Protein AF-0000000078754114 (afdb_homodimer)

Solvent-accessible surface area (backbone atoms only — not comparable to full-atom values): 20547 Å² total; per-residue (Å²): 93,68,72,45,69,38,69,72,26,31,50,57,41,27,46,47,32,50,51,19,23,60,80,49,49,37,71,57,35,38,52,46,39,25,38,49,24,30,37,49,39,42,61,62,33,34,70,48,62,62,38,82,44,76,39,45,20,72,75,34,73,34,83,33,35,38,75,60,52,58,44,34,39,32,26,36,51,71,39,6,57,52,38,45,60,20,37,38,66,73,39,70,81,45,44,70,24,44,35,27,63,44,68,36,88,84,80,65,41,77,42,71,85,36,81,49,66,66,90,40,61,57,17,38,34,38,35,28,37,46,68,31,33,66,22,60,68,58,42,56,50,50,59,58,53,54,74,50,49,40,67,40,50,36,37,40,22,46,40,28,14,57,63,6,52,52,46,32,40,70,77,36,45,84,39,40,39,38,24,47,30,73,46,75,31,63,49,97,85,53,46,44,33,44,45,46,62,57,62,40,35,45,47,68,67,100,96,68,73,44,68,38,68,72,27,32,49,56,41,27,48,49,32,51,51,19,24,59,80,50,49,37,71,57,35,37,51,45,40,25,40,48,25,31,37,49,39,43,62,62,34,33,72,48,63,64,39,82,46,76,40,46,21,72,74,35,74,34,83,35,35,38,73,62,51,58,45,34,39,31,26,37,50,70,37,6,57,51,37,45,58,20,36,38,64,71,39,68,83,45,46,70,25,45,34,27,64,43,70,35,88,84,79,63,42,80,42,71,82,36,80,50,66,65,91,39,62,57,16,36,34,39,34,28,36,44,69,29,32,68,22,59,67,59,44,56,50,51,60,58,54,54,74,48,49,41,68,40,50,37,38,40,23,46,38,28,13,56,62,7,52,52,46,32,41,70,76,37,46,83,40,41,38,37,26,46,29,73,45,74,31,65,48,98,84,54,46,43,34,44,46,45,61,58,61,39,34,45,47,67,66,99

InterPro domains:
  IPR000836 Phosphoribosyltransferase domain [PF14681] (7-205)
  IPR000836 Phosphoribosyltransferase domain [cd06223] (59-182)
  IPR005765 Uracil phosphoribosyl transferase [TIGR01091] (6-205)
  IPR029057 Phosphoribosyltransferase-like [G3DSA:3.40.50.2020] (4-206)
  IPR029057 Phosphoribosyltransferase-like [SSF53271] (7-205)
  IPR050054 Uracil phosphoribosyltransferase/Adenine phosphoribosyltransferase [PTHR32315] (8-186)

Nearest PDB structures (foldseek):
  2e55-assembly1_D  TM=9.395E-01  e=7.534E-26  Aquifex aeolicus
  1v9s-assembly1_C  TM=9.370E-01  e=2.670E-25  Thermus thermophilus HB8
  2ehj-assembly1_A  TM=9.376E-01  e=3.157E-24  Escherichia coli
  3g6w-assembly1_B  TM=9.253E-01  e=3.267E-22  Saccharolobus solfataricus
  1jls-assembly1_D  TM=9.137E-01  e=1.013E-20  Toxoplasma gondii

Secondary structure (DSSP, 8-state):
-PPEE-TT-HHHHHHHHHHH-TTS-HHHHHHHHHHHHHHHHHHHGGG--EEEEEEE-SSSEEEEEEESS-EEEEEEETGGGGGHHHHHHH-TT-EE-EEEEEE-TTT--EEEEEEE----TT-EEEEE-SEESSSHHHHHHHHHHHTT--SEEEEEEEEE-HHHHHHHHHH-TTSEEEEEEE-SEE-TTS-EES--S-HHHHHHT-/-PPEE-TT-HHHHHHHHHHH-TTS-HHHHHHHHHHHHHHHHHHHGGG--EEEEEEE-SSSEEEEEEESS-EEEEEEETGGGGGHHHHHHH-TT-EE-EEEEEE-TTT--EEEEEEE----TT-EEEEE-SEESSSHHHHHHHHHHHTT--SEEEEEEEEE-HHHHHHHHHH-TTSEEEEEEE-SEE-TTS-EES--S-HHHHHHT-

Organism: Turneriella parva (strain ATCC BAA-1111 / DSM 21527 / NCTC 11395 / H) (NCBI:txid869212)

Sequence (412 aa):
MKTIDYTKHALLQTKITLLRDKKTPYTLFARTMNEISTIMCALISAELAVQKTTVLTPLMKAAGTKLKRPIVLVPILRAGLGLLEGFRQLIPEASVGHVGVERDHVSLRPRFYYYKTPALKDAEVWVLDPMLATGGSLDFTLGKLKEHKPAMIRAISVLAAPEGLRHVEKAHSDVQIYAAAIDNKLNNKGYILPGLGDAGDRYFNSMKTIDYTKHALLQTKITLLRDKKTPYTLFARTMNEISTIMCALISAELAVQKTTVLTPLMKAAGTKLKRPIVLVPILRAGLGLLEGFRQLIPEASVGHVGVERDHVSLRPRFYYYKTPALKDAEVWVLDPMLATGGSLDFTLGKLKEHKPAMIRAISVLAAPEGLRHVEKAHSDVQIYAAAIDNKLNNKGYILPGLGDAGDRYFNS

Structure (mmCIF, N/CA/C/O backbone):
data_AF-0000000078754114-model_v1
#
loop_
_entity.id
_entity.type
_entity.pdbx_description
1 polymer 'Uracil phosphoribosyltransferase'
#
loop_
_atom_site.group_PDB
_atom_site.id
_atom_site.type_symbol
_atom_site.label_atom_id
_atom_site.label_alt_id
_atom_site.label_comp_id
_atom_site.label_asym_id
_atom_site.label_entity_id
_atom_site.label_seq_id
_atom_site.pdbx_PDB_ins_code
_atom_site.Cartn_x
_atom_site.Cartn_y
_atom_site.Cartn_z
_atom_site.occupancy
_atom_site.B_iso_or_equiv
_atom_site.auth_seq_id
_atom_site.auth_comp_id
_atom_site.auth_asym_id
_atom_site.auth_atom_id
_at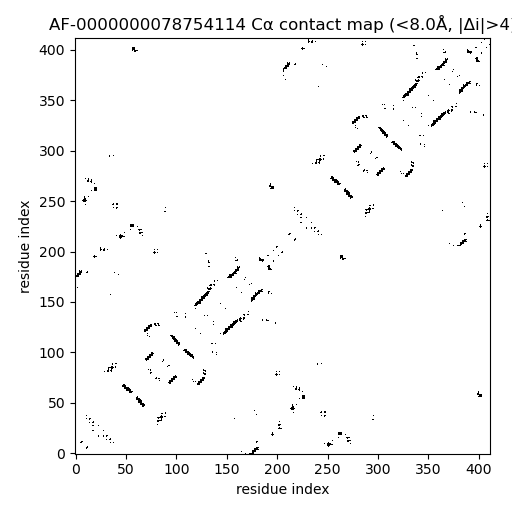om_site.pdbx_PDB_model_num
ATOM 1 N N . MET A 1 1 ? 7.898 -23.312 7.84 1 58.12 1 MET A N 1
ATOM 2 C CA . MET A 1 1 ? 7.707 -22.109 7.035 1 58.12 1 MET A CA 1
ATOM 3 C C . MET A 1 1 ? 6.242 -21.688 7.035 1 58.12 1 MET A C 1
ATOM 5 O O . MET A 1 1 ? 5.348 -22.5 6.824 1 58.12 1 MET A O 1
ATOM 9 N N . LYS A 1 2 ? 5.902 -20.547 7.703 1 81.06 2 LYS A N 1
ATOM 10 C CA . LYS A 1 2 ? 4.535 -20.156 8.047 1 81.06 2 LYS A CA 1
ATOM 11 C C . LYS A 1 2 ? 3.951 -19.203 7.004 1 81.06 2 LYS A C 1
ATOM 13 O O . LYS A 1 2 ? 4.645 -18.312 6.52 1 81.06 2 LYS A O 1
ATOM 18 N N . THR A 1 3 ? 2.9 -19.688 6.387 1 93.5 3 THR A N 1
ATOM 19 C CA . THR A 1 3 ? 2.092 -18.859 5.5 1 93.5 3 THR A CA 1
ATOM 20 C C . THR A 1 3 ? 1.553 -17.641 6.246 1 93.5 3 THR A C 1
ATOM 22 O O . THR A 1 3 ? 1.064 -17.75 7.371 1 93.5 3 THR A O 1
ATOM 25 N N . ILE A 1 4 ? 1.852 -16.469 5.672 1 96.69 4 ILE A N 1
ATOM 26 C CA . ILE A 1 4 ? 1.219 -15.25 6.148 1 96.69 4 ILE A CA 1
ATOM 27 C C . ILE A 1 4 ? 0.035 -14.898 5.254 1 96.69 4 ILE A C 1
ATOM 29 O O . ILE A 1 4 ? 0.176 -14.82 4.031 1 96.69 4 ILE A O 1
ATOM 33 N N . ASP A 1 5 ? -1.081 -14.75 5.891 1 95.75 5 ASP A N 1
ATOM 34 C CA . ASP A 1 5 ? -2.221 -14.367 5.059 1 95.75 5 ASP A CA 1
ATOM 35 C C . ASP A 1 5 ? -2.814 -13.039 5.52 1 95.75 5 ASP A C 1
ATOM 37 O O . ASP A 1 5 ? -2.6 -12.617 6.656 1 95.75 5 ASP A O 1
ATOM 41 N N . TYR A 1 6 ? -3.527 -12.461 4.582 1 98.25 6 TYR A N 1
ATOM 42 C CA . TYR A 1 6 ? -4.098 -11.141 4.824 1 98.25 6 TYR A CA 1
ATOM 43 C C . TYR A 1 6 ? -5.621 -11.18 4.734 1 98.25 6 TYR A C 1
ATOM 45 O O . TYR A 1 6 ? -6.242 -10.242 4.219 1 98.25 6 TYR A O 1
ATOM 53 N N . THR A 1 7 ? -6.176 -12.289 5.27 1 97.75 7 THR A N 1
ATOM 54 C CA . THR A 1 7 ? -7.613 -12.523 5.176 1 97.75 7 THR A CA 1
ATOM 55 C C . THR A 1 7 ? -8.383 -11.531 6.043 1 97.75 7 THR A C 1
ATOM 57 O O . THR A 1 7 ? -9.586 -11.352 5.875 1 97.75 7 THR A O 1
ATOM 60 N N . LYS A 1 8 ? -7.668 -10.844 6.895 1 97.81 8 LYS A N 1
ATOM 61 C CA . LYS A 1 8 ? -8.344 -9.93 7.812 1 97.81 8 LYS A CA 1
ATOM 62 C C . LYS A 1 8 ? -8.219 -8.484 7.344 1 97.81 8 LYS A C 1
ATOM 64 O O . LYS A 1 8 ? -8.789 -7.578 7.953 1 97.81 8 LYS A O 1
ATOM 69 N N . HIS A 1 9 ? -7.492 -8.227 6.34 1 98.75 9 HIS A N 1
ATOM 70 C CA . HIS A 1 9 ? -7.305 -6.871 5.82 1 98.75 9 HIS A CA 1
ATOM 71 C C . HIS A 1 9 ? -8.555 -6.391 5.082 1 98.75 9 HIS A C 1
ATOM 73 O O . HIS A 1 9 ? -8.852 -6.871 3.988 1 98.75 9 HIS A O 1
ATOM 79 N N . ALA A 1 10 ? -9.188 -5.387 5.555 1 98.75 10 ALA A N 1
ATOM 80 C CA . ALA A 1 10 ? -10.531 -5.004 5.129 1 98.75 10 ALA A CA 1
ATOM 81 C C . ALA A 1 10 ? -10.547 -4.602 3.658 1 98.75 10 ALA A C 1
ATOM 83 O O . ALA A 1 10 ? -11.305 -5.168 2.861 1 98.75 10 ALA A O 1
ATOM 84 N N . LEU A 1 11 ? -9.734 -3.67 3.273 1 98.88 11 LEU A N 1
ATOM 85 C CA . LEU A 1 11 ? -9.758 -3.18 1.899 1 98.88 11 LEU A CA 1
ATOM 86 C C . LEU A 1 11 ? -9.344 -4.277 0.926 1 98.88 11 LEU A C 1
ATOM 88 O O . LEU A 1 11 ? -9.938 -4.418 -0.146 1 98.88 11 LEU A O 1
ATOM 92 N N . LEU A 1 12 ? -8.336 -5.031 1.324 1 98.81 12 LEU A N 1
ATOM 93 C CA . LEU A 1 12 ? -7.875 -6.141 0.494 1 98.81 12 LEU A CA 1
ATOM 94 C C . LEU A 1 12 ? -9.016 -7.117 0.214 1 98.81 12 LEU A C 1
ATOM 96 O O . LEU A 1 12 ? -9.219 -7.527 -0.931 1 98.81 12 LEU A O 1
ATOM 100 N N . GLN A 1 13 ? -9.781 -7.426 1.221 1 98.81 13 GLN A N 1
ATOM 101 C CA . GLN A 1 13 ? -10.867 -8.391 1.064 1 98.81 13 GLN A CA 1
ATOM 102 C C . GLN A 1 13 ? -12.008 -7.801 0.234 1 98.81 13 GLN A C 1
ATOM 104 O O . GLN A 1 13 ? -12.664 -8.523 -0.522 1 98.81 13 GLN A O 1
ATOM 109 N N . THR A 1 14 ? -12.242 -6.531 0.411 1 98.81 14 THR A N 1
ATOM 110 C CA . THR A 1 14 ? -13.25 -5.871 -0.414 1 98.81 14 THR A CA 1
ATOM 111 C C . THR A 1 14 ? -12.867 -5.93 -1.889 1 98.81 14 THR A C 1
ATOM 113 O O . THR A 1 14 ? -13.719 -6.156 -2.75 1 98.81 14 THR A O 1
ATOM 116 N N . LYS A 1 15 ? -11.625 -5.766 -2.174 1 98.88 15 LYS A N 1
ATOM 117 C CA . LYS A 1 15 ? -11.148 -5.805 -3.553 1 98.88 15 LYS A CA 1
ATOM 118 C C . LYS A 1 15 ? -11.172 -7.23 -4.102 1 98.88 15 LYS A C 1
ATOM 120 O O . LYS A 1 15 ? -11.484 -7.445 -5.273 1 98.88 15 LYS A O 1
ATOM 125 N N . ILE A 1 16 ? -10.859 -8.203 -3.275 1 98.81 16 ILE A N 1
ATOM 126 C CA . ILE A 1 16 ? -10.938 -9.602 -3.682 1 98.81 16 ILE A CA 1
ATOM 127 C C . ILE A 1 16 ? -12.383 -9.961 -4.031 1 98.81 16 ILE A C 1
ATOM 129 O O . ILE A 1 16 ? -12.633 -10.711 -4.977 1 98.81 16 ILE A O 1
ATOM 133 N N . THR A 1 17 ? -13.344 -9.406 -3.281 1 98.81 17 THR A N 1
ATOM 134 C CA . THR A 1 17 ? -14.758 -9.609 -3.58 1 98.81 17 THR A CA 1
ATOM 135 C C . THR A 1 17 ? -15.078 -9.172 -5.008 1 98.81 17 THR A C 1
ATOM 137 O O . THR A 1 17 ? -15.781 -9.883 -5.734 1 98.81 17 THR A O 1
ATOM 140 N N . LEU A 1 18 ? -14.539 -8.047 -5.387 1 98.62 18 LEU A N 1
ATOM 141 C CA . LEU A 1 18 ? -14.742 -7.543 -6.738 1 98.62 18 LEU A CA 1
ATOM 142 C C . LEU A 1 18 ? -14.148 -8.492 -7.773 1 98.62 18 LEU A C 1
ATOM 144 O O . LEU A 1 18 ? -14.758 -8.734 -8.82 1 98.62 18 LEU A O 1
ATOM 148 N N . LEU A 1 19 ? -13.008 -9.086 -7.508 1 98.69 19 LEU A N 1
ATOM 149 C CA . LEU A 1 19 ? -12.359 -10.016 -8.422 1 98.69 19 LEU A CA 1
ATOM 150 C C . LEU A 1 19 ? -13.164 -11.305 -8.547 1 98.69 19 LEU A C 1
ATOM 152 O O . LEU A 1 19 ? -13.18 -11.93 -9.609 1 98.69 19 LEU A O 1
ATOM 156 N N . ARG A 1 20 ? -13.789 -11.664 -7.457 1 98.75 20 ARG A N 1
ATOM 157 C CA . ARG A 1 20 ? -14.547 -12.906 -7.43 1 98.75 20 ARG A CA 1
ATOM 158 C C . ARG A 1 20 ? -15.805 -12.805 -8.281 1 98.75 20 ARG A C 1
ATOM 160 O O . ARG A 1 20 ? -16.266 -13.797 -8.844 1 98.75 20 ARG A O 1
ATOM 167 N N . ASP A 1 21 ? -16.406 -11.617 -8.422 1 98.81 21 ASP A N 1
ATOM 168 C CA . ASP A 1 21 ? -17.656 -11.406 -9.148 1 98.81 21 ASP A CA 1
ATOM 169 C C . ASP A 1 21 ? -17.469 -11.648 -10.648 1 98.81 21 ASP A C 1
ATOM 171 O O . ASP A 1 21 ? -16.719 -10.93 -11.305 1 98.81 21 ASP A O 1
ATOM 175 N N . LYS A 1 22 ? -18.156 -12.641 -11.172 1 98.19 22 LYS A N 1
ATOM 176 C CA . LYS A 1 22 ? -18.016 -13 -12.578 1 98.19 22 LYS A CA 1
ATOM 177 C C . LYS A 1 22 ? -18.438 -11.859 -13.484 1 98.19 22 LYS A C 1
ATOM 179 O O . LYS A 1 22 ? -18.078 -11.828 -14.664 1 98.19 22 LYS A O 1
ATOM 184 N N . LYS A 1 23 ? -19.156 -10.867 -12.945 1 98.06 23 LYS A N 1
ATOM 185 C CA . LYS A 1 23 ? -19.672 -9.766 -13.75 1 98.06 23 LYS A CA 1
ATOM 186 C C . LYS A 1 23 ? -18.672 -8.617 -13.828 1 98.06 23 LYS A C 1
ATOM 188 O O . LYS A 1 23 ? -18.875 -7.668 -14.586 1 98.06 23 LYS A O 1
ATOM 193 N N . THR A 1 24 ? -17.578 -8.68 -13.031 1 98.19 24 THR A N 1
ATOM 194 C CA . THR A 1 24 ? -16.594 -7.617 -13.078 1 98.19 24 THR A CA 1
ATOM 195 C C . THR A 1 24 ? -15.938 -7.543 -14.461 1 98.19 24 THR A C 1
ATOM 197 O O . THR A 1 24 ? -15.344 -8.516 -14.922 1 98.19 24 THR A O 1
ATOM 200 N N . PRO A 1 25 ? -16.109 -6.398 -15.148 1 97.81 25 PRO A N 1
ATOM 201 C CA . PRO A 1 25 ? -15.469 -6.266 -16.453 1 97.81 25 PRO A CA 1
ATOM 202 C C . PRO A 1 25 ? -13.945 -6.387 -16.375 1 97.81 25 PRO A C 1
ATOM 204 O O . PRO A 1 25 ? -13.352 -6.066 -15.344 1 97.81 25 PRO A O 1
ATOM 207 N N . TYR A 1 26 ? -13.352 -6.836 -17.516 1 96.38 26 TYR A N 1
ATOM 208 C CA . TYR A 1 26 ? -11.93 -7.156 -17.5 1 96.38 26 TYR A CA 1
ATOM 209 C C . TYR A 1 26 ? -11.094 -5.93 -17.156 1 96.38 26 TYR A C 1
ATOM 211 O O . TYR A 1 26 ? -10.047 -6.047 -16.5 1 96.38 26 TYR A O 1
ATOM 219 N N . THR A 1 27 ? -11.547 -4.684 -17.562 1 97.62 27 THR A N 1
ATOM 220 C CA . THR A 1 27 ? -10.805 -3.467 -17.266 1 97.62 27 THR A CA 1
ATOM 221 C C . THR A 1 27 ? -10.781 -3.209 -15.758 1 97.62 27 THR A C 1
ATOM 223 O O . THR A 1 27 ? -9.734 -2.855 -15.195 1 97.62 27 THR A O 1
ATOM 226 N N . LEU A 1 28 ? -11.914 -3.434 -15.133 1 98 28 LEU A N 1
ATOM 227 C CA . LEU A 1 28 ? -11.992 -3.27 -13.688 1 98 28 LEU A CA 1
ATOM 228 C C . LEU A 1 28 ? -11.242 -4.387 -12.969 1 98 28 LEU A C 1
ATOM 230 O O . LEU A 1 28 ? -10.617 -4.152 -11.93 1 98 28 LEU A O 1
ATOM 234 N N . PHE A 1 29 ? -11.32 -5.613 -13.547 1 98.62 29 PHE A N 1
ATOM 235 C CA . PHE A 1 29 ? -10.57 -6.73 -12.984 1 98.62 29 PHE A CA 1
ATOM 236 C C . PHE A 1 29 ? -9.078 -6.422 -12.961 1 98.62 29 PHE A C 1
ATOM 238 O O . PHE A 1 29 ? -8.438 -6.555 -11.914 1 98.62 29 PHE A O 1
ATOM 245 N N . ALA A 1 30 ? -8.555 -5.895 -14.031 1 98.31 30 ALA A N 1
ATOM 246 C CA . ALA A 1 30 ? -7.129 -5.594 -14.164 1 98.31 30 ALA A CA 1
ATOM 247 C C . ALA A 1 30 ? -6.707 -4.488 -13.203 1 98.31 30 ALA A C 1
ATOM 249 O O . ALA A 1 30 ? -5.68 -4.602 -12.531 1 98.31 30 ALA A O 1
ATOM 250 N N . ARG A 1 31 ? -7.5 -3.496 -13.125 1 98.19 31 ARG A N 1
ATOM 251 C CA . ARG A 1 31 ? -7.207 -2.393 -12.211 1 98.19 31 ARG A CA 1
ATOM 252 C C . ARG A 1 31 ? -7.215 -2.863 -10.766 1 98.19 31 ARG A C 1
ATOM 254 O O . 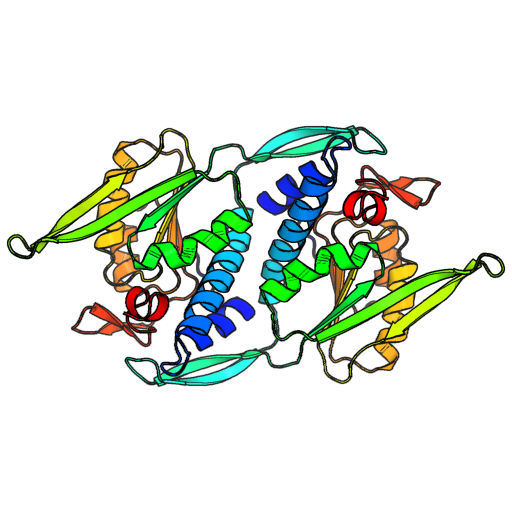ARG A 1 31 ? -6.32 -2.52 -9.992 1 98.19 31 ARG A O 1
ATOM 261 N N . THR A 1 32 ? -8.227 -3.615 -10.438 1 98.62 32 THR A N 1
ATOM 262 C CA . THR A 1 32 ? -8.375 -4.109 -9.078 1 98.62 32 THR A CA 1
ATOM 263 C C . THR A 1 32 ? -7.223 -5.047 -8.711 1 98.62 32 THR A C 1
ATOM 265 O O . THR A 1 32 ? -6.719 -5.016 -7.59 1 98.62 32 THR A O 1
ATOM 268 N N . MET A 1 33 ? -6.773 -5.855 -9.656 1 98.62 33 MET A N 1
ATOM 269 C CA . MET A 1 33 ? -5.621 -6.723 -9.438 1 98.62 33 MET A CA 1
ATOM 270 C C . MET A 1 33 ? -4.375 -5.902 -9.117 1 98.62 33 MET A C 1
ATOM 272 O O . MET A 1 33 ? -3.615 -6.25 -8.211 1 98.62 33 MET A O 1
ATOM 276 N N . ASN A 1 34 ? -4.223 -4.832 -9.797 1 98.31 34 ASN A N 1
ATOM 277 C CA . ASN A 1 34 ? -3.098 -3.939 -9.539 1 98.31 34 ASN A CA 1
ATOM 278 C C . ASN A 1 34 ? -3.186 -3.318 -8.148 1 98.31 34 ASN A C 1
ATOM 280 O O . ASN A 1 34 ? -2.174 -3.195 -7.457 1 98.31 34 ASN A O 1
ATOM 284 N N . GLU A 1 35 ? -4.375 -2.922 -7.766 1 98.81 35 GLU A N 1
ATOM 285 C CA . GLU A 1 35 ? -4.578 -2.373 -6.426 1 98.81 35 GLU A CA 1
ATOM 286 C C . GLU A 1 35 ? -4.238 -3.402 -5.352 1 98.81 35 GLU A C 1
ATOM 288 O O . GLU A 1 35 ? -3.576 -3.08 -4.363 1 98.81 35 GLU A O 1
ATOM 293 N N . ILE A 1 36 ? -4.664 -4.621 -5.582 1 98.88 36 ILE A N 1
ATOM 294 C CA . ILE A 1 36 ? -4.375 -5.715 -4.656 1 98.88 36 ILE A CA 1
ATOM 295 C C . ILE A 1 36 ? -2.869 -5.938 -4.574 1 98.88 36 ILE A C 1
ATOM 297 O O . ILE A 1 36 ? -2.312 -6.07 -3.482 1 98.88 36 ILE A O 1
ATOM 301 N N . SER A 1 37 ? -2.262 -5.953 -5.73 1 98.81 37 SER A N 1
ATOM 302 C CA . SER A 1 37 ? -0.814 -6.121 -5.801 1 98.81 37 SER A CA 1
ATOM 303 C C . SER A 1 37 ? -0.094 -5.027 -5.02 1 98.81 37 SER A C 1
ATOM 305 O O . SER A 1 37 ? 0.866 -5.301 -4.297 1 98.81 37 SER A O 1
ATOM 307 N N . THR A 1 38 ? -0.572 -3.818 -5.113 1 98.88 38 THR A N 1
ATOM 308 C CA . THR A 1 38 ? 0.021 -2.676 -4.426 1 98.88 38 THR A CA 1
ATOM 309 C C . THR A 1 38 ? -0.147 -2.811 -2.914 1 98.88 38 THR A C 1
ATOM 311 O O . THR A 1 38 ? 0.799 -2.582 -2.156 1 98.88 38 THR A O 1
ATOM 314 N N . ILE A 1 39 ? -1.31 -3.186 -2.471 1 98.94 39 ILE A N 1
ATOM 315 C CA . ILE A 1 39 ? -1.566 -3.385 -1.049 1 98.94 39 ILE A CA 1
ATOM 316 C C . ILE A 1 39 ? -0.652 -4.484 -0.509 1 98.94 39 ILE A C 1
ATOM 318 O O . ILE A 1 39 ? -0.019 -4.312 0.536 1 98.94 39 ILE A O 1
ATOM 322 N N . MET A 1 40 ? -0.526 -5.562 -1.244 1 98.88 40 MET A N 1
ATOM 323 C CA . MET A 1 40 ? 0.313 -6.672 -0.794 1 98.88 40 MET A CA 1
ATOM 324 C C . MET A 1 40 ? 1.775 -6.25 -0.712 1 98.88 40 MET A C 1
ATOM 326 O O . MET A 1 40 ? 2.479 -6.609 0.234 1 98.88 40 MET A O 1
ATOM 330 N N . CYS A 1 41 ? 2.203 -5.488 -1.706 1 98.88 41 CYS A N 1
ATOM 331 C CA . CYS A 1 41 ? 3.576 -5 -1.672 1 98.88 41 CYS A CA 1
ATOM 332 C C . CYS A 1 41 ? 3.83 -4.176 -0.417 1 98.88 41 CYS A C 1
ATOM 334 O O . CYS A 1 41 ? 4.844 -4.359 0.258 1 98.88 41 CYS A O 1
ATOM 336 N N . ALA A 1 42 ? 2.91 -3.285 -0.117 1 98.94 42 ALA A N 1
ATOM 337 C CA . ALA A 1 42 ? 3.035 -2.43 1.061 1 98.94 42 ALA A CA 1
ATOM 338 C C . ALA A 1 42 ? 3.111 -3.262 2.338 1 98.94 42 ALA A C 1
ATOM 340 O O . ALA A 1 42 ? 3.904 -2.963 3.234 1 98.94 42 ALA A O 1
ATOM 341 N N . LEU A 1 43 ? 2.328 -4.297 2.42 1 98.81 43 LEU A N 1
ATOM 342 C CA . LEU A 1 43 ? 2.277 -5.137 3.611 1 98.81 43 LEU A CA 1
ATOM 343 C C . LEU A 1 43 ? 3.543 -5.977 3.738 1 98.81 43 LEU A C 1
ATOM 345 O O . LEU A 1 43 ? 4.152 -6.035 4.812 1 98.81 43 LEU A O 1
ATOM 349 N N . ILE A 1 44 ? 3.99 -6.52 2.709 1 98.56 44 ILE A N 1
ATOM 350 C CA . ILE A 1 44 ? 5.105 -7.461 2.711 1 98.56 44 ILE A CA 1
ATOM 351 C C . ILE A 1 44 ? 6.418 -6.703 2.908 1 98.56 44 ILE A C 1
ATOM 353 O O . ILE A 1 44 ? 7.336 -7.203 3.561 1 98.56 44 ILE A O 1
ATOM 357 N N . SER A 1 45 ? 6.492 -5.484 2.469 1 98.56 45 SER A N 1
ATOM 358 C CA . SER A 1 45 ? 7.73 -4.715 2.477 1 98.56 45 SER A CA 1
ATOM 359 C C . SER A 1 45 ? 8.039 -4.176 3.869 1 98.56 45 SER A C 1
ATOM 361 O O . SER A 1 45 ? 9.086 -3.568 4.09 1 98.56 45 SER A O 1
ATOM 363 N N . ALA A 1 46 ? 7.168 -4.406 4.859 1 98.19 46 ALA A N 1
ATOM 364 C CA . ALA A 1 46 ? 7.383 -3.969 6.238 1 98.19 46 ALA A CA 1
ATOM 365 C C . ALA A 1 46 ? 8.602 -4.656 6.848 1 98.19 46 ALA A C 1
ATOM 367 O O . ALA A 1 46 ? 9.234 -4.117 7.762 1 98.19 46 ALA A O 1
ATOM 368 N N . GLU A 1 47 ? 8.984 -5.809 6.258 1 96.25 47 GLU A N 1
ATOM 369 C CA . GLU A 1 47 ? 10 -6.609 6.934 1 96.25 47 GLU A CA 1
ATOM 370 C C . GLU A 1 47 ? 11.258 -6.754 6.078 1 96.25 47 GLU A C 1
ATOM 372 O O . GLU A 1 47 ? 12.062 -7.664 6.293 1 96.25 47 GLU A O 1
ATOM 377 N N . LEU A 1 48 ? 11.398 -5.922 5.164 1 97.88 48 LEU A N 1
ATOM 378 C CA . LEU A 1 48 ? 12.586 -5.965 4.32 1 97.88 48 LEU A CA 1
ATOM 379 C C . LEU A 1 48 ? 13.844 -5.66 5.137 1 97.88 48 LEU A C 1
ATOM 381 O O . LEU A 1 48 ? 13.797 -4.863 6.078 1 97.88 48 LEU A O 1
ATOM 385 N N . ALA A 1 49 ? 14.875 -6.32 4.77 1 97.31 49 ALA A N 1
ATOM 386 C CA . ALA A 1 49 ? 16.156 -6.008 5.391 1 97.31 49 ALA A CA 1
ATOM 387 C C . ALA A 1 49 ? 16.656 -4.633 4.957 1 97.31 49 ALA A C 1
ATOM 389 O O . ALA A 1 49 ? 16.609 -4.289 3.773 1 97.31 49 ALA A O 1
ATOM 390 N N . VAL A 1 50 ? 17.125 -3.867 5.945 1 98.12 50 VAL A N 1
ATOM 391 C CA . VAL A 1 50 ? 17.609 -2.527 5.645 1 98.12 50 VAL A CA 1
ATOM 392 C C . VAL A 1 50 ? 19 -2.342 6.254 1 98.12 50 VAL A C 1
ATOM 394 O O . VAL A 1 50 ? 19.422 -3.125 7.109 1 98.12 50 VAL A O 1
ATOM 397 N N . GLN A 1 51 ? 19.75 -1.442 5.727 1 98.44 51 GLN A N 1
ATOM 398 C CA . GLN A 1 51 ? 21.016 -0.99 6.301 1 98.44 51 GLN A CA 1
ATOM 399 C C . GLN A 1 51 ? 20.953 0.497 6.641 1 98.44 51 GLN A C 1
ATOM 401 O O . GLN A 1 51 ? 20.25 1.267 5.98 1 98.44 51 GLN A O 1
ATOM 406 N N . LYS A 1 52 ? 21.719 0.9 7.68 1 98.25 52 LYS A N 1
ATOM 407 C CA . LYS A 1 52 ? 21.719 2.279 8.156 1 98.25 52 LYS A CA 1
ATOM 408 C C . LYS A 1 52 ? 22.469 3.193 7.191 1 98.25 52 LYS A C 1
ATOM 410 O O . LYS A 1 52 ? 23.422 2.758 6.527 1 98.25 52 LYS A O 1
ATOM 415 N N . THR A 1 53 ? 21.984 4.375 7.066 1 98.38 53 THR A N 1
ATOM 416 C CA . THR A 1 53 ? 22.656 5.434 6.328 1 98.38 53 THR A CA 1
ATOM 417 C C . THR A 1 53 ? 22.453 6.785 7.004 1 98.38 53 THR A C 1
ATOM 419 O O . THR A 1 53 ? 21.844 6.863 8.07 1 98.38 53 THR A O 1
ATOM 422 N N . THR A 1 54 ? 23.109 7.797 6.543 1 98.5 54 THR A N 1
ATOM 423 C CA . THR A 1 54 ? 22.984 9.156 7.055 1 98.5 54 THR A CA 1
ATOM 424 C C . THR A 1 54 ? 22.703 10.141 5.914 1 98.5 54 THR A C 1
ATOM 426 O O . THR A 1 54 ? 23.312 10.031 4.844 1 98.5 54 THR A O 1
ATOM 429 N N . VAL A 1 55 ? 21.781 11.062 6.188 1 98.62 55 VAL A N 1
ATOM 430 C CA . VAL A 1 55 ? 21.5 12.086 5.18 1 98.62 55 VAL A CA 1
ATOM 431 C C . VAL A 1 55 ? 21.484 13.461 5.832 1 98.62 55 VAL A C 1
ATOM 433 O O . VAL A 1 55 ? 21.453 13.578 7.059 1 98.62 55 VAL A O 1
ATOM 436 N N . LEU A 1 56 ? 21.594 14.461 4.977 1 98.75 56 LEU A N 1
ATOM 437 C CA . LEU A 1 56 ? 21.391 15.844 5.41 1 98.75 56 LEU A CA 1
ATOM 438 C C . LEU A 1 56 ? 20.016 16.344 5 1 98.75 56 LEU A C 1
ATOM 440 O O . LEU A 1 56 ? 19.703 16.406 3.809 1 98.75 56 LEU A O 1
ATOM 444 N N . THR A 1 57 ? 19.234 16.609 6.059 1 98.75 57 THR A N 1
ATOM 445 C CA . THR A 1 57 ? 17.969 17.281 5.758 1 98.75 57 THR A CA 1
ATOM 446 C C . THR A 1 57 ? 18.188 18.766 5.516 1 98.75 57 THR A C 1
ATOM 448 O O . THR A 1 57 ? 19.297 19.281 5.691 1 98.75 57 THR A O 1
ATOM 451 N N . PRO A 1 58 ? 17.172 19.484 5.082 1 98 58 PRO A N 1
ATOM 452 C CA . PRO A 1 58 ? 17.312 20.938 4.996 1 98 58 PRO A CA 1
ATOM 453 C C . PRO A 1 58 ? 17.625 21.578 6.344 1 98 58 PRO A C 1
ATOM 455 O O . PRO A 1 58 ? 18 22.75 6.398 1 98 58 PRO A O 1
AT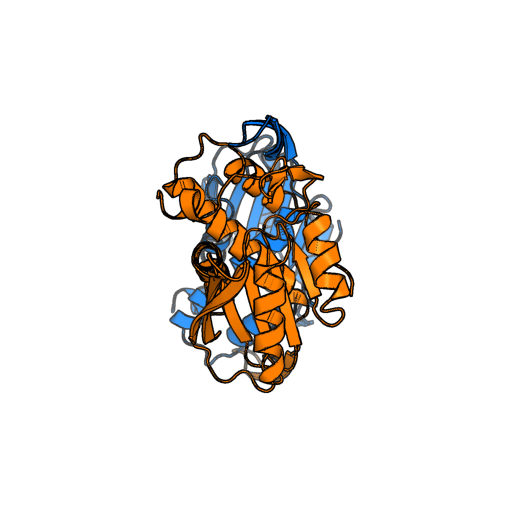OM 458 N N . LEU A 1 59 ? 17.562 20.812 7.457 1 98.19 59 LEU A N 1
ATOM 459 C CA . LEU A 1 59 ? 17.641 21.391 8.789 1 98.19 59 LEU A CA 1
ATOM 460 C C . LEU A 1 59 ? 18.859 20.859 9.547 1 98.19 59 LEU A C 1
ATOM 462 O O . LEU A 1 59 ? 19.469 21.594 10.336 1 98.19 59 LEU A O 1
ATOM 466 N N . MET A 1 60 ? 19.219 19.547 9.359 1 98.5 60 MET A N 1
ATOM 467 C CA . MET A 1 60 ? 20.312 18.938 10.102 1 98.5 60 MET A CA 1
ATOM 468 C C . MET A 1 60 ? 20.625 17.547 9.57 1 98.5 60 MET A C 1
ATOM 470 O O . MET A 1 60 ? 19.906 17.031 8.695 1 98.5 60 MET A O 1
ATOM 474 N N . LYS A 1 61 ? 21.672 16.984 10.164 1 98.56 61 LYS A N 1
ATOM 475 C CA . LYS A 1 61 ? 21.984 15.586 9.867 1 98.56 61 LYS A CA 1
ATOM 476 C C . LYS A 1 61 ? 20.953 14.656 10.492 1 98.56 61 LYS A C 1
ATOM 478 O O . LYS A 1 61 ? 20.5 14.875 11.617 1 98.56 61 LYS A O 1
ATOM 483 N N . ALA A 1 62 ? 20.656 13.617 9.719 1 98.5 62 ALA A N 1
ATOM 484 C CA . ALA A 1 62 ? 19.656 12.664 10.203 1 98.5 62 ALA A CA 1
ATOM 485 C C . ALA A 1 62 ? 20.047 11.234 9.859 1 98.5 62 ALA A C 1
ATOM 487 O O . ALA A 1 62 ? 20.578 10.977 8.773 1 98.5 62 ALA A O 1
ATOM 488 N N . ALA A 1 63 ? 19.719 10.336 10.781 1 98.25 63 ALA A N 1
ATOM 489 C CA . ALA A 1 63 ? 19.828 8.914 10.484 1 98.25 63 ALA A CA 1
ATOM 490 C C . ALA A 1 63 ? 18.734 8.461 9.531 1 98.25 63 ALA A C 1
ATOM 492 O O . ALA A 1 63 ? 17.641 9.031 9.523 1 98.25 63 ALA A O 1
ATOM 493 N N . GLY A 1 64 ? 19.031 7.438 8.625 1 98.12 64 GLY A N 1
ATOM 494 C CA . GLY A 1 64 ? 18.078 6.84 7.703 1 98.12 64 GLY A CA 1
ATOM 495 C C . GLY A 1 64 ? 18.391 5.395 7.371 1 98.12 64 GLY A C 1
ATOM 496 O O . GLY A 1 64 ? 19.219 4.766 8.039 1 98.12 64 GLY A O 1
ATOM 497 N N . THR A 1 65 ? 17.594 4.906 6.48 1 98.62 65 THR A N 1
ATOM 498 C CA . THR A 1 65 ? 17.797 3.527 6.055 1 98.62 65 THR A CA 1
ATOM 499 C C . THR A 1 65 ? 17.719 3.41 4.535 1 98.62 65 THR A C 1
ATOM 501 O O . THR A 1 65 ? 17.172 4.293 3.869 1 98.62 65 THR A O 1
ATOM 504 N N . LYS A 1 66 ? 18.328 2.406 3.996 1 98.06 66 LYS A N 1
ATOM 505 C CA . LYS A 1 66 ? 18.203 1.961 2.613 1 98.06 66 LYS A CA 1
ATOM 506 C C . LYS A 1 66 ? 18.062 0.443 2.535 1 98.06 66 LYS A C 1
ATOM 508 O O . LYS A 1 66 ? 18.406 -0.265 3.484 1 98.06 66 LYS A O 1
ATOM 513 N N . LEU A 1 67 ? 17.547 -0.056 1.474 1 97.75 67 LEU A N 1
ATOM 514 C CA . LEU A 1 67 ? 17.391 -1.498 1.316 1 97.75 67 LEU A CA 1
ATOM 515 C C . LEU A 1 67 ? 18.75 -2.189 1.31 1 97.75 67 LEU A C 1
ATOM 517 O O . LEU A 1 67 ? 19.703 -1.696 0.698 1 97.75 67 LEU A O 1
ATOM 521 N N . LYS A 1 68 ? 18.781 -3.311 1.993 1 97.81 68 LYS A N 1
ATOM 522 C CA . LYS A 1 68 ? 20.031 -4.039 2.156 1 97.81 68 LYS A CA 1
ATOM 523 C C . LYS A 1 68 ? 20.344 -4.879 0.919 1 97.81 68 LYS A C 1
ATOM 525 O O . LYS A 1 68 ? 21.516 -5.086 0.581 1 97.81 68 LYS A O 1
ATOM 530 N N . ARG A 1 69 ? 19.328 -5.406 0.239 1 97.19 69 ARG A N 1
ATOM 531 C CA . ARG A 1 69 ? 19.484 -6.324 -0.887 1 97.19 69 ARG A CA 1
ATOM 532 C C . ARG A 1 69 ? 18.656 -5.855 -2.086 1 97.19 69 ARG A C 1
ATOM 534 O O . ARG A 1 69 ? 17.578 -5.285 -1.925 1 97.19 69 ARG A O 1
ATOM 541 N N . PRO A 1 70 ? 19.188 -6.137 -3.246 1 97.62 70 PRO A N 1
ATOM 542 C CA . PRO A 1 70 ? 18.328 -5.891 -4.402 1 97.62 70 PRO A CA 1
ATOM 543 C C . PRO A 1 70 ? 17.094 -6.809 -4.426 1 97.62 70 PRO A C 1
ATOM 545 O O . PRO A 1 70 ? 17.188 -7.965 -4.008 1 97.62 70 PRO A O 1
ATOM 548 N N . ILE A 1 71 ? 16.031 -6.27 -4.902 1 98.56 71 ILE A N 1
ATOM 549 C CA . ILE A 1 71 ? 14.789 -7.031 -5.023 1 98.56 71 ILE A CA 1
ATOM 550 C C . ILE A 1 71 ? 14.57 -7.434 -6.48 1 98.56 71 ILE A C 1
ATOM 552 O O . ILE A 1 71 ? 14.727 -6.613 -7.387 1 98.56 71 ILE A O 1
ATOM 556 N N . VAL A 1 72 ? 14.266 -8.695 -6.707 1 98.88 72 VAL A N 1
ATOM 557 C CA . VAL A 1 72 ? 13.906 -9.203 -8.031 1 98.88 72 VAL A CA 1
ATOM 558 C C . VAL A 1 72 ? 12.477 -9.742 -8.008 1 98.88 72 VAL A C 1
ATOM 560 O O . VAL A 1 72 ? 12.148 -10.602 -7.188 1 98.88 72 VAL A O 1
ATOM 563 N N . LEU A 1 73 ? 11.641 -9.18 -8.859 1 98.94 73 LEU A N 1
ATOM 564 C CA . LEU A 1 73 ? 10.281 -9.672 -9.047 1 98.94 73 LEU A CA 1
ATOM 565 C C . LEU A 1 73 ? 10.211 -10.695 -10.172 1 98.94 73 LEU A C 1
ATOM 567 O O . LEU A 1 73 ? 10.758 -10.469 -11.258 1 98.94 73 LEU A O 1
ATOM 571 N N . VAL A 1 74 ? 9.555 -11.836 -9.891 1 98.88 74 VAL A N 1
ATOM 572 C CA . VAL A 1 74 ? 9.492 -12.906 -10.875 1 98.88 74 VAL A CA 1
ATOM 573 C C . VAL A 1 74 ? 8.039 -13.359 -11.055 1 98.88 74 VAL A C 1
ATOM 575 O O . VAL A 1 74 ? 7.59 -14.297 -10.406 1 98.88 74 VAL A O 1
ATOM 578 N N . PRO A 1 75 ? 7.359 -12.734 -11.984 1 98.88 75 PRO A N 1
ATOM 579 C CA . PRO A 1 75 ? 6.02 -13.219 -12.312 1 98.88 75 PRO A CA 1
ATOM 580 C C . PRO A 1 75 ? 6.039 -14.555 -13.047 1 98.88 75 PRO A C 1
ATOM 582 O O . PRO A 1 75 ? 6.883 -14.773 -13.922 1 98.88 75 PRO A O 1
ATOM 585 N N . ILE A 1 76 ? 5.184 -15.406 -12.602 1 98.38 76 ILE A N 1
ATOM 586 C CA . ILE A 1 76 ? 4.918 -16.594 -13.391 1 98.38 76 ILE A CA 1
ATOM 587 C C . ILE A 1 76 ? 3.898 -16.281 -14.484 1 98.38 76 ILE A C 1
ATOM 589 O O . ILE A 1 76 ? 2.768 -15.891 -14.188 1 98.38 76 ILE A O 1
ATOM 593 N N . LEU A 1 77 ? 4.277 -16.484 -15.695 1 97.12 77 LEU A N 1
ATOM 594 C CA . LEU A 1 77 ? 3.453 -16.141 -16.844 1 97.12 77 LEU A CA 1
ATOM 595 C C . LEU A 1 77 ? 2.266 -17.078 -16.969 1 97.12 77 LEU A C 1
ATOM 597 O O . LEU A 1 77 ? 2.395 -18.281 -16.734 1 97.12 77 LEU A O 1
ATOM 601 N N . ARG A 1 78 ? 1.052 -16.547 -17.438 1 96.06 78 ARG A N 1
ATOM 602 C CA . ARG A 1 78 ? 0.792 -15.164 -17.828 1 96.06 78 ARG A CA 1
ATOM 603 C C . ARG A 1 78 ? 0.207 -14.359 -16.688 1 96.06 78 ARG A C 1
ATOM 605 O O . ARG A 1 78 ? 0.483 -13.164 -16.547 1 96.06 78 ARG A O 1
ATOM 612 N N . ALA A 1 79 ? -0.459 -15.039 -15.758 1 96.25 79 ALA A N 1
ATOM 613 C CA . ALA A 1 79 ? -1.29 -14.367 -14.758 1 96.25 79 ALA A CA 1
ATOM 614 C C . ALA A 1 79 ? -0.435 -13.555 -13.789 1 96.25 79 ALA A C 1
ATOM 616 O O . ALA A 1 79 ? -0.878 -12.531 -13.273 1 96.25 79 ALA A O 1
ATOM 617 N N . GLY A 1 80 ? 0.819 -13.945 -13.625 1 98.38 80 GLY A N 1
ATOM 618 C CA . GLY A 1 80 ? 1.703 -13.258 -12.695 1 98.38 80 GLY A CA 1
ATOM 619 C C . GLY A 1 80 ? 1.977 -11.82 -13.094 1 98.38 80 GLY A C 1
ATOM 620 O O . GLY A 1 80 ? 2.34 -11 -12.25 1 98.38 80 GLY A O 1
ATOM 621 N N . LEU A 1 81 ? 1.821 -11.484 -14.375 1 98.19 81 LEU A N 1
ATOM 622 C CA . LEU A 1 81 ? 2.033 -10.133 -14.883 1 98.19 81 LEU A CA 1
ATOM 623 C C . LEU A 1 81 ? 1.026 -9.164 -14.273 1 98.19 81 LEU A C 1
ATOM 625 O O . LEU A 1 81 ? 1.307 -7.969 -14.148 1 98.19 81 LEU A O 1
ATOM 629 N N . GLY A 1 82 ? -0.079 -9.68 -13.891 1 97.75 82 GLY A N 1
ATOM 630 C CA . GLY A 1 82 ? -1.11 -8.852 -13.289 1 97.75 82 GLY A CA 1
ATOM 631 C C . GLY A 1 82 ? -0.717 -8.297 -11.938 1 97.75 82 GLY A C 1
ATOM 632 O O . GLY A 1 82 ? -1.339 -7.352 -11.438 1 97.75 82 GLY A O 1
ATOM 633 N N . LEU A 1 83 ? 0.299 -8.859 -11.352 1 98.69 83 LEU A N 1
ATOM 634 C CA . LEU A 1 83 ? 0.746 -8.43 -10.031 1 98.69 83 LEU A CA 1
ATOM 635 C C . LEU A 1 83 ? 1.965 -7.52 -10.141 1 98.69 83 LEU A C 1
ATOM 637 O O . LEU A 1 83 ? 2.352 -6.867 -9.164 1 98.69 83 LEU A O 1
ATOM 641 N N . LEU A 1 84 ? 2.52 -7.434 -11.273 1 98.69 84 LEU A N 1
ATOM 642 C CA . LEU A 1 84 ? 3.852 -6.859 -11.438 1 98.69 84 LEU A CA 1
ATOM 643 C C . LEU A 1 84 ? 3.826 -5.352 -11.195 1 98.69 84 LEU A C 1
ATOM 645 O O . LEU A 1 84 ? 4.648 -4.824 -10.445 1 98.69 84 LEU A O 1
ATOM 649 N N . GLU A 1 85 ? 2.865 -4.699 -11.711 1 97.75 85 GLU A N 1
ATOM 650 C CA . GLU A 1 85 ? 2.861 -3.238 -11.703 1 97.75 85 GLU A CA 1
ATOM 651 C C . GLU A 1 85 ? 2.703 -2.695 -10.289 1 97.75 85 GLU A C 1
ATOM 653 O O . GLU A 1 85 ? 3.354 -1.717 -9.914 1 97.75 85 GLU A O 1
ATOM 658 N N . GLY A 1 86 ? 1.865 -3.268 -9.484 1 98.19 86 GLY A N 1
ATOM 659 C CA . GLY A 1 86 ? 1.688 -2.822 -8.109 1 98.19 86 GLY A CA 1
ATOM 660 C C . GLY A 1 86 ? 2.963 -2.893 -7.289 1 98.19 86 GLY A C 1
ATOM 661 O O . GLY A 1 86 ? 3.248 -1.992 -6.5 1 98.19 86 GLY A O 1
ATOM 662 N N . PHE A 1 87 ? 3.74 -3.898 -7.535 1 98.69 87 PHE A N 1
ATOM 663 C CA . PHE A 1 87 ? 5.012 -4.051 -6.836 1 98.69 87 PHE A CA 1
ATOM 664 C C . PHE A 1 87 ? 6.031 -3.039 -7.34 1 98.69 87 PHE A C 1
ATOM 666 O O . PHE A 1 87 ? 6.723 -2.402 -6.543 1 98.69 87 PHE A O 1
ATOM 673 N N . ARG A 1 88 ? 6.07 -2.812 -8.609 1 98.12 88 ARG A N 1
ATOM 674 C CA . ARG A 1 88 ? 7.035 -1.891 -9.203 1 98.12 88 ARG A CA 1
ATOM 675 C C . ARG A 1 88 ? 6.719 -0.448 -8.82 1 98.12 88 ARG A C 1
ATOM 677 O O . ARG A 1 88 ? 7.617 0.395 -8.758 1 98.12 88 ARG A O 1
ATOM 684 N N . GLN A 1 89 ? 5.5 -0.237 -8.586 1 97.75 89 GLN A N 1
ATOM 685 C CA . GLN A 1 89 ? 5.098 1.104 -8.18 1 97.75 89 GLN A CA 1
ATOM 686 C C . GLN A 1 89 ? 5.738 1.491 -6.852 1 97.75 89 GLN A C 1
ATOM 688 O O . GLN A 1 89 ? 6.129 2.645 -6.656 1 97.75 89 GLN A O 1
ATOM 693 N N . LEU A 1 90 ? 5.848 0.544 -5.953 1 98.69 90 LEU A N 1
ATOM 694 C CA . LEU A 1 90 ? 6.352 0.856 -4.621 1 98.69 90 LEU A CA 1
ATOM 695 C C . LEU A 1 90 ? 7.844 0.571 -4.523 1 98.69 90 LEU A C 1
ATOM 697 O O . LEU A 1 90 ? 8.523 1.096 -3.639 1 98.69 90 LEU A O 1
ATOM 701 N N . ILE A 1 91 ? 8.328 -0.288 -5.449 1 98.44 91 ILE A N 1
ATOM 702 C CA . ILE A 1 91 ? 9.758 -0.578 -5.508 1 98.44 91 ILE A CA 1
ATOM 703 C C . ILE A 1 91 ? 10.25 -0.422 -6.945 1 98.44 91 ILE A C 1
ATOM 705 O O . ILE A 1 91 ? 10.602 -1.408 -7.598 1 98.44 91 ILE A O 1
ATOM 709 N N . PRO A 1 92 ? 10.352 0.808 -7.355 1 97.38 92 PRO A N 1
ATOM 710 C CA . PRO A 1 92 ? 10.664 1.053 -8.766 1 97.38 92 PRO A CA 1
ATOM 711 C C . PRO A 1 92 ? 12.055 0.563 -9.164 1 97.38 92 PRO A C 1
ATOM 713 O O . PRO A 1 92 ? 12.328 0.359 -10.344 1 97.38 92 PRO A O 1
ATOM 716 N N . GLU A 1 93 ? 12.891 0.299 -8.25 1 96.31 93 GLU A N 1
ATOM 717 C CA . GLU A 1 93 ? 14.258 -0.126 -8.547 1 96.31 93 GLU A CA 1
ATOM 718 C C . GLU A 1 93 ? 14.336 -1.643 -8.703 1 96.31 93 GLU A C 1
ATOM 720 O O . GLU A 1 93 ? 15.391 -2.178 -9.062 1 96.31 93 GLU A O 1
ATOM 725 N N . ALA A 1 94 ? 13.258 -2.346 -8.453 1 98.25 94 ALA A N 1
ATOM 726 C CA . ALA A 1 94 ? 13.273 -3.803 -8.539 1 98.25 94 ALA A CA 1
ATOM 727 C C . ALA A 1 94 ? 13.508 -4.262 -9.977 1 98.25 94 ALA A C 1
ATOM 729 O O . ALA A 1 94 ? 12.938 -3.699 -10.914 1 98.25 94 ALA A O 1
ATOM 730 N N . SER A 1 95 ? 14.406 -5.242 -10.133 1 98.5 95 SER A N 1
ATOM 731 C CA . SER A 1 95 ? 14.555 -5.902 -11.43 1 98.5 95 SER A CA 1
ATOM 732 C C . SER A 1 95 ? 13.492 -6.98 -11.617 1 98.5 95 SER A C 1
ATOM 734 O O . SER A 1 95 ? 12.844 -7.398 -10.656 1 98.5 95 SER A O 1
ATOM 736 N N . VAL A 1 96 ? 13.297 -7.34 -12.891 1 98.75 96 VAL A N 1
ATOM 737 C CA . VAL A 1 96 ? 12.203 -8.266 -13.172 1 98.75 96 VAL A CA 1
ATOM 738 C C . VAL A 1 96 ? 12.734 -9.453 -13.969 1 98.75 96 VAL A C 1
ATOM 740 O O . VAL A 1 96 ? 13.469 -9.289 -14.938 1 98.75 96 VAL A O 1
ATOM 743 N N . GLY A 1 97 ? 12.516 -10.641 -13.469 1 98.62 97 GLY A N 1
ATOM 744 C CA . GLY A 1 97 ? 12.617 -11.867 -14.242 1 98.62 97 GLY A CA 1
ATOM 745 C C . GLY A 1 97 ? 11.266 -12.422 -14.664 1 98.62 97 GLY A C 1
ATOM 746 O O . GLY A 1 97 ? 10.234 -12.031 -14.117 1 98.62 97 GLY A O 1
ATOM 747 N N . HIS A 1 98 ? 11.297 -13.297 -15.672 1 98.62 98 HIS A N 1
ATOM 748 C CA . HIS A 1 98 ? 10.062 -13.891 -16.156 1 98.62 98 HIS A CA 1
ATOM 749 C C . HIS A 1 98 ? 10.188 -15.406 -16.281 1 98.62 98 HIS A C 1
ATOM 751 O O . HIS A 1 98 ? 11.211 -15.906 -16.766 1 98.62 98 HIS A O 1
ATOM 757 N N . VAL A 1 99 ? 9.125 -16.031 -15.828 1 98.31 99 VAL A N 1
ATOM 758 C CA . VAL A 1 99 ? 9.109 -17.484 -15.898 1 98.31 99 VAL A CA 1
ATOM 759 C C . VAL A 1 99 ? 7.789 -17.953 -16.5 1 98.31 99 VAL A C 1
ATOM 761 O O . VAL A 1 99 ? 6.715 -17.594 -16.016 1 98.31 99 VAL A O 1
ATOM 764 N N . GLY A 1 100 ? 7.902 -18.734 -17.578 1 97.88 100 GLY A N 1
ATOM 765 C CA . GLY A 1 100 ? 6.766 -19.422 -18.156 1 97.88 100 GLY A CA 1
ATOM 766 C C . GLY A 1 100 ? 6.793 -20.922 -17.891 1 97.88 100 GLY A C 1
ATOM 767 O O . GLY A 1 100 ? 7.762 -21.609 -18.234 1 97.88 100 GLY A O 1
ATOM 768 N N . VAL A 1 101 ? 5.734 -21.406 -17.25 1 95.69 101 VAL A N 1
ATOM 769 C CA . VAL A 1 101 ? 5.664 -22.828 -16.875 1 95.69 101 VAL A CA 1
ATOM 770 C C . VAL A 1 101 ? 4.453 -23.469 -17.531 1 95.69 101 VAL A C 1
ATOM 772 O O . VAL A 1 101 ? 3.379 -22.875 -17.609 1 95.69 101 VAL A O 1
ATOM 775 N N . GLU A 1 102 ? 4.609 -24.609 -18.094 1 91.25 102 GLU A N 1
ATOM 776 C CA . GLU A 1 102 ? 3.508 -25.391 -18.656 1 91.25 102 GLU A CA 1
ATOM 777 C C . GLU A 1 102 ? 3.693 -26.875 -18.359 1 91.25 102 GLU A C 1
ATOM 779 O O . GLU A 1 102 ? 4.766 -27.297 -17.938 1 91.25 102 GLU A O 1
ATOM 784 N N . ARG A 1 103 ? 2.555 -27.516 -18.375 1 85.69 103 ARG A N 1
ATOM 785 C CA . ARG A 1 103 ? 2.629 -28.969 -18.266 1 85.69 103 ARG A CA 1
ATOM 786 C C . ARG A 1 103 ? 2.857 -29.609 -19.625 1 85.69 103 ARG A C 1
ATOM 788 O O . ARG A 1 103 ? 2.195 -29.266 -20.594 1 85.69 103 ARG A O 1
ATOM 795 N N . ASP A 1 104 ? 3.887 -30.453 -19.562 1 82.69 104 ASP A N 1
ATOM 796 C CA . ASP A 1 104 ? 4.113 -31.203 -20.797 1 82.69 104 ASP A CA 1
ATOM 797 C C . ASP A 1 104 ? 2.949 -32.156 -21.094 1 82.69 104 ASP A C 1
ATOM 799 O O . ASP A 1 104 ? 2.521 -32.906 -20.219 1 82.69 104 ASP A O 1
ATOM 803 N N . HIS A 1 105 ? 2.395 -32.062 -22.312 1 80.31 105 HIS A N 1
ATOM 804 C CA . HIS A 1 105 ? 1.198 -32.844 -22.656 1 80.31 105 HIS A CA 1
ATOM 805 C C . HIS A 1 105 ? 1.491 -34.344 -22.703 1 80.31 105 HIS A C 1
ATOM 807 O O . HIS A 1 105 ? 0.586 -35.156 -22.531 1 80.31 105 HIS A O 1
ATOM 813 N N . VAL A 1 106 ? 2.758 -34.812 -22.891 1 81.12 106 VAL A N 1
ATOM 814 C CA . VAL A 1 106 ? 3.139 -36.219 -23.047 1 81.12 106 VAL A CA 1
ATOM 815 C C . VAL A 1 106 ? 3.6 -36.781 -21.703 1 81.12 106 VAL A C 1
ATOM 817 O O . VAL A 1 106 ? 3.008 -37.719 -21.172 1 81.12 106 VAL A O 1
ATOM 820 N N . SER A 1 107 ? 4.523 -36.156 -21.047 1 77.94 107 SER A N 1
ATOM 821 C CA . SER A 1 107 ? 5.141 -36.656 -19.812 1 77.94 107 SER A CA 1
ATOM 822 C C . SER A 1 107 ? 4.383 -36.188 -18.578 1 77.94 107 SER A C 1
ATOM 824 O O . SER A 1 107 ? 4.582 -36.719 -17.484 1 77.94 107 SER A O 1
ATOM 826 N N . LEU A 1 108 ? 3.555 -35.25 -18.781 1 80.12 108 LEU A N 1
ATOM 827 C CA . LEU A 1 108 ? 2.752 -34.625 -17.719 1 80.12 108 LEU A CA 1
ATOM 828 C C . LEU A 1 108 ? 3.643 -33.969 -16.688 1 80.12 108 LEU A C 1
ATOM 830 O O . LEU A 1 108 ? 3.189 -33.656 -15.578 1 80.12 108 LEU A O 1
ATOM 834 N N . ARG A 1 109 ? 4.926 -33.781 -17.062 1 83 109 ARG A N 1
ATOM 835 C CA . ARG A 1 109 ? 5.863 -33.094 -16.188 1 83 109 ARG A CA 1
ATOM 836 C C . ARG A 1 109 ? 5.887 -31.594 -16.469 1 83 109 ARG A C 1
ATOM 838 O O . ARG A 1 109 ? 5.73 -31.188 -17.625 1 83 109 ARG A O 1
ATOM 845 N N . PRO A 1 110 ? 6.109 -30.875 -15.398 1 89.06 110 PRO A N 1
ATOM 846 C CA . PRO A 1 110 ? 6.227 -29.438 -15.641 1 89.06 110 PRO A CA 1
ATOM 847 C C . PRO A 1 110 ? 7.496 -29.062 -16.406 1 89.06 110 PRO A C 1
ATOM 849 O O . PRO A 1 110 ? 8.523 -29.719 -16.25 1 89.06 110 PRO A O 1
ATOM 852 N N . ARG A 1 111 ? 7.371 -28.094 -17.359 1 92.38 111 ARG A N 1
ATOM 853 C CA . ARG A 1 111 ? 8.523 -27.547 -18.078 1 92.38 111 ARG A CA 1
ATOM 854 C C . ARG A 1 111 ? 8.438 -26.031 -18.203 1 92.38 111 ARG A C 1
ATOM 856 O O . ARG A 1 111 ? 7.344 -25.469 -18.188 1 92.38 111 ARG A O 1
ATOM 863 N N . PHE A 1 112 ? 9.633 -25.453 -18.328 1 94.81 112 PHE A N 1
ATOM 864 C CA . PHE A 1 112 ? 9.703 -24.031 -18.609 1 94.81 112 PHE A CA 1
ATOM 865 C C . PHE A 1 112 ? 9.625 -23.766 -20.109 1 94.81 112 PHE A C 1
ATOM 867 O O . PHE A 1 112 ? 10.477 -24.219 -20.875 1 94.81 112 PHE A O 1
ATOM 874 N N . TYR A 1 113 ? 8.625 -23.078 -20.547 1 96.06 113 TYR A N 1
ATOM 875 C CA . TYR A 1 113 ? 8.633 -22.641 -21.938 1 96.06 113 TYR A CA 1
ATOM 876 C C . TYR A 1 113 ? 9.328 -21.297 -22.078 1 96.06 113 TYR A C 1
ATOM 878 O O . TYR A 1 113 ? 9.664 -20.875 -23.188 1 96.06 113 TYR A O 1
ATOM 886 N N . TYR A 1 114 ? 9.586 -20.609 -20.922 1 97.5 114 TYR A N 1
ATOM 887 C CA . TYR A 1 114 ? 10.328 -19.359 -20.859 1 97.5 114 TYR A CA 1
ATOM 888 C C . TYR A 1 114 ? 11 -19.188 -19.5 1 97.5 114 TYR A C 1
ATOM 890 O O . TYR A 1 114 ? 10.398 -19.453 -18.469 1 97.5 114 TYR A O 1
ATOM 898 N N . TYR A 1 115 ? 12.289 -18.828 -19.516 1 98.06 115 TYR A N 1
ATOM 899 C CA . TYR A 1 115 ? 13.039 -18.594 -18.281 1 98.06 115 TYR A CA 1
ATOM 900 C C . TYR A 1 115 ? 14.125 -17.547 -18.516 1 98.06 115 TYR A C 1
ATOM 902 O O . TYR A 1 115 ? 15.133 -17.812 -19.172 1 98.06 115 TYR A O 1
ATOM 910 N N . LYS A 1 116 ? 13.906 -16.359 -18.047 1 98.31 116 LYS A N 1
ATOM 911 C CA . LYS A 1 116 ? 14.875 -15.273 -18.125 1 98.31 116 LYS A CA 1
ATOM 912 C C . LYS A 1 116 ? 14.883 -14.453 -16.844 1 98.31 116 LYS A C 1
ATOM 914 O O . LYS A 1 116 ? 13.867 -13.859 -16.469 1 98.31 116 LYS A O 1
ATOM 919 N N . THR A 1 117 ? 15.969 -14.5 -16.156 1 98.12 117 THR A N 1
ATOM 920 C CA . THR A 1 117 ? 16.094 -13.727 -14.914 1 98.12 117 THR A CA 1
ATOM 921 C C . THR A 1 117 ? 17.391 -12.922 -14.906 1 98.12 117 THR A C 1
ATOM 923 O O . THR A 1 117 ? 18.359 -13.297 -15.57 1 98.12 117 THR A O 1
ATOM 926 N N . PRO A 1 118 ? 17.344 -11.805 -14.203 1 98.12 118 PRO A N 1
ATOM 927 C CA . PRO A 1 118 ? 18.641 -11.195 -13.875 1 98.12 118 PRO A CA 1
ATOM 928 C C . PRO A 1 118 ? 19.438 -12.031 -12.875 1 98.12 118 PRO A C 1
ATOM 930 O O . PRO A 1 118 ? 19.078 -13.164 -12.578 1 98.12 118 PRO A O 1
ATOM 933 N N . ALA A 1 119 ? 20.562 -11.461 -12.516 1 97.5 119 ALA A N 1
ATOM 934 C CA . ALA A 1 119 ? 21.344 -12.141 -11.477 1 97.5 119 ALA A CA 1
ATOM 935 C C . ALA A 1 119 ? 20.531 -12.25 -10.18 1 97.5 119 ALA A C 1
ATOM 937 O O . ALA A 1 119 ? 19.922 -11.273 -9.742 1 97.5 119 ALA A O 1
ATOM 938 N N . LEU A 1 120 ? 20.562 -13.406 -9.562 1 98.31 120 LEU A N 1
ATOM 939 C CA . LEU A 1 120 ? 19.703 -13.648 -8.414 1 98.31 120 LEU A CA 1
ATOM 940 C C . LEU A 1 120 ? 20.531 -13.875 -7.156 1 98.31 120 LEU A C 1
ATOM 942 O O . LEU A 1 120 ? 20 -13.891 -6.043 1 98.31 120 LEU A O 1
ATOM 946 N N . LYS A 1 121 ? 21.812 -14.047 -7.363 1 97.81 121 LYS A N 1
ATOM 947 C CA . LYS A 1 121 ? 22.672 -14.336 -6.215 1 97.81 121 LYS A CA 1
ATOM 948 C C . LYS A 1 121 ? 22.578 -13.219 -5.172 1 97.81 121 LYS A C 1
ATOM 950 O O . LYS A 1 121 ? 22.703 -12.039 -5.504 1 97.81 121 LYS A O 1
ATOM 955 N N . ASP A 1 122 ? 22.219 -13.539 -3.953 1 96.56 122 ASP A N 1
ATOM 956 C CA . ASP A 1 122 ? 22.188 -12.672 -2.781 1 96.56 122 ASP A CA 1
ATOM 957 C C . ASP A 1 122 ? 21.031 -11.68 -2.859 1 96.56 122 ASP A C 1
ATOM 959 O O . ASP A 1 122 ? 20.938 -10.773 -2.031 1 96.56 122 ASP A O 1
ATOM 963 N N . ALA A 1 123 ? 20.156 -11.844 -3.834 1 98.12 123 ALA A N 1
ATOM 964 C CA . ALA A 1 123 ? 18.984 -10.984 -3.975 1 98.12 123 ALA A CA 1
ATOM 965 C C . ALA A 1 123 ? 17.812 -11.523 -3.156 1 98.12 123 ALA A C 1
ATOM 967 O O . ALA A 1 123 ? 17.812 -12.68 -2.734 1 98.12 123 ALA A O 1
ATOM 968 N N . GLU A 1 124 ? 16.969 -10.664 -2.867 1 98.06 124 GLU A N 1
ATOM 969 C CA . GLU A 1 124 ? 15.641 -11.062 -2.41 1 98.06 124 GLU A CA 1
ATOM 970 C C . GLU A 1 124 ? 14.68 -11.242 -3.584 1 98.06 124 GLU A C 1
ATOM 972 O O . GLU A 1 124 ? 14.438 -10.297 -4.34 1 98.06 124 GLU A O 1
ATOM 977 N N . VAL A 1 125 ? 14.141 -12.43 -3.729 1 98.75 125 VAL A N 1
ATOM 978 C CA . VAL A 1 125 ? 13.336 -12.766 -4.902 1 98.75 125 VAL A CA 1
ATOM 979 C C . VAL A 1 125 ? 11.875 -12.93 -4.496 1 98.75 125 VAL A C 1
ATOM 981 O O . VAL A 1 125 ? 11.555 -13.68 -3.574 1 98.75 125 VAL A O 1
ATOM 984 N N . TRP A 1 126 ? 11 -12.203 -5.176 1 98.88 126 TRP A N 1
ATOM 985 C CA . TRP A 1 126 ? 9.562 -12.297 -4.977 1 98.88 126 TRP A CA 1
ATOM 986 C C . TRP A 1 126 ? 8.891 -12.945 -6.184 1 98.88 126 TRP A C 1
ATOM 988 O O . TRP A 1 126 ? 8.867 -12.367 -7.273 1 98.88 126 TRP A O 1
ATOM 998 N N . VAL A 1 127 ? 8.359 -14.125 -5.957 1 98.94 127 VAL A N 1
ATOM 999 C CA . VAL A 1 127 ? 7.645 -14.828 -7.016 1 98.94 127 VAL A CA 1
ATOM 1000 C C . VAL A 1 127 ? 6.168 -14.445 -6.992 1 98.94 127 VAL A C 1
ATOM 1002 O O . VAL A 1 127 ? 5.512 -14.547 -5.953 1 98.94 127 VAL A O 1
ATOM 1005 N N . LEU A 1 128 ? 5.703 -13.984 -8.148 1 98.94 128 LEU A N 1
ATOM 1006 C CA . LEU A 1 128 ? 4.34 -13.477 -8.258 1 98.94 128 LEU A CA 1
ATOM 1007 C C . LEU A 1 128 ? 3.451 -14.453 -9.023 1 98.94 128 LEU A C 1
ATOM 1009 O O . LEU A 1 128 ? 3.613 -14.633 -10.227 1 98.94 128 LEU A O 1
ATOM 1013 N N . ASP A 1 129 ? 2.541 -15.109 -8.305 1 98.25 129 ASP A N 1
ATOM 1014 C CA . ASP A 1 129 ? 1.576 -16.062 -8.844 1 98.25 129 ASP A CA 1
ATOM 1015 C C . ASP A 1 129 ? 0.195 -15.852 -8.227 1 98.25 129 ASP A C 1
ATOM 1017 O O . ASP A 1 129 ? -0.091 -16.359 -7.141 1 98.25 129 ASP A O 1
ATOM 1021 N N . PRO A 1 130 ? -0.696 -15.219 -8.961 1 98.56 130 PRO A N 1
ATOM 1022 C CA . PRO A 1 130 ? -1.968 -14.82 -8.352 1 98.56 130 PRO A CA 1
ATOM 1023 C C . PRO A 1 130 ? -2.738 -16 -7.762 1 98.56 130 PRO A C 1
ATOM 1025 O O . PRO A 1 130 ? -3.434 -15.844 -6.754 1 98.56 130 PRO A O 1
ATOM 1028 N N . MET A 1 131 ? -2.605 -17.125 -8.398 1 98.5 131 MET A N 1
ATOM 1029 C CA . MET A 1 131 ? -3.426 -18.266 -8.008 1 98.5 131 MET A CA 1
ATOM 1030 C C . MET A 1 131 ? -2.551 -19.453 -7.578 1 98.5 131 MET A C 1
ATOM 1032 O O . MET A 1 131 ? -1.954 -20.125 -8.422 1 98.5 131 MET A O 1
ATOM 1036 N N . LEU A 1 132 ? -2.51 -19.719 -6.254 1 98.38 132 LEU A N 1
ATOM 1037 C CA . LEU A 1 132 ? -1.836 -20.906 -5.746 1 98.38 132 LEU A CA 1
ATOM 1038 C C . LEU A 1 132 ? -2.818 -22.062 -5.582 1 98.38 132 LEU A C 1
ATOM 1040 O O . LEU A 1 132 ? -3.312 -22.312 -4.48 1 98.38 132 LEU A O 1
ATOM 1044 N N . ALA A 1 133 ? -2.992 -22.719 -6.668 1 97.81 133 ALA A N 1
ATOM 1045 C CA . ALA A 1 133 ? -3.973 -23.797 -6.695 1 97.81 133 ALA A CA 1
ATOM 1046 C C . ALA A 1 133 ? -3.348 -25.125 -6.242 1 97.81 133 ALA A C 1
ATOM 1048 O O . ALA A 1 133 ? -3.373 -25.453 -5.051 1 97.81 133 ALA A O 1
ATOM 1049 N N . THR A 1 134 ? -2.766 -25.859 -7.141 1 96.31 134 THR A N 1
ATOM 1050 C CA . THR A 1 134 ? -2.182 -27.156 -6.789 1 96.31 134 THR A CA 1
ATOM 1051 C C . THR A 1 134 ? -0.782 -26.969 -6.207 1 96.31 134 THR A C 1
ATOM 1053 O O . THR A 1 134 ? -0.275 -27.844 -5.508 1 96.31 134 THR A O 1
ATOM 1056 N N . GLY A 1 135 ? -0.172 -25.938 -6.566 1 96.62 135 GLY A N 1
ATOM 1057 C CA . GLY A 1 135 ? 1.179 -25.641 -6.117 1 96.62 135 GLY A CA 1
ATOM 1058 C C . GLY A 1 135 ? 2.248 -26.125 -7.082 1 96.62 135 GLY A C 1
ATOM 1059 O O . GLY A 1 135 ? 3.434 -25.859 -6.887 1 96.62 135 GLY A O 1
ATOM 1060 N N . GLY A 1 136 ? 1.829 -26.75 -8.133 1 95.12 136 GLY A N 1
ATOM 1061 C CA . GLY A 1 136 ? 2.773 -27.344 -9.07 1 95.12 136 GLY A CA 1
ATOM 1062 C C . GLY A 1 136 ? 3.668 -26.328 -9.742 1 95.12 136 GLY A C 1
ATOM 1063 O O . GLY A 1 136 ? 4.891 -26.469 -9.75 1 95.12 136 GLY A O 1
ATOM 1064 N N . SER A 1 137 ? 3.078 -25.266 -10.352 1 95.69 137 SER A N 1
ATOM 1065 C CA . SER A 1 137 ? 3.84 -24.234 -11.055 1 95.69 137 SER A CA 1
ATOM 1066 C C . SER A 1 137 ? 4.812 -23.531 -10.117 1 95.69 137 SER A C 1
ATOM 1068 O O . SER A 1 137 ? 5.977 -23.312 -10.469 1 95.69 137 SER A O 1
ATOM 1070 N N . LEU A 1 138 ? 4.328 -23.219 -8.93 1 97.69 138 LEU A N 1
ATOM 1071 C CA . LEU A 1 138 ? 5.164 -22.531 -7.953 1 97.69 138 LEU A CA 1
ATOM 1072 C C . LEU A 1 138 ? 6.297 -23.438 -7.473 1 97.69 138 LEU A C 1
ATOM 1074 O O . LEU A 1 138 ? 7.441 -23 -7.363 1 97.69 138 LEU A O 1
ATOM 1078 N N . ASP A 1 139 ? 5.973 -24.672 -7.184 1 97.88 139 ASP A N 1
ATOM 1079 C CA . ASP A 1 139 ? 6.969 -25.656 -6.766 1 97.88 139 ASP A CA 1
ATOM 1080 C C . ASP A 1 139 ? 8.102 -25.75 -7.781 1 97.88 139 ASP A C 1
ATOM 1082 O O . ASP A 1 139 ? 9.281 -25.625 -7.422 1 97.88 139 ASP A O 1
ATOM 1086 N N . PHE A 1 140 ? 7.711 -25.906 -9 1 97.69 140 PHE A N 1
ATOM 1087 C CA . PHE A 1 140 ? 8.672 -26.047 -10.086 1 97.69 140 PHE A CA 1
ATOM 1088 C C . PHE A 1 140 ? 9.531 -24.797 -10.211 1 97.69 140 PHE A C 1
ATOM 1090 O O . PHE A 1 140 ? 10.75 -24.875 -10.344 1 97.69 140 PHE A O 1
ATOM 1097 N N . THR A 1 141 ? 8.961 -23.625 -10.125 1 98.44 141 THR A N 1
ATOM 1098 C CA . THR A 1 141 ? 9.641 -22.344 -10.234 1 98.44 141 THR A CA 1
ATOM 1099 C C . THR A 1 141 ? 10.617 -22.156 -9.078 1 98.44 141 THR A C 1
ATOM 1101 O O . THR A 1 141 ? 11.773 -21.781 -9.297 1 98.44 141 THR A O 1
ATOM 1104 N N . LEU A 1 142 ? 10.188 -22.422 -7.898 1 98.56 142 LEU A N 1
ATOM 1105 C CA . LEU A 1 142 ? 11.023 -22.25 -6.707 1 98.56 142 LEU A CA 1
ATOM 1106 C C . LEU A 1 142 ? 12.258 -23.141 -6.777 1 98.56 142 LEU A C 1
ATOM 1108 O O . LEU A 1 142 ? 13.352 -22.719 -6.406 1 98.56 142 LEU A O 1
ATOM 1112 N N . GLY A 1 143 ? 12.039 -24.391 -7.227 1 98.12 143 GLY A N 1
ATOM 1113 C CA . GLY A 1 143 ? 13.18 -25.281 -7.395 1 98.12 143 GLY A CA 1
ATOM 1114 C C . GLY A 1 143 ? 14.266 -24.703 -8.281 1 98.12 143 GLY A C 1
ATOM 1115 O O . GLY A 1 143 ? 15.445 -24.75 -7.93 1 98.12 143 GLY A O 1
ATOM 1116 N N . LYS A 1 144 ? 13.875 -24.141 -9.391 1 98.25 144 LYS A N 1
ATOM 1117 C CA . LYS A 1 144 ? 14.82 -23.547 -10.336 1 98.25 144 LYS A CA 1
ATOM 1118 C C . LYS A 1 144 ? 15.492 -22.312 -9.758 1 98.25 144 LYS A C 1
ATOM 1120 O O . LYS A 1 144 ? 16.703 -22.141 -9.875 1 98.25 144 LYS A O 1
ATOM 1125 N N . LEU A 1 145 ? 14.719 -21.453 -9.102 1 98.56 145 LEU A N 1
ATOM 1126 C CA . LEU A 1 145 ? 15.242 -20.188 -8.57 1 98.56 145 LEU A CA 1
ATOM 1127 C C . LEU A 1 145 ? 16.281 -20.453 -7.488 1 98.56 145 LEU A C 1
ATOM 1129 O O . LEU A 1 145 ? 17.266 -19.719 -7.379 1 98.56 145 LEU A O 1
ATOM 1133 N N . LYS A 1 146 ? 16.141 -21.5 -6.734 1 98.06 146 LYS A N 1
ATOM 1134 C CA . LYS A 1 146 ? 17.047 -21.812 -5.629 1 98.06 146 LYS A CA 1
ATOM 1135 C C . LYS A 1 146 ? 18.422 -22.188 -6.141 1 98.06 146 LYS A C 1
ATOM 1137 O O . LYS A 1 146 ? 19.422 -22.031 -5.426 1 98.06 146 LYS A O 1
ATOM 1142 N N . GLU A 1 147 ? 18.469 -22.656 -7.395 1 98 147 GLU A N 1
ATOM 1143 C CA . GLU A 1 147 ? 19.75 -23 -7.988 1 98 147 GLU A CA 1
ATOM 1144 C C . GLU A 1 147 ? 20.656 -21.781 -8.102 1 98 147 GLU A C 1
ATOM 1146 O O . GLU A 1 147 ? 21.875 -21.906 -8.156 1 98 147 GLU A O 1
ATOM 1151 N N . HIS A 1 148 ? 20.109 -20.578 -8.086 1 98.19 148 HIS A N 1
ATOM 1152 C CA . HIS A 1 148 ? 20.875 -19.344 -8.273 1 98.19 148 HIS A CA 1
ATOM 1153 C C . HIS A 1 148 ? 21.328 -18.766 -6.934 1 98.19 148 HIS A C 1
ATOM 1155 O O . HIS A 1 148 ? 21.938 -17.703 -6.883 1 98.19 148 HIS A O 1
ATOM 1161 N N . LYS A 1 149 ? 20.922 -19.391 -5.855 1 97.81 149 LYS A N 1
ATOM 1162 C CA . LYS A 1 149 ? 21.359 -19.078 -4.496 1 97.81 149 LYS A CA 1
ATOM 1163 C C . LYS A 1 149 ? 20.938 -17.656 -4.102 1 97.81 149 LYS A C 1
ATOM 1165 O O . LYS A 1 149 ? 21.75 -16.875 -3.627 1 97.81 149 LYS A O 1
ATOM 1170 N N . PRO A 1 150 ? 19.672 -17.312 -4.273 1 98.38 150 PRO A N 1
ATOM 1171 C CA . PRO A 1 150 ? 19.172 -16.047 -3.719 1 98.38 150 PRO A CA 1
ATOM 1172 C C . PRO A 1 150 ? 19.266 -15.992 -2.195 1 98.38 150 PRO A C 1
ATOM 1174 O O . PRO A 1 150 ? 19.359 -17.031 -1.545 1 98.38 150 PRO A O 1
ATOM 1177 N N . ALA A 1 151 ? 19.359 -14.727 -1.656 1 97.62 151 ALA A N 1
ATOM 1178 C CA . ALA A 1 151 ? 19.406 -14.578 -0.205 1 97.62 151 ALA A CA 1
ATOM 1179 C C . ALA A 1 151 ? 18.109 -15.062 0.437 1 97.62 151 ALA A C 1
ATOM 1181 O O . ALA A 1 151 ? 18.125 -15.648 1.521 1 97.62 151 ALA A O 1
ATOM 1182 N N . MET A 1 152 ? 17 -14.82 -0.284 1 96.94 152 MET A N 1
ATOM 1183 C CA . MET A 1 152 ? 15.688 -15.227 0.195 1 96.94 152 MET A CA 1
ATOM 1184 C C . MET A 1 152 ? 14.672 -15.242 -0.945 1 96.94 152 MET A C 1
ATOM 1186 O O . MET A 1 152 ? 14.828 -14.516 -1.931 1 96.94 152 MET A O 1
ATOM 1190 N N . ILE A 1 153 ? 13.656 -16.094 -0.744 1 98.19 153 ILE A N 1
ATOM 1191 C CA . ILE A 1 153 ? 12.555 -16.156 -1.697 1 98.19 153 ILE A CA 1
ATOM 1192 C C . ILE A 1 153 ? 11.219 -16.016 -0.959 1 98.19 153 ILE A C 1
ATOM 1194 O O . ILE A 1 153 ? 11.016 -16.625 0.089 1 98.19 153 ILE A O 1
ATOM 1198 N N . ARG A 1 154 ? 10.398 -15.148 -1.484 1 98.38 154 ARG A N 1
ATOM 1199 C CA . ARG A 1 154 ? 9.008 -15.023 -1.064 1 98.38 154 ARG A CA 1
ATOM 1200 C C . ARG A 1 154 ? 8.055 -15.359 -2.211 1 98.38 154 ARG A C 1
ATOM 1202 O O . ARG A 1 154 ? 8.312 -15 -3.361 1 98.38 154 ARG A O 1
ATOM 1209 N N . ALA A 1 155 ? 7.023 -16.062 -1.872 1 98.75 155 ALA A N 1
ATOM 1210 C CA . ALA A 1 155 ? 5.973 -16.359 -2.842 1 98.75 155 ALA A CA 1
ATOM 1211 C C . ALA A 1 155 ? 4.695 -15.594 -2.518 1 98.75 155 ALA A C 1
ATOM 1213 O O . ALA A 1 155 ? 4.207 -15.641 -1.386 1 98.75 155 ALA A O 1
ATOM 1214 N N . ILE A 1 156 ? 4.164 -14.891 -3.539 1 98.81 156 ILE A N 1
ATOM 1215 C CA . ILE A 1 156 ? 3.02 -14.016 -3.332 1 98.81 156 ILE A CA 1
ATOM 1216 C C . ILE A 1 156 ? 1.853 -14.469 -4.207 1 98.81 156 ILE A C 1
ATOM 1218 O O . ILE A 1 156 ? 1.998 -14.609 -5.422 1 98.81 156 ILE A O 1
ATOM 1222 N N . SER A 1 157 ? 0.744 -14.703 -3.559 1 98.81 157 SER A N 1
ATOM 1223 C CA . SER A 1 157 ? -0.473 -15.094 -4.266 1 98.81 157 SER A CA 1
ATOM 1224 C C . SER A 1 157 ? -1.674 -14.289 -3.783 1 98.81 157 SER A C 1
ATOM 1226 O O . SER A 1 157 ? -1.702 -13.828 -2.639 1 98.81 157 SER A O 1
ATOM 1228 N N . VAL A 1 158 ? -2.582 -14.102 -4.68 1 98.81 158 VAL A N 1
ATOM 1229 C CA . VAL A 1 158 ? -3.838 -13.461 -4.305 1 98.81 158 VAL A CA 1
ATOM 1230 C C . VAL A 1 158 ? -4.75 -14.477 -3.621 1 98.81 158 VAL A C 1
ATOM 1232 O O . VAL A 1 158 ? -5.156 -14.281 -2.473 1 98.81 158 VAL A O 1
ATOM 1235 N N . LEU A 1 159 ? -4.992 -15.578 -4.297 1 98.81 159 LEU A N 1
ATOM 1236 C CA . LEU A 1 159 ? -5.766 -16.672 -3.723 1 98.81 159 LEU A CA 1
ATOM 1237 C C . LEU A 1 159 ? -4.918 -17.938 -3.6 1 98.81 159 LEU A C 1
ATOM 1239 O O . LEU A 1 159 ? -4.18 -18.281 -4.523 1 98.81 159 LEU A O 1
ATOM 1243 N N . ALA A 1 160 ? -5.035 -18.578 -2.475 1 98.69 160 ALA A N 1
ATOM 1244 C CA . ALA A 1 160 ? -4.375 -19.875 -2.27 1 98.69 160 ALA A CA 1
ATOM 1245 C C . ALA A 1 160 ? -5.367 -20.938 -1.808 1 98.69 160 ALA A C 1
ATOM 1247 O O . ALA A 1 160 ? -6.32 -20.625 -1.084 1 98.69 160 ALA A O 1
ATOM 1248 N N . ALA A 1 161 ? -5.164 -22.109 -2.275 1 98.62 161 ALA A N 1
ATOM 1249 C CA . ALA A 1 161 ? -5.891 -23.266 -1.753 1 98.62 161 ALA A CA 1
ATOM 1250 C C . ALA A 1 161 ? -5.043 -24.031 -0.743 1 98.62 161 ALA A C 1
ATOM 1252 O O . ALA A 1 161 ? -3.822 -24.125 -0.89 1 98.62 161 ALA A O 1
ATOM 1253 N N . PRO A 1 162 ? -5.68 -24.625 0.281 1 98.31 162 PRO A N 1
ATOM 1254 C CA . PRO A 1 162 ? -4.926 -25.406 1.274 1 98.31 162 PRO A CA 1
ATOM 1255 C C . PRO A 1 162 ? -4.047 -26.484 0.643 1 98.31 162 PRO A C 1
ATOM 1257 O O . PRO A 1 162 ? -2.936 -26.734 1.114 1 98.31 162 PRO A O 1
ATOM 1260 N N . GLU A 1 163 ? -4.5 -27.125 -0.39 1 97.94 163 GLU A N 1
ATOM 1261 C CA . GLU A 1 163 ? -3.738 -28.156 -1.076 1 97.94 163 GLU A CA 1
ATOM 1262 C C . GLU A 1 163 ? -2.426 -27.609 -1.627 1 97.94 163 GLU A C 1
ATOM 1264 O O . GLU A 1 163 ? -1.37 -28.219 -1.465 1 97.94 163 GLU A O 1
ATOM 1269 N N . GLY A 1 164 ? -2.539 -26.453 -2.248 1 97.94 164 GLY A N 1
ATOM 1270 C CA . GLY A 1 164 ? -1.349 -25.812 -2.789 1 97.94 164 GLY A CA 1
ATOM 1271 C C . GLY A 1 164 ? -0.374 -25.375 -1.717 1 97.94 164 GLY A C 1
ATOM 1272 O O . GLY A 1 164 ? 0.839 -25.531 -1.868 1 97.94 164 GLY A O 1
ATOM 1273 N N . LEU A 1 165 ? -0.903 -24.766 -0.676 1 98.31 165 LEU A N 1
ATOM 1274 C CA . LEU A 1 165 ? -0.074 -24.328 0.44 1 98.31 165 LEU A CA 1
ATOM 1275 C C . LEU A 1 165 ? 0.695 -25.5 1.04 1 98.31 165 LEU A C 1
ATOM 1277 O O . LEU A 1 165 ? 1.908 -25.406 1.246 1 98.31 165 LEU A O 1
ATOM 1281 N N . ARG A 1 166 ? 0.02 -26.578 1.262 1 97.75 166 ARG A N 1
ATOM 1282 C CA . ARG A 1 166 ? 0.659 -27.766 1.833 1 97.75 166 ARG A CA 1
ATOM 1283 C C . ARG A 1 166 ? 1.758 -28.297 0.916 1 97.75 166 ARG A C 1
ATOM 1285 O O . ARG A 1 166 ? 2.844 -28.641 1.38 1 97.75 166 ARG A O 1
ATOM 1292 N N . HIS A 1 167 ? 1.413 -28.344 -0.322 1 97.44 167 HIS A N 1
ATOM 1293 C CA . HIS A 1 167 ? 2.361 -28.844 -1.315 1 97.44 167 HIS A CA 1
ATOM 1294 C C . HIS A 1 167 ? 3.65 -28.031 -1.297 1 97.44 167 HIS A C 1
ATOM 1296 O O . HIS A 1 167 ? 4.742 -28.578 -1.173 1 97.44 167 HIS A O 1
ATOM 1302 N N . VAL A 1 168 ? 3.559 -26.734 -1.37 1 98 168 VAL A N 1
ATOM 1303 C CA . VAL A 1 168 ? 4.723 -25.859 -1.489 1 98 168 VAL A CA 1
ATOM 1304 C C . VAL A 1 168 ? 5.469 -25.812 -0.158 1 98 168 VAL A C 1
ATOM 1306 O O . VAL A 1 168 ? 6.699 -25.812 -0.13 1 98 168 VAL A O 1
ATOM 1309 N N . GLU A 1 169 ? 4.738 -25.766 0.934 1 97.38 169 GLU A N 1
ATOM 1310 C CA . GLU A 1 169 ? 5.379 -25.75 2.246 1 97.38 169 GLU A CA 1
ATOM 1311 C C . GLU A 1 169 ? 6.207 -27 2.475 1 97.38 169 GLU A C 1
ATOM 1313 O O . GLU A 1 169 ? 7.285 -26.953 3.074 1 97.38 169 GLU A O 1
ATOM 1318 N N . LYS A 1 170 ? 5.723 -28.125 2.039 1 97.19 170 LYS A N 1
ATOM 1319 C CA . LYS A 1 170 ? 6.438 -29.391 2.188 1 97.19 170 LYS A CA 1
ATOM 1320 C C . LYS A 1 170 ? 7.691 -29.422 1.318 1 97.19 170 LYS A C 1
ATOM 1322 O O . LYS A 1 170 ? 8.758 -29.844 1.771 1 97.19 170 LYS A O 1
ATOM 1327 N N . ALA A 1 171 ? 7.535 -28.969 0.14 1 97.25 171 ALA A N 1
ATOM 1328 C CA . ALA A 1 171 ? 8.633 -29.031 -0.825 1 97.25 171 ALA A CA 1
ATOM 1329 C C . ALA A 1 171 ? 9.664 -27.953 -0.563 1 97.25 171 ALA A C 1
ATOM 1331 O O . ALA A 1 171 ? 10.852 -28.125 -0.861 1 97.25 171 ALA A O 1
ATOM 1332 N N . HIS A 1 172 ? 9.234 -26.797 -0.071 1 97.75 172 HIS A N 1
ATOM 1333 C CA . HIS A 1 172 ? 10.07 -25.625 0.121 1 97.75 172 HIS A CA 1
ATOM 1334 C C . HIS A 1 172 ? 9.812 -24.984 1.479 1 97.75 172 HIS A C 1
ATOM 1336 O O . HIS A 1 172 ? 9.312 -23.859 1.554 1 97.75 172 HIS A O 1
ATOM 1342 N N . SER A 1 173 ? 10.328 -25.578 2.469 1 96 173 SER A N 1
ATOM 1343 C CA . SER A 1 173 ? 10.07 -25.125 3.834 1 96 173 SER A CA 1
ATOM 1344 C C . SER A 1 173 ? 10.805 -23.828 4.133 1 96 173 SER A C 1
ATOM 1346 O O . SER A 1 173 ? 10.5 -23.156 5.121 1 96 173 SER A O 1
ATOM 1348 N N . ASP A 1 174 ? 11.688 -23.453 3.297 1 96.38 174 ASP A N 1
ATOM 1349 C CA . ASP A 1 174 ? 12.516 -22.266 3.498 1 96.38 174 ASP A CA 1
ATOM 1350 C C . ASP A 1 174 ? 11.914 -21.047 2.795 1 96.38 174 ASP A C 1
ATOM 1352 O O . ASP A 1 174 ? 12.469 -19.953 2.865 1 96.38 174 ASP A O 1
ATOM 1356 N N . VAL A 1 175 ? 10.781 -21.203 2.158 1 97.44 175 VAL A N 1
ATOM 1357 C CA . VAL A 1 175 ? 10.156 -20.125 1.409 1 97.44 175 VAL A CA 1
ATOM 1358 C C . VAL A 1 175 ? 8.953 -19.594 2.184 1 97.44 175 VAL A C 1
ATOM 1360 O O . VAL A 1 175 ? 8.133 -20.359 2.68 1 97.44 175 VAL A O 1
ATOM 1363 N N . GLN A 1 176 ? 8.906 -18.297 2.311 1 97 176 GLN A N 1
ATOM 1364 C CA . GLN A 1 176 ? 7.742 -17.656 2.922 1 97 176 GLN A CA 1
ATOM 1365 C C . GLN A 1 176 ? 6.645 -17.422 1.891 1 97 176 GLN A C 1
ATOM 1367 O O . GLN A 1 176 ? 6.902 -16.859 0.823 1 97 176 GLN A O 1
ATOM 1372 N N . ILE A 1 177 ? 5.441 -17.844 2.24 1 98.56 177 ILE A N 1
ATOM 1373 C CA . ILE A 1 177 ? 4.305 -17.672 1.343 1 98.56 177 ILE A CA 1
ATOM 1374 C C . ILE A 1 177 ? 3.379 -16.578 1.892 1 98.56 177 ILE A C 1
ATOM 1376 O O . ILE A 1 177 ? 3.08 -16.562 3.088 1 98.56 177 ILE A O 1
ATOM 1380 N N . TYR A 1 178 ? 3.008 -15.641 1.011 1 98.75 178 TYR A N 1
ATOM 1381 C CA . TYR A 1 178 ? 2.027 -14.609 1.321 1 98.75 178 TYR A CA 1
ATOM 1382 C C . TYR A 1 178 ? 0.776 -14.766 0.468 1 98.75 178 TYR A C 1
ATOM 1384 O O . TYR A 1 178 ? 0.864 -14.898 -0.755 1 98.75 178 TYR A O 1
ATOM 1392 N N . ALA A 1 179 ? -0.361 -14.789 1.118 1 98.81 179 ALA A N 1
ATOM 1393 C CA . ALA A 1 179 ? -1.633 -14.906 0.409 1 98.81 179 ALA A CA 1
ATOM 1394 C C . ALA A 1 179 ? -2.609 -13.82 0.854 1 98.81 179 ALA A C 1
ATOM 1396 O O . ALA A 1 179 ? -2.764 -13.57 2.051 1 98.81 179 ALA A O 1
ATOM 1397 N N . ALA A 1 180 ? -3.225 -13.172 -0.149 1 98.69 180 ALA A N 1
ATOM 1398 C CA . ALA A 1 180 ? -4.242 -12.188 0.21 1 98.69 180 ALA A CA 1
ATOM 1399 C C . ALA A 1 180 ? -5.465 -12.859 0.822 1 98.69 180 ALA A C 1
ATOM 1401 O O . ALA A 1 180 ? -6.113 -12.297 1.707 1 98.69 180 ALA A O 1
ATOM 1402 N N . ALA A 1 181 ? -5.762 -14.055 0.313 1 98.69 181 ALA A N 1
ATOM 1403 C CA . ALA A 1 181 ? -6.852 -14.867 0.851 1 98.69 181 ALA A CA 1
ATOM 1404 C C . ALA A 1 181 ? -6.559 -16.359 0.694 1 98.69 181 ALA A C 1
ATOM 1406 O O . ALA A 1 181 ? -5.805 -16.75 -0.194 1 98.69 181 ALA A O 1
ATOM 1407 N N . ILE A 1 182 ? -7.145 -17.156 1.562 1 98.5 182 ILE A N 1
ATOM 1408 C CA . ILE A 1 182 ? -7.082 -18.609 1.489 1 98.5 182 ILE A CA 1
ATOM 1409 C C . ILE A 1 182 ? -8.492 -19.188 1.312 1 98.5 182 ILE A C 1
ATOM 1411 O O . ILE A 1 182 ? -9.359 -18.984 2.166 1 98.5 182 ILE A O 1
ATOM 1415 N N . ASP A 1 183 ? -8.656 -19.828 0.229 1 98.56 183 ASP A N 1
ATOM 1416 C CA . ASP A 1 183 ? -9.969 -20.375 -0.092 1 98.56 183 ASP A CA 1
ATOM 1417 C C . ASP A 1 183 ? -10.133 -21.781 0.454 1 98.56 183 ASP A C 1
ATOM 1419 O O . ASP A 1 183 ? -9.289 -22.266 1.222 1 98.56 183 ASP A O 1
ATOM 1423 N N . ASN A 1 184 ? -11.188 -22.453 0.088 1 98.31 184 ASN A N 1
ATOM 1424 C CA . ASN A 1 184 ? -11.641 -23.656 0.781 1 98.31 184 ASN A CA 1
ATOM 1425 C C . ASN A 1 184 ? -10.883 -24.891 0.302 1 98.31 184 ASN A C 1
ATOM 1427 O O . ASN A 1 184 ? -10.453 -25.719 1.112 1 98.31 184 ASN A O 1
ATOM 1431 N N . LYS A 1 185 ? -10.867 -25.016 -1.01 1 98.38 185 LYS A N 1
ATOM 1432 C CA . LYS A 1 185 ? -10.328 -26.25 -1.582 1 98.38 185 LYS A CA 1
ATOM 1433 C C . LYS A 1 185 ? -10.203 -26.141 -3.1 1 98.38 185 LYS A C 1
ATOM 1435 O O . LYS A 1 185 ? -10.594 -25.141 -3.689 1 98.38 185 LYS A O 1
ATOM 1440 N N . LEU A 1 186 ? -9.695 -27.219 -3.678 1 98.38 186 LEU A N 1
ATOM 1441 C CA . LEU A 1 186 ? -9.695 -27.391 -5.125 1 98.38 186 LEU A CA 1
ATOM 1442 C C . LEU A 1 186 ? -10.859 -28.281 -5.57 1 98.38 186 LEU A C 1
ATOM 1444 O O . LEU A 1 186 ? -11.219 -29.234 -4.879 1 98.38 186 LEU A O 1
ATOM 1448 N N . ASN A 1 187 ? -11.414 -27.953 -6.711 1 97.56 187 ASN A N 1
ATOM 1449 C CA . ASN A 1 187 ? -12.344 -28.906 -7.309 1 97.56 187 ASN A CA 1
ATOM 1450 C C . ASN A 1 187 ? -11.602 -29.953 -8.133 1 97.56 187 ASN A C 1
ATOM 1452 O O . ASN A 1 187 ? -10.367 -29.984 -8.141 1 97.56 187 ASN A O 1
ATOM 1456 N N . ASN A 1 188 ? -12.336 -30.812 -8.773 1 96.06 188 ASN A N 1
ATOM 1457 C CA . ASN A 1 188 ? -11.758 -31.938 -9.484 1 96.06 188 ASN A CA 1
ATOM 1458 C C . ASN A 1 188 ? -10.961 -31.484 -10.703 1 96.06 188 ASN A C 1
ATOM 1460 O O . ASN A 1 188 ? -10.164 -32.25 -11.25 1 96.06 188 ASN A O 1
ATOM 1464 N N . LYS A 1 189 ? -11.195 -30.297 -11.086 1 94.88 189 LYS A N 1
ATOM 1465 C CA . LYS A 1 189 ? -10.492 -29.766 -12.242 1 94.88 189 LYS A CA 1
ATOM 1466 C C . LYS A 1 189 ? -9.281 -28.922 -11.82 1 94.88 189 LYS A C 1
ATOM 1468 O O . LYS A 1 189 ? -8.617 -28.328 -12.656 1 94.88 189 LYS A O 1
ATOM 1473 N N . GLY A 1 190 ? -9.031 -28.75 -10.5 1 95.31 190 GLY A N 1
ATOM 1474 C CA . GLY A 1 190 ? -7.863 -28.031 -10 1 95.31 190 GLY A CA 1
ATOM 1475 C C . GLY A 1 190 ? -8.117 -26.547 -9.789 1 95.31 190 GLY A C 1
ATOM 1476 O O . GLY A 1 190 ? -7.184 -25.781 -9.57 1 95.31 190 GLY A O 1
ATOM 1477 N N . TYR A 1 191 ? -9.422 -26.125 -9.938 1 97.19 191 TYR A N 1
ATOM 1478 C CA . TYR A 1 191 ? -9.773 -24.734 -9.664 1 97.19 191 TYR A CA 1
ATOM 1479 C C . TYR A 1 191 ? -9.961 -24.5 -8.172 1 97.19 191 TYR A C 1
ATOM 1481 O O . TYR A 1 191 ? -10.461 -25.375 -7.457 1 97.19 191 TYR A O 1
ATOM 1489 N N . ILE A 1 192 ? -9.57 -23.328 -7.773 1 98.56 192 ILE A N 1
ATOM 1490 C CA . ILE A 1 192 ? -9.766 -22.922 -6.387 1 98.56 192 ILE A CA 1
ATOM 1491 C C . ILE A 1 192 ? -11.234 -22.578 -6.148 1 98.56 192 ILE A C 1
ATOM 1493 O O . ILE A 1 192 ? -11.852 -21.891 -6.961 1 98.56 192 ILE A O 1
ATOM 1497 N N . LEU A 1 193 ? -11.82 -23.078 -5.074 1 98.75 193 LEU A N 1
ATOM 1498 C CA . LEU A 1 193 ? -13.195 -22.781 -4.703 1 98.75 193 LEU A CA 1
ATOM 1499 C C . LEU A 1 193 ? -13.258 -21.953 -3.424 1 98.75 193 LEU A C 1
ATOM 1501 O O . LEU A 1 193 ? -12.664 -22.328 -2.408 1 98.75 193 LEU A O 1
ATOM 1505 N N . PRO A 1 194 ? -14.086 -20.844 -3.367 1 98.5 194 PRO A N 1
ATOM 1506 C CA . PRO A 1 194 ? -14.953 -20.344 -4.445 1 98.5 194 PRO A CA 1
ATOM 1507 C C . PRO A 1 194 ? -14.164 -19.719 -5.59 1 98.5 194 PRO A C 1
ATOM 1509 O O . PRO A 1 194 ? -14.656 -19.656 -6.723 1 98.5 194 PRO A O 1
ATOM 1512 N N . GLY A 1 195 ? -12.984 -19.25 -5.262 1 98.31 195 GLY A N 1
ATOM 1513 C CA . GLY A 1 195 ? -12.055 -18.781 -6.277 1 98.31 195 GLY A CA 1
ATOM 1514 C C . GLY A 1 195 ? -12.586 -17.594 -7.059 1 98.31 195 GLY A C 1
ATOM 1515 O O . GLY A 1 195 ? -13.43 -16.844 -6.566 1 98.31 195 GLY A O 1
ATOM 1516 N N . LEU A 1 196 ? -11.922 -17.344 -8.18 1 98.25 196 LEU A N 1
ATOM 1517 C CA . LEU A 1 196 ? -12.312 -16.25 -9.055 1 98.25 196 LEU A CA 1
ATOM 1518 C C . LEU A 1 196 ? -12.203 -16.656 -10.523 1 98.25 196 LEU A C 1
ATOM 1520 O O . LEU A 1 196 ? -12.18 -15.789 -11.406 1 98.25 196 LEU A O 1
ATOM 1524 N N . GLY A 1 197 ? -12.07 -17.953 -10.75 1 96.62 197 GLY A N 1
ATOM 1525 C CA . GLY A 1 197 ? -11.844 -18.438 -12.109 1 96.62 197 GLY A CA 1
ATOM 1526 C C . GLY A 1 197 ? -10.391 -18.391 -12.523 1 96.62 197 GLY A C 1
ATOM 1527 O O . GLY A 1 197 ? -9.5 -18.594 -11.688 1 96.62 197 GLY A O 1
ATOM 1528 N N . ASP A 1 198 ? -10.141 -18.281 -13.812 1 96.12 198 ASP A N 1
ATOM 1529 C CA . ASP A 1 198 ? -8.781 -18.172 -14.336 1 96.12 198 ASP A CA 1
ATOM 1530 C C . ASP A 1 198 ? -8.305 -16.719 -14.32 1 96.12 198 ASP A C 1
ATOM 1532 O O . ASP A 1 198 ? -8.781 -15.898 -15.109 1 96.12 198 ASP A O 1
ATOM 1536 N N . ALA A 1 199 ? -7.383 -16.438 -13.508 1 96.88 199 ALA A N 1
ATOM 1537 C CA . ALA A 1 199 ? -6.926 -15.07 -13.297 1 96.88 199 ALA A CA 1
ATOM 1538 C C . ALA A 1 199 ? -6.34 -14.484 -14.578 1 96.88 199 ALA A C 1
ATOM 1540 O O . ALA A 1 199 ? -6.531 -13.305 -14.875 1 96.88 199 ALA A O 1
ATOM 1541 N N . GLY A 1 200 ? -5.59 -15.289 -15.297 1 96.62 200 GLY A N 1
ATOM 1542 C CA . GLY A 1 200 ? -5.027 -14.812 -16.547 1 96.62 200 GLY A CA 1
ATOM 1543 C C . GLY A 1 200 ? -6.078 -14.43 -17.562 1 96.62 200 GLY A C 1
ATOM 1544 O O . GLY A 1 200 ? -6 -13.359 -18.172 1 96.62 200 GLY A O 1
ATOM 1545 N N . ASP A 1 201 ? -7.086 -15.273 -17.75 1 96.5 201 ASP A N 1
ATOM 1546 C CA . ASP A 1 201 ? -8.156 -15.016 -18.719 1 96.5 201 ASP A CA 1
ATOM 1547 C C . ASP A 1 201 ? -8.938 -13.758 -18.328 1 96.5 201 ASP A C 1
ATOM 1549 O O . ASP A 1 201 ? -9.258 -12.938 -19.203 1 96.5 201 ASP A O 1
ATOM 1553 N N . ARG A 1 202 ? -9.188 -13.625 -17.094 1 97.19 202 ARG A N 1
ATOM 1554 C CA . ARG A 1 202 ? -9.977 -12.492 -16.609 1 97.19 202 ARG A CA 1
ATOM 1555 C C . ARG A 1 202 ? -9.18 -11.195 -16.703 1 97.19 202 ARG A C 1
ATOM 1557 O O . ARG A 1 202 ? -9.75 -10.141 -17 1 97.19 202 ARG A O 1
ATOM 1564 N N . TYR A 1 203 ? -7.867 -11.289 -16.5 1 97.5 203 TYR A N 1
ATOM 1565 C CA . TYR A 1 203 ? -7.004 -10.117 -16.547 1 97.5 203 TYR A CA 1
ATOM 1566 C C . TYR A 1 203 ? -6.785 -9.648 -17.969 1 97.5 203 TYR A C 1
ATOM 1568 O O . TYR A 1 203 ? -6.848 -8.453 -18.266 1 97.5 203 TYR A O 1
ATOM 1576 N N . PHE A 1 204 ? -6.617 -10.57 -18.875 1 96.69 204 PHE A N 1
ATOM 1577 C CA . PHE A 1 204 ? -6.199 -10.219 -20.234 1 96.69 204 PHE A CA 1
ATOM 1578 C C . PHE A 1 204 ? -7.379 -10.281 -21.203 1 96.69 204 PHE A C 1
ATOM 1580 O O . PHE A 1 204 ? -7.219 -10.047 -22.391 1 96.69 204 PHE A O 1
ATOM 1587 N N . ASN A 1 205 ? -8.531 -10.586 -20.703 1 95.5 205 ASN A N 1
ATOM 1588 C CA . ASN A 1 205 ? -9.719 -10.719 -21.531 1 95.5 205 ASN A CA 1
ATOM 1589 C C . ASN A 1 205 ? -9.492 -11.703 -22.688 1 95.5 205 ASN A C 1
ATOM 1591 O O . ASN A 1 205 ? -9.695 -11.359 -23.844 1 95.5 205 ASN A O 1
ATOM 1595 N N . SER A 1 206 ? -9.133 -12.891 -22.297 1 90.62 206 SER A N 1
ATOM 1596 C CA . SER A 1 206 ? -8.805 -13.93 -23.281 1 90.62 206 SER A CA 1
ATOM 1597 C C . SER A 1 206 ? -9.539 -15.227 -22.969 1 90.62 206 SER A C 1
ATOM 1599 O O . SER A 1 206 ? -10 -15.43 -21.844 1 90.62 206 SER A O 1
ATOM 1601 N N . MET B 1 1 ? -6.766 8.227 23.031 1 58.19 1 MET B N 1
ATOM 1602 C CA . MET B 1 1 ? -6.645 8.109 21.578 1 58.19 1 MET B CA 1
ATOM 1603 C C . MET B 1 1 ? -5.191 7.883 21.188 1 58.19 1 MET B C 1
ATOM 1605 O O . MET B 1 1 ? -4.297 8.609 21.625 1 58.19 1 MET B O 1
ATOM 1609 N N . LYS B 1 2 ? -4.801 6.645 20.734 1 80.75 2 LYS B N 1
ATOM 1610 C CA . LYS B 1 2 ? -3.416 6.207 20.594 1 80.75 2 LYS B CA 1
ATOM 1611 C C . LYS B 1 2 ? -2.928 6.398 19.156 1 80.75 2 LYS B C 1
ATOM 1613 O O . LYS B 1 2 ? -3.666 6.133 18.203 1 80.75 2 LYS B O 1
ATOM 1618 N N . THR B 1 3 ? -1.915 7.223 19.062 1 93.31 3 THR B N 1
ATOM 1619 C CA . THR B 1 3 ? -1.188 7.383 17.797 1 93.31 3 THR B CA 1
ATOM 1620 C C . THR B 1 3 ? -0.642 6.043 17.312 1 93.31 3 THR B C 1
ATOM 1622 O O . THR B 1 3 ? -0.084 5.273 18.109 1 93.31 3 THR B O 1
ATOM 1625 N N . ILE B 1 4 ? -1.006 5.723 16.078 1 96.69 4 ILE B N 1
ATOM 1626 C CA . ILE B 1 4 ? -0.384 4.578 15.422 1 96.69 4 ILE B CA 1
ATOM 1627 C C . ILE B 1 4 ? 0.755 5.059 14.523 1 96.69 4 ILE B C 1
ATOM 1629 O O . ILE B 1 4 ? 0.561 5.938 13.68 1 96.69 4 ILE B O 1
ATOM 1633 N N . ASP B 1 5 ? 1.883 4.52 14.766 1 96.25 5 ASP B N 1
ATOM 1634 C CA . ASP B 1 5 ? 2.98 4.934 13.898 1 96.25 5 ASP B CA 1
ATOM 1635 C C . ASP B 1 5 ? 3.564 3.738 13.148 1 96.25 5 ASP B C 1
ATOM 1637 O O . ASP B 1 5 ? 3.377 2.59 13.555 1 96.25 5 ASP B O 1
ATOM 1641 N N . TYR B 1 6 ? 4.238 4.078 12.078 1 98.31 6 TYR B N 1
ATOM 1642 C CA . TYR B 1 6 ? 4.793 3.055 11.195 1 98.31 6 TYR B CA 1
ATOM 1643 C C . TYR B 1 6 ? 6.309 3.174 11.102 1 98.31 6 TYR B C 1
ATOM 1645 O O . TYR B 1 6 ? 6.887 2.971 10.031 1 98.31 6 TYR B O 1
ATOM 1653 N N . THR B 1 7 ? 6.902 3.494 12.273 1 97.75 7 THR B N 1
ATOM 1654 C CA . THR B 1 7 ? 8.336 3.742 12.328 1 97.75 7 THR B CA 1
ATOM 1655 C C . THR B 1 7 ? 9.117 2.451 12.094 1 97.75 7 THR B C 1
ATOM 1657 O O . THR B 1 7 ? 10.312 2.486 11.797 1 97.75 7 THR B O 1
ATOM 1660 N N . LYS B 1 8 ? 8.43 1.341 12.156 1 97.81 8 LYS B N 1
ATOM 1661 C CA . LYS B 1 8 ? 9.125 0.061 12.023 1 97.81 8 LYS B CA 1
ATOM 1662 C C . LYS B 1 8 ? 8.953 -0.512 10.617 1 97.81 8 LYS B C 1
ATOM 1664 O O . LYS B 1 8 ? 9.531 -1.553 10.289 1 97.81 8 LYS B O 1
ATOM 1669 N N . HIS B 1 9 ? 8.18 0.072 9.797 1 98.75 9 HIS B N 1
ATOM 1670 C CA . HIS B 1 9 ? 7.949 -0.405 8.438 1 98.75 9 HIS B CA 1
ATOM 1671 C C . HIS B 1 9 ? 9.156 -0.126 7.547 1 98.75 9 HIS B C 1
ATOM 1673 O O . HIS B 1 9 ? 9.414 1.026 7.195 1 98.75 9 HIS B O 1
ATOM 1679 N N . ALA B 1 10 ? 9.789 -1.12 7.055 1 98.75 10 ALA B N 1
ATOM 1680 C CA . ALA B 1 10 ? 11.109 -1.018 6.434 1 98.75 10 ALA B CA 1
ATOM 1681 C C . ALA B 1 10 ? 11.055 -0.152 5.176 1 98.75 10 ALA B C 1
ATOM 1683 O O . ALA B 1 10 ? 11.789 0.834 5.066 1 98.75 10 ALA B O 1
ATOM 1684 N N . LEU B 1 11 ? 10.203 -0.471 4.258 1 98.88 11 LEU B N 1
ATOM 1685 C CA . LEU B 1 11 ? 10.164 0.265 3 1 98.88 11 LEU B CA 1
ATOM 1686 C C . LEU B 1 11 ? 9.734 1.71 3.23 1 98.88 11 LEU B C 1
ATOM 1688 O O . LEU B 1 11 ? 10.281 2.631 2.621 1 98.88 11 LEU B O 1
ATOM 1692 N N . LEU B 1 12 ? 8.766 1.87 4.105 1 98.75 12 LEU B N 1
ATOM 1693 C CA . LEU B 1 12 ? 8.297 3.211 4.441 1 98.75 12 LEU B CA 1
ATOM 1694 C C . LEU B 1 12 ? 9.438 4.074 4.957 1 98.75 12 LEU B C 1
ATOM 1696 O O . LEU B 1 12 ? 9.602 5.219 4.527 1 98.75 12 LEU B O 1
ATOM 1700 N N . GLN B 1 13 ? 10.258 3.518 5.801 1 98.81 13 GLN B N 1
ATOM 1701 C CA . GLN B 1 13 ? 11.352 4.273 6.391 1 98.81 13 GLN B CA 1
ATOM 1702 C C . GLN B 1 13 ? 12.445 4.559 5.359 1 98.81 13 GLN B C 1
ATOM 1704 O O . GLN B 1 13 ? 13.078 5.613 5.395 1 98.81 13 GLN B O 1
ATOM 1709 N N . THR B 1 14 ? 12.664 3.607 4.492 1 98.81 14 THR B N 1
ATOM 1710 C CA . THR B 1 14 ? 13.617 3.834 3.414 1 98.81 14 THR B CA 1
ATOM 1711 C C . THR B 1 14 ? 13.172 4.992 2.529 1 98.81 14 THR B C 1
ATOM 1713 O O . THR B 1 14 ? 13.992 5.816 2.111 1 98.81 14 THR B O 1
ATOM 1716 N N . LYS B 1 15 ? 11.914 5.078 2.281 1 98.88 15 LYS B N 1
ATOM 1717 C CA . LYS B 1 15 ? 11.375 6.148 1.445 1 98.88 15 LYS B CA 1
ATOM 1718 C C . LYS B 1 15 ? 11.406 7.488 2.18 1 98.88 15 LYS B C 1
ATOM 1720 O O . LYS B 1 15 ? 11.68 8.523 1.575 1 98.88 15 LYS B O 1
ATOM 1725 N N . ILE B 1 16 ? 11.156 7.477 3.463 1 98.81 16 ILE B N 1
ATOM 1726 C CA . ILE B 1 16 ? 11.242 8.695 4.27 1 98.81 16 ILE B CA 1
ATOM 1727 C C . ILE B 1 16 ? 12.672 9.219 4.254 1 98.81 16 ILE B C 1
ATOM 1729 O O . ILE B 1 16 ? 12.898 10.43 4.207 1 98.81 16 ILE B O 1
ATOM 1733 N N . THR B 1 17 ? 13.656 8.312 4.273 1 98.81 17 THR B N 1
ATOM 1734 C CA . THR B 1 17 ? 15.062 8.695 4.176 1 98.81 17 THR B CA 1
ATOM 1735 C C . THR B 1 17 ? 15.312 9.508 2.912 1 98.81 17 THR B C 1
ATOM 1737 O O . THR B 1 17 ? 16 10.531 2.953 1 98.81 17 THR B O 1
ATOM 1740 N N . LEU B 1 18 ? 14.734 9.062 1.833 1 98.62 18 LEU B N 1
ATOM 1741 C CA . LEU B 1 18 ? 14.867 9.773 0.566 1 98.62 18 LEU B CA 1
ATOM 1742 C C . LEU B 1 18 ? 14.258 11.172 0.656 1 98.62 18 LEU B C 1
ATOM 1744 O O . LEU B 1 18 ? 14.82 12.133 0.139 1 98.62 18 LEU B O 1
ATOM 1748 N N . LEU B 1 19 ? 13.141 11.32 1.328 1 98.69 19 LEU B N 1
ATOM 1749 C CA . LEU B 1 19 ? 12.469 12.609 1.477 1 98.69 19 LEU B CA 1
ATOM 1750 C C . LEU B 1 19 ? 13.297 13.547 2.348 1 98.69 19 LEU B C 1
ATOM 1752 O O . LEU B 1 19 ? 13.273 14.766 2.146 1 98.69 19 LEU B O 1
ATOM 1756 N N . ARG B 1 20 ? 13.969 12.961 3.295 1 98.81 20 ARG B N 1
ATOM 1757 C CA . ARG B 1 20 ? 14.75 13.758 4.234 1 98.81 20 ARG B CA 1
ATOM 1758 C C . ARG B 1 20 ? 15.969 14.367 3.555 1 98.81 20 ARG B C 1
ATOM 1760 O O . ARG B 1 20 ? 16.422 15.453 3.932 1 98.81 20 ARG B O 1
ATOM 1767 N N . ASP B 1 21 ? 16.547 13.719 2.541 1 98.81 21 ASP B N 1
ATOM 1768 C CA . ASP B 1 21 ? 17.75 14.164 1.862 1 98.81 21 ASP B CA 1
ATOM 1769 C C . ASP B 1 21 ? 17.5 15.461 1.095 1 98.81 21 ASP B C 1
ATOM 1771 O O . ASP B 1 21 ? 16.719 15.484 0.149 1 98.81 21 ASP B O 1
ATOM 1775 N N . LYS B 1 22 ? 18.188 16.516 1.487 1 98.25 22 LYS B N 1
ATOM 1776 C CA . LYS B 1 22 ? 17.984 17.812 0.868 1 98.25 22 LYS B CA 1
ATOM 1777 C C . LYS B 1 22 ? 18.359 17.781 -0.613 1 98.25 22 LYS B C 1
ATOM 1779 O O . LYS B 1 22 ? 17.953 18.656 -1.38 1 98.25 22 LYS B O 1
ATOM 1784 N N . LYS B 1 23 ? 19.078 16.75 -1.063 1 98.12 23 LYS B N 1
ATOM 1785 C CA . LYS B 1 23 ? 19.547 16.656 -2.443 1 98.12 23 LYS B CA 1
ATOM 1786 C C . LYS B 1 23 ? 18.531 15.953 -3.33 1 98.12 23 LYS B C 1
ATOM 1788 O O . LYS B 1 23 ? 18.672 15.93 -4.555 1 98.12 23 LYS B O 1
ATOM 1793 N N . THR B 1 24 ? 17.469 15.367 -2.73 1 98.19 24 THR B N 1
ATOM 1794 C CA . THR B 1 24 ? 16.453 14.695 -3.533 1 98.19 24 THR B CA 1
ATOM 1795 C C . THR B 1 24 ? 15.75 15.688 -4.457 1 98.19 24 THR B C 1
ATOM 1797 O O . THR B 1 24 ? 15.156 16.656 -3.99 1 98.19 24 THR B O 1
ATOM 1800 N N . PRO B 1 25 ? 15.867 15.477 -5.781 1 97.81 25 PRO B N 1
ATOM 1801 C CA . PRO B 1 25 ?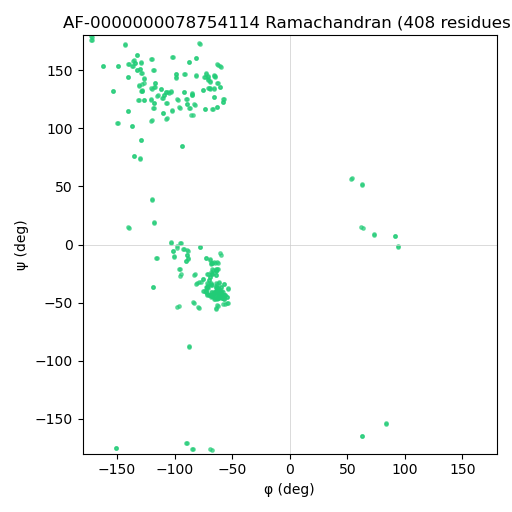 15.164 16.375 -6.699 1 97.81 25 PRO B CA 1
ATOM 1802 C C . PRO B 1 25 ? 13.656 16.375 -6.488 1 97.81 25 PRO B C 1
ATOM 1804 O O . PRO B 1 25 ? 13.094 15.359 -6.047 1 97.81 25 PRO B O 1
ATOM 1807 N N . TYR B 1 26 ? 13.023 17.5 -6.84 1 96.44 26 TYR B N 1
ATOM 1808 C CA . TYR B 1 26 ? 11.609 17.672 -6.527 1 96.44 26 TYR B CA 1
ATOM 1809 C C . TYR B 1 26 ? 10.766 16.609 -7.207 1 96.44 26 TYR B C 1
ATOM 1811 O O . TYR B 1 26 ? 9.75 16.172 -6.66 1 96.44 26 TYR B O 1
ATOM 1819 N N . THR B 1 27 ? 11.172 16.125 -8.445 1 97.62 27 THR B N 1
ATOM 1820 C CA . THR B 1 27 ? 10.414 15.094 -9.156 1 97.62 27 THR B CA 1
ATOM 1821 C C . THR B 1 27 ? 10.445 13.781 -8.383 1 97.62 27 THR B C 1
ATOM 1823 O O . THR B 1 27 ? 9.422 13.109 -8.25 1 97.62 27 THR B O 1
ATOM 1826 N N . LEU B 1 28 ? 11.617 13.477 -7.859 1 98.06 28 LEU B N 1
ATOM 1827 C CA . LEU B 1 28 ? 11.758 12.266 -7.055 1 98.06 28 LEU B CA 1
ATOM 1828 C C . LEU B 1 28 ? 11.055 12.422 -5.711 1 98.06 28 LEU B C 1
ATOM 1830 O O . LEU B 1 28 ? 10.469 11.469 -5.195 1 98.06 28 LEU B O 1
ATOM 1834 N N . PHE B 1 29 ? 11.141 13.656 -5.145 1 98.62 29 PHE B N 1
ATOM 1835 C CA . PHE B 1 29 ? 10.438 13.938 -3.9 1 98.62 29 PHE B CA 1
ATOM 1836 C C . PHE B 1 29 ? 8.938 13.68 -4.055 1 98.62 29 PHE B C 1
ATOM 1838 O O . PHE B 1 29 ? 8.344 12.953 -3.262 1 98.62 29 PHE B O 1
ATOM 1845 N N . ALA B 1 30 ? 8.359 14.156 -5.129 1 98.31 30 ALA B N 1
ATOM 1846 C CA . ALA B 1 30 ? 6.922 14.039 -5.383 1 98.31 30 ALA B CA 1
ATOM 1847 C C . ALA B 1 30 ? 6.52 12.586 -5.594 1 98.31 30 ALA B C 1
ATOM 1849 O O . ALA B 1 30 ? 5.523 12.117 -5.031 1 98.31 30 ALA B O 1
ATOM 1850 N N . ARG B 1 31 ? 7.285 11.898 -6.332 1 98.25 31 ARG B N 1
ATOM 1851 C CA . ARG B 1 31 ? 7.012 10.484 -6.578 1 98.25 31 ARG B CA 1
ATOM 1852 C C . ARG B 1 31 ? 7.086 9.68 -5.285 1 98.25 31 ARG B C 1
ATOM 1854 O O . ARG B 1 31 ? 6.219 8.852 -5.012 1 98.25 31 ARG B O 1
ATOM 1861 N N . THR B 1 32 ? 8.133 9.93 -4.547 1 98.62 32 THR B N 1
ATOM 1862 C CA . THR B 1 32 ? 8.344 9.211 -3.299 1 98.62 32 THR B CA 1
ATOM 1863 C C . THR B 1 32 ? 7.227 9.516 -2.303 1 98.62 32 THR B C 1
ATOM 1865 O O . THR B 1 32 ? 6.77 8.625 -1.583 1 98.62 32 THR B O 1
ATOM 1868 N N . MET B 1 33 ? 6.758 10.75 -2.27 1 98.62 33 MET B N 1
ATOM 1869 C CA . MET B 1 33 ? 5.633 11.125 -1.416 1 98.62 33 MET B CA 1
ATOM 1870 C C . MET B 1 33 ? 4.383 10.328 -1.787 1 98.62 33 MET B C 1
ATOM 1872 O O . MET B 1 33 ? 3.668 9.844 -0.909 1 98.62 33 MET B O 1
ATOM 1876 N N . ASN B 1 34 ? 4.18 10.156 -3.041 1 98.31 34 ASN B N 1
ATOM 1877 C CA . ASN B 1 34 ? 3.049 9.367 -3.508 1 98.31 34 ASN B CA 1
ATOM 1878 C C . ASN B 1 34 ? 3.178 7.902 -3.092 1 98.31 34 ASN B C 1
ATOM 1880 O O . ASN B 1 34 ? 2.193 7.273 -2.701 1 98.31 34 ASN B O 1
ATOM 1884 N N . GLU B 1 35 ? 4.375 7.371 -3.191 1 98.81 35 GLU B N 1
ATOM 1885 C CA . GLU B 1 35 ? 4.621 6 -2.76 1 98.81 35 GLU B CA 1
ATOM 1886 C C . GLU B 1 35 ? 4.348 5.832 -1.267 1 98.81 35 GLU B C 1
ATOM 1888 O O . GLU B 1 35 ? 3.717 4.859 -0.85 1 98.81 35 GLU B O 1
ATOM 1893 N N . ILE B 1 36 ? 4.793 6.805 -0.497 1 98.88 36 ILE B N 1
ATOM 1894 C CA . ILE B 1 36 ? 4.566 6.793 0.945 1 98.88 36 ILE B CA 1
ATOM 1895 C C . ILE B 1 36 ? 3.068 6.848 1.233 1 98.88 36 ILE B C 1
ATOM 1897 O O . ILE B 1 36 ? 2.561 6.086 2.061 1 98.88 36 ILE B O 1
ATOM 1901 N N . SER B 1 37 ? 2.412 7.738 0.522 1 98.75 37 SER B N 1
ATOM 1902 C CA . SER B 1 37 ? 0.966 7.871 0.673 1 98.75 37 SER B CA 1
ATOM 1903 C C . SER B 1 37 ? 0.257 6.555 0.363 1 98.75 37 SER B C 1
ATOM 1905 O O . SER B 1 37 ? -0.667 6.16 1.077 1 98.75 37 SER B O 1
ATOM 1907 N N . THR B 1 38 ? 0.708 5.859 -0.642 1 98.88 38 THR B N 1
ATOM 1908 C CA . THR B 1 38 ? 0.121 4.586 -1.045 1 98.88 38 THR B CA 1
ATOM 1909 C C . THR B 1 38 ? 0.353 3.52 0.023 1 98.88 38 THR B C 1
ATOM 1911 O O . THR B 1 38 ? -0.564 2.775 0.375 1 98.88 38 THR B O 1
ATOM 1914 N N . ILE B 1 39 ? 1.546 3.445 0.542 1 98.94 39 ILE B N 1
ATOM 1915 C CA . ILE B 1 39 ? 1.865 2.492 1.6 1 98.94 39 ILE B CA 1
ATOM 1916 C C . ILE B 1 39 ? 0.996 2.77 2.824 1 98.94 39 ILE B C 1
ATOM 1918 O O . ILE B 1 39 ? 0.405 1.85 3.395 1 98.94 39 ILE B O 1
ATOM 1922 N N . MET B 1 40 ? 0.862 4.027 3.188 1 98.88 40 MET B N 1
ATOM 1923 C CA . MET B 1 40 ? 0.063 4.383 4.359 1 98.88 40 MET B CA 1
ATOM 1924 C C . MET B 1 40 ? -1.402 4.016 4.148 1 98.88 40 MET B C 1
ATOM 1926 O O . MET B 1 40 ? -2.057 3.508 5.059 1 98.88 40 MET B O 1
ATOM 1930 N N . CYS B 1 41 ? -1.885 4.277 2.941 1 98.88 41 CYS B N 1
ATOM 1931 C CA . CYS B 1 41 ? -3.266 3.908 2.646 1 98.88 4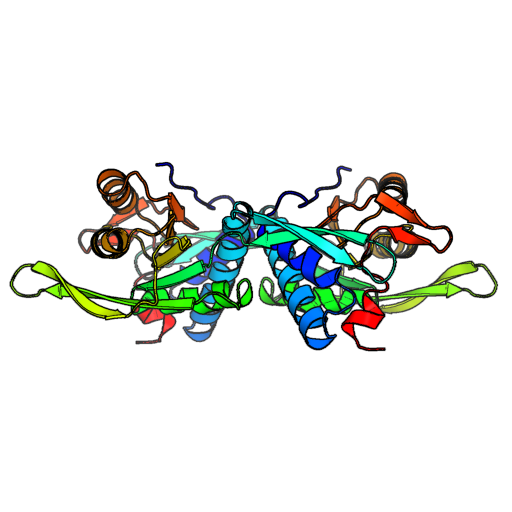1 CYS B CA 1
ATOM 1932 C C . CYS B 1 41 ? -3.48 2.41 2.832 1 98.88 41 CYS B C 1
ATOM 1934 O O . CYS B 1 41 ? -4.461 1.992 3.445 1 98.88 41 CYS B O 1
ATOM 1936 N N . ALA B 1 42 ? -2.566 1.632 2.311 1 98.94 42 ALA B N 1
ATOM 1937 C CA . ALA B 1 42 ? -2.66 0.178 2.418 1 98.94 42 ALA B CA 1
ATOM 1938 C C . ALA B 1 42 ? -2.67 -0.265 3.879 1 98.94 42 ALA B C 1
ATOM 1940 O O . ALA B 1 42 ? -3.436 -1.154 4.258 1 98.94 42 ALA B O 1
ATOM 1941 N N . LEU B 1 43 ? -1.86 0.35 4.695 1 98.81 43 LEU B N 1
ATOM 1942 C CA . LEU B 1 43 ? -1.746 -0.022 6.102 1 98.81 43 LEU B CA 1
ATOM 1943 C C . LEU B 1 43 ? -2.988 0.397 6.879 1 98.81 43 LEU B C 1
ATOM 1945 O O . LEU B 1 43 ? -3.553 -0.398 7.633 1 98.81 43 LEU B O 1
ATOM 1949 N N . ILE B 1 44 ? -3.469 1.523 6.648 1 98.56 44 ILE B N 1
ATOM 1950 C CA . ILE B 1 44 ? -4.566 2.107 7.414 1 98.56 44 ILE B CA 1
ATOM 1951 C C . ILE B 1 44 ? -5.883 1.442 7.016 1 98.56 44 ILE B C 1
ATOM 1953 O O . ILE B 1 44 ? -6.766 1.25 7.855 1 98.56 44 ILE B O 1
ATOM 1957 N N . SER B 1 45 ? -5.996 0.99 5.805 1 98.56 45 SER B N 1
ATOM 1958 C CA . SER B 1 45 ? -7.25 0.463 5.27 1 98.56 45 SER B CA 1
ATOM 1959 C C . SER B 1 45 ? -7.508 -0.955 5.77 1 98.56 45 SER B C 1
ATOM 1961 O O . SER B 1 45 ? -8.562 -1.533 5.492 1 98.56 45 SER B O 1
ATOM 1963 N N . ALA B 1 46 ? -6.602 -1.543 6.555 1 98.19 46 ALA B N 1
ATOM 1964 C CA . ALA B 1 46 ? -6.766 -2.883 7.113 1 98.19 46 ALA B CA 1
ATOM 1965 C C . ALA B 1 46 ? -7.945 -2.934 8.078 1 98.19 46 ALA B C 1
ATOM 1967 O O . ALA B 1 46 ? -8.555 -3.99 8.273 1 98.19 46 ALA B O 1
ATOM 1968 N N . GLU B 1 47 ? -8.328 -1.752 8.602 1 96.25 47 GLU B N 1
ATOM 1969 C CA . GLU B 1 47 ? -9.297 -1.776 9.695 1 96.25 47 GLU B CA 1
ATOM 1970 C C . GLU B 1 47 ? -10.586 -1.054 9.305 1 96.25 47 GLU B C 1
ATOM 1972 O O . GLU B 1 47 ? -11.359 -0.648 10.172 1 96.25 47 GLU B O 1
ATOM 1977 N N . LEU B 1 48 ? -10.781 -0.893 8.094 1 97.88 48 LEU B N 1
ATOM 1978 C CA . LEU B 1 48 ? -12 -0.241 7.637 1 97.88 48 LEU B CA 1
ATOM 1979 C C . LEU B 1 48 ? -13.227 -1.083 7.977 1 97.88 48 LEU B C 1
ATOM 1981 O O . LEU B 1 48 ? -13.156 -2.314 7.973 1 97.88 48 LEU B O 1
ATOM 1985 N N . ALA B 1 49 ? -14.266 -0.391 8.289 1 97.31 49 ALA B N 1
ATOM 1986 C CA . ALA B 1 49 ? -15.531 -1.09 8.5 1 97.31 49 ALA B CA 1
ATOM 1987 C C . ALA B 1 49 ? -16.078 -1.65 7.188 1 97.31 49 ALA B C 1
ATOM 1989 O O . ALA B 1 49 ? -16.062 -0.967 6.164 1 97.31 49 ALA B O 1
ATOM 1990 N N . VAL B 1 50 ? -16.516 -2.912 7.254 1 98.12 50 VAL B N 1
ATOM 1991 C CA . VAL B 1 50 ? -17.047 -3.555 6.055 1 98.12 50 VAL B CA 1
ATOM 1992 C C . VAL B 1 50 ? -18.406 -4.168 6.363 1 98.12 50 VAL B C 1
ATOM 1994 O O . VAL B 1 50 ? -18.781 -4.324 7.527 1 98.12 50 VAL B O 1
ATOM 1997 N N . GLN B 1 51 ? -19.188 -4.348 5.371 1 98.44 51 GLN B N 1
ATOM 1998 C CA . GLN B 1 51 ? -20.438 -5.105 5.445 1 98.44 51 GLN B CA 1
ATOM 1999 C C . GLN B 1 51 ? -20.391 -6.32 4.527 1 98.44 51 GLN B C 1
ATOM 2001 O O . GLN B 1 51 ? -19.734 -6.297 3.484 1 98.44 51 GLN B O 1
ATOM 2006 N N . LYS B 1 52 ? -21.125 -7.395 4.918 1 98.25 52 LYS B N 1
ATOM 2007 C CA . LYS B 1 52 ? -21.125 -8.648 4.172 1 98.25 52 LYS B CA 1
ATOM 2008 C C . LYS B 1 52 ? -21.938 -8.516 2.885 1 98.25 52 LYS B C 1
ATOM 2010 O O . LYS B 1 52 ? -22.906 -7.746 2.83 1 98.25 52 LYS B O 1
ATOM 2015 N N . THR B 1 53 ? -21.469 -9.164 1.876 1 98.38 53 THR B N 1
ATOM 2016 C CA . THR B 1 53 ? -22.203 -9.297 0.619 1 98.38 53 THR B CA 1
ATOM 2017 C C . THR B 1 53 ? -21.984 -10.68 0.01 1 98.38 53 THR B C 1
ATOM 2019 O O . THR B 1 53 ? -21.328 -11.531 0.607 1 98.38 53 THR B O 1
ATOM 2022 N N . THR B 1 54 ? -22.703 -11 -1.028 1 98.5 54 THR B N 1
ATOM 2023 C CA . THR B 1 54 ? -22.562 -12.258 -1.748 1 98.5 54 THR B CA 1
ATOM 2024 C C . THR B 1 54 ? -22.359 -12.008 -3.24 1 98.5 54 THR B C 1
ATOM 2026 O O . THR B 1 54 ? -23 -11.133 -3.822 1 98.5 54 THR B O 1
ATOM 2029 N N . VAL B 1 55 ? -21.438 -12.797 -3.818 1 98.62 55 VAL B N 1
ATOM 2030 C CA . VAL B 1 55 ? -21.219 -12.68 -5.258 1 98.62 55 VAL B CA 1
ATOM 2031 C C . VAL B 1 55 ? -21.203 -14.062 -5.895 1 98.62 55 VAL B C 1
ATOM 2033 O O . VAL B 1 55 ? -21.109 -15.078 -5.195 1 98.62 55 VAL B O 1
ATOM 2036 N N . LEU B 1 56 ? -21.359 -14.055 -7.203 1 98.75 56 LEU B N 1
ATOM 2037 C CA . LEU B 1 56 ? -21.172 -15.266 -7.992 1 98.75 56 LEU B CA 1
ATOM 2038 C C . LEU B 1 56 ? -19.828 -15.25 -8.703 1 98.75 56 LEU B C 1
ATOM 2040 O O . LEU B 1 56 ? -19.547 -14.359 -9.516 1 98.75 56 LEU B O 1
ATOM 2044 N N . THR B 1 57 ? -19 -16.234 -8.266 1 98.69 57 THR B N 1
ATOM 2045 C CA . THR B 1 57 ? -17.766 -16.406 -9.023 1 98.69 57 THR B CA 1
ATOM 2046 C C . THR B 1 57 ? -18.016 -17.172 -10.305 1 98.69 57 THR B C 1
ATOM 2048 O O . THR B 1 57 ? -19.125 -17.656 -10.539 1 98.69 57 THR B O 1
ATOM 2051 N N . PRO B 1 58 ? -17.031 -17.297 -11.164 1 97.94 58 PRO B N 1
ATOM 2052 C CA . PRO B 1 58 ? -17.203 -18.172 -12.328 1 97.94 58 PRO B CA 1
ATOM 2053 C C . PRO B 1 58 ? -17.469 -19.625 -11.945 1 97.94 58 PRO B C 1
ATOM 2055 O O . PRO B 1 58 ? -17.875 -20.422 -12.789 1 97.94 58 PRO B O 1
ATOM 2058 N N . LEU B 1 59 ? -17.359 -19.969 -10.641 1 98.19 59 LEU B N 1
ATOM 2059 C CA . LEU B 1 59 ? -17.406 -21.375 -10.219 1 98.19 59 LEU B CA 1
ATOM 2060 C C . LEU B 1 59 ? -18.578 -21.625 -9.289 1 98.19 59 LEU B C 1
ATOM 2062 O O . LEU B 1 59 ? -19.172 -22.703 -9.312 1 98.19 59 LEU B O 1
ATOM 2066 N N . MET B 1 60 ? -18.922 -20.641 -8.383 1 98.44 60 MET B N 1
ATOM 2067 C CA . MET B 1 60 ? -19.969 -20.828 -7.391 1 98.44 60 MET B CA 1
ATOM 2068 C C . MET B 1 60 ? -20.266 -19.531 -6.652 1 98.44 60 MET B C 1
ATOM 2070 O O . MET B 1 60 ? -19.594 -18.531 -6.859 1 98.44 60 MET B O 1
ATOM 2074 N N . LYS B 1 61 ? -21.281 -19.641 -5.801 1 98.56 61 LYS B N 1
ATOM 2075 C CA . LYS B 1 61 ? -21.578 -18.516 -4.906 1 98.56 61 LYS B CA 1
ATOM 2076 C C . LYS B 1 61 ? -20.5 -18.375 -3.838 1 98.56 61 LYS B C 1
ATOM 2078 O O . LYS B 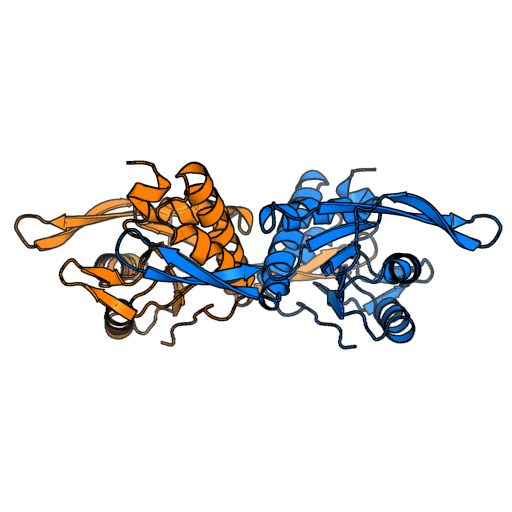1 61 ? -20.016 -19.375 -3.305 1 98.56 61 LYS B O 1
ATOM 2083 N N . ALA B 1 62 ? -20.203 -17.125 -3.553 1 98.5 62 ALA B N 1
ATOM 2084 C CA . ALA B 1 62 ? -19.172 -16.875 -2.559 1 98.5 62 ALA B CA 1
ATOM 2085 C C . ALA B 1 62 ? -19.547 -15.688 -1.667 1 98.5 62 ALA B C 1
ATOM 2087 O O . ALA B 1 62 ? -20.109 -14.703 -2.139 1 98.5 62 ALA B O 1
ATOM 2088 N N . ALA B 1 63 ? -19.172 -15.805 -0.403 1 98.25 63 ALA B N 1
ATOM 2089 C CA . ALA B 1 63 ? -19.266 -14.672 0.507 1 98.25 63 ALA B CA 1
ATOM 2090 C C . ALA B 1 63 ? -18.203 -13.625 0.197 1 98.25 63 ALA B C 1
ATOM 2092 O O . ALA B 1 63 ? -17.109 -13.961 -0.279 1 98.25 63 ALA B O 1
ATOM 2093 N N . GLY B 1 64 ? -18.516 -12.289 0.405 1 98.12 64 GLY B N 1
ATOM 2094 C CA . GLY B 1 64 ? -17.578 -11.18 0.226 1 98.12 64 GLY B CA 1
ATOM 2095 C C . GLY B 1 64 ? -17.891 -10 1.135 1 98.12 64 GLY B C 1
ATOM 2096 O O . GLY B 1 64 ? -18.656 -10.125 2.082 1 98.12 64 GLY B O 1
ATOM 2097 N N . THR B 1 65 ? -17.125 -8.984 0.906 1 98.62 65 THR B N 1
ATOM 2098 C CA . THR B 1 65 ? -17.328 -7.773 1.695 1 98.62 65 THR B CA 1
ATOM 2099 C C . THR B 1 65 ? -17.312 -6.535 0.803 1 98.62 65 THR B C 1
ATOM 2101 O O . THR B 1 65 ? -16.797 -6.582 -0.321 1 98.62 65 THR B O 1
ATOM 2104 N N . LYS B 1 66 ? -17.922 -5.492 1.25 1 98.06 66 LYS B N 1
ATOM 2105 C CA . LYS B 1 66 ? -17.844 -4.145 0.695 1 98.06 66 LYS B CA 1
ATOM 2106 C C . LYS B 1 66 ? -17.688 -3.104 1.8 1 98.06 66 LYS B C 1
ATOM 2108 O O . LYS B 1 66 ? -17.969 -3.381 2.965 1 98.06 66 LYS B O 1
ATOM 2113 N N . LEU B 1 67 ? -17.188 -1.962 1.485 1 97.81 67 LEU B N 1
ATOM 2114 C CA . LEU B 1 67 ? -17.016 -0.91 2.48 1 97.81 67 LEU B CA 1
ATOM 2115 C C . LEU B 1 67 ? -18.359 -0.482 3.061 1 97.81 67 LEU B C 1
ATOM 2117 O O . LEU B 1 67 ? -19.344 -0.351 2.326 1 97.81 67 LEU B O 1
ATOM 2121 N N . LYS B 1 68 ? -18.344 -0.27 4.355 1 97.81 68 LYS B N 1
ATOM 2122 C CA . LYS B 1 68 ? -19.578 0.054 5.07 1 97.81 68 LYS B CA 1
ATOM 2123 C C . LYS B 1 68 ? -19.922 1.533 4.922 1 97.81 68 LYS B C 1
ATOM 2125 O O . LYS B 1 68 ? -21.109 1.902 4.91 1 97.81 68 LYS B O 1
ATOM 2130 N N . ARG B 1 69 ? -18.922 2.408 4.848 1 97.19 69 ARG B N 1
ATOM 2131 C CA . ARG B 1 69 ? -19.094 3.855 4.828 1 97.19 69 ARG B CA 1
ATOM 2132 C C . ARG B 1 69 ? -18.344 4.484 3.666 1 97.19 69 ARG B C 1
ATOM 2134 O O . ARG B 1 69 ? -17.266 4.016 3.295 1 97.19 69 ARG B O 1
ATOM 2141 N N . PRO B 1 70 ? -18.891 5.543 3.15 1 97.62 70 PRO B N 1
ATOM 2142 C CA . PRO B 1 70 ? -18.078 6.285 2.186 1 97.62 70 PRO B CA 1
ATOM 2143 C C . PRO B 1 70 ? -16.844 6.918 2.818 1 97.62 70 PRO B C 1
ATOM 2145 O O . PRO B 1 70 ? -16.891 7.348 3.973 1 97.62 70 PRO B O 1
ATOM 2148 N N . ILE B 1 71 ? -15.797 6.945 2.059 1 98.56 71 ILE B N 1
ATOM 2149 C CA . ILE B 1 71 ? -14.555 7.551 2.514 1 98.56 71 ILE B CA 1
ATOM 2150 C C . ILE B 1 71 ? -14.391 8.93 1.874 1 98.56 71 ILE B C 1
ATOM 2152 O O . ILE B 1 71 ? -14.602 9.086 0.671 1 98.56 71 ILE B O 1
ATOM 2156 N N . VAL B 1 72 ? -14.07 9.922 2.68 1 98.88 72 VAL B N 1
ATOM 2157 C CA . VAL B 1 72 ? -13.766 11.266 2.201 1 98.88 72 VAL B CA 1
ATOM 2158 C C . VAL B 1 72 ? -12.328 11.625 2.568 1 98.88 72 VAL B C 1
ATOM 2160 O O . VAL B 1 72 ? -11.945 11.555 3.738 1 98.88 72 VAL B O 1
ATOM 2163 N N . LEU B 1 73 ? -11.531 11.938 1.559 1 98.94 73 LEU B N 1
ATOM 2164 C CA . LEU B 1 73 ? -10.172 12.422 1.758 1 98.94 73 LEU B CA 1
ATOM 2165 C C . LEU B 1 73 ? -10.133 13.945 1.812 1 98.94 73 LEU B C 1
ATOM 2167 O O . LEU B 1 73 ? -10.719 14.609 0.962 1 98.94 73 LEU B O 1
ATOM 2171 N N . VAL B 1 74 ? -9.445 14.477 2.842 1 98.88 74 VAL B N 1
ATOM 2172 C CA . VAL B 1 74 ? -9.398 15.922 3.025 1 98.88 74 VAL B CA 1
ATOM 2173 C C . VAL B 1 74 ? -7.949 16.375 3.191 1 98.88 74 VAL B C 1
ATOM 2175 O O . VAL B 1 74 ? -7.453 16.5 4.312 1 98.88 74 VAL B O 1
ATOM 2178 N N . PRO B 1 75 ? -7.32 16.688 2.084 1 98.88 75 PRO B N 1
ATOM 2179 C CA . PRO B 1 75 ? -5.98 17.281 2.188 1 98.88 75 PRO B CA 1
ATOM 2180 C C . PRO B 1 75 ? -6.004 18.703 2.738 1 98.88 75 PRO B C 1
ATOM 2182 O O . PRO B 1 75 ? -6.875 19.5 2.373 1 98.88 75 PRO B O 1
ATOM 2185 N N . ILE B 1 76 ? -5.117 18.922 3.639 1 98.44 76 ILE B N 1
ATOM 2186 C CA . ILE B 1 76 ? -4.859 20.297 4.035 1 98.44 76 ILE B CA 1
ATOM 2187 C C . ILE B 1 76 ? -3.893 20.953 3.051 1 98.44 76 ILE B C 1
ATOM 2189 O O . ILE B 1 76 ? -2.76 20.5 2.891 1 98.44 76 ILE B O 1
ATOM 2193 N N . LEU B 1 77 ? -4.32 22 2.432 1 97.19 77 LEU B N 1
ATOM 2194 C CA . LEU B 1 77 ? -3.555 22.672 1.389 1 97.19 77 LEU B CA 1
ATOM 2195 C C . LEU B 1 77 ? -2.354 23.406 1.981 1 97.19 77 LEU B C 1
ATOM 2197 O O . LEU B 1 77 ? -2.449 23.984 3.064 1 97.19 77 LEU B O 1
ATOM 2201 N N . ARG B 1 78 ? -1.188 23.422 1.223 1 96.19 78 ARG B N 1
ATOM 2202 C CA . ARG B 1 78 ? -0.97 22.859 -0.102 1 96.19 78 ARG B CA 1
ATOM 2203 C C . ARG B 1 78 ? -0.357 21.453 -0.004 1 96.19 78 ARG B C 1
ATOM 2205 O O . ARG B 1 78 ? -0.653 20.594 -0.823 1 96.19 78 ARG B O 1
ATOM 2212 N N . ALA B 1 79 ? 0.369 21.203 1.092 1 96.38 79 ALA B N 1
ATOM 2213 C CA . ALA B 1 79 ? 1.225 20.031 1.186 1 96.38 79 ALA B CA 1
ATOM 2214 C C . ALA B 1 79 ? 0.393 18.75 1.227 1 96.38 79 ALA B C 1
ATOM 2216 O O . ALA B 1 79 ? 0.835 17.703 0.758 1 96.38 79 ALA B O 1
ATOM 2217 N N . GLY B 1 80 ? -0.842 18.859 1.688 1 98.44 80 GLY B N 1
ATOM 2218 C CA . GLY B 1 80 ? -1.702 17.688 1.791 1 98.44 80 GLY B CA 1
ATOM 2219 C C . GLY B 1 80 ? -2.018 17.062 0.447 1 98.44 80 GLY B C 1
ATOM 2220 O O . GLY B 1 80 ? -2.361 15.875 0.374 1 98.44 80 GLY B O 1
ATOM 2221 N N . LEU B 1 81 ? -1.92 17.828 -0.641 1 98.25 81 LEU B N 1
ATOM 2222 C CA . LEU B 1 81 ? -2.178 17.344 -1.99 1 98.25 81 LEU B CA 1
ATOM 2223 C C . LEU B 1 81 ? -1.167 16.266 -2.381 1 98.25 81 LEU B C 1
ATOM 2225 O O . LEU B 1 81 ? -1.466 15.398 -3.199 1 98.25 81 LEU B O 1
ATOM 2229 N N . GLY B 1 82 ? -0.04 16.328 -1.787 1 97.75 82 GLY B N 1
ATOM 2230 C CA . GLY B 1 82 ? 1 15.359 -2.08 1 97.75 82 GLY B CA 1
ATOM 2231 C C . GLY B 1 82 ? 0.655 13.961 -1.616 1 97.75 82 GLY B C 1
ATOM 2232 O O . GLY B 1 82 ? 1.283 12.984 -2.041 1 97.75 82 GLY B O 1
ATOM 2233 N N . LEU B 1 83 ? -0.324 13.852 -0.763 1 98.69 83 LEU B N 1
ATOM 2234 C CA . LEU B 1 83 ? -0.723 12.555 -0.227 1 98.69 83 LEU B CA 1
ATOM 2235 C C . LEU B 1 83 ? -1.962 12.023 -0.943 1 98.69 83 LEU B C 1
ATOM 2237 O O . LEU B 1 83 ? -2.32 10.852 -0.793 1 98.69 83 LEU B O 1
ATOM 2241 N N . LEU B 1 84 ? -2.562 12.828 -1.716 1 98.69 84 LEU B N 1
ATOM 2242 C CA . LEU B 1 84 ? -3.91 12.555 -2.201 1 98.69 84 LEU B CA 1
ATOM 2243 C C . LEU B 1 84 ? -3.904 11.398 -3.203 1 98.69 84 LEU B C 1
ATOM 2245 O O . LEU B 1 84 ? -4.703 10.469 -3.086 1 98.69 84 LEU B O 1
ATOM 2249 N N . GLU B 1 85 ? -2.977 11.391 -4.078 1 97.75 85 GLU B N 1
ATOM 2250 C CA . GLU B 1 85 ? -3.006 10.445 -5.188 1 97.75 85 GLU B CA 1
ATOM 2251 C C . GLU B 1 85 ? -2.797 9.016 -4.699 1 97.75 85 GLU B C 1
ATOM 2253 O O . GLU B 1 85 ? -3.453 8.086 -5.18 1 97.75 85 GLU B O 1
ATOM 2258 N N . GLY B 1 86 ? -1.911 8.781 -3.781 1 98.19 86 GLY B N 1
ATOM 2259 C CA . GLY B 1 86 ? -1.688 7.449 -3.246 1 98.19 86 GLY B CA 1
ATOM 2260 C C . GLY B 1 86 ? -2.926 6.848 -2.609 1 98.19 86 GLY B C 1
ATOM 2261 O O . GLY B 1 86 ? -3.197 5.656 -2.775 1 98.19 86 GLY B O 1
ATOM 2262 N N . PHE B 1 87 ? -3.691 7.672 -1.961 1 98.69 87 PHE B N 1
ATOM 2263 C CA . PHE B 1 87 ? -4.926 7.211 -1.339 1 98.69 87 PHE B CA 1
ATOM 2264 C C . PHE B 1 87 ? -5.988 6.926 -2.395 1 98.69 87 PHE B C 1
ATOM 2266 O O . PHE B 1 87 ? -6.66 5.895 -2.34 1 98.69 87 PHE B O 1
ATOM 2273 N N . ARG B 1 88 ? -6.09 7.758 -3.385 1 98.12 88 ARG B N 1
ATOM 2274 C CA . ARG B 1 88 ? -7.098 7.594 -4.426 1 98.12 88 ARG B CA 1
ATOM 2275 C C . ARG B 1 88 ? -6.793 6.379 -5.297 1 98.12 88 ARG B C 1
ATOM 2277 O O . ARG B 1 88 ? -7.707 5.77 -5.863 1 98.12 88 ARG B O 1
ATOM 2284 N N . GLN B 1 89 ? -5.574 6.086 -5.371 1 97.81 89 GLN B N 1
ATOM 2285 C CA . GLN B 1 89 ? -5.184 4.914 -6.152 1 97.81 89 GLN B CA 1
ATOM 2286 C C . GLN B 1 89 ? -5.777 3.639 -5.562 1 97.81 89 GLN B C 1
ATOM 2288 O O . GLN B 1 89 ? -6.191 2.742 -6.301 1 97.81 89 GLN B O 1
ATOM 2293 N N . LEU B 1 90 ? -5.82 3.561 -4.258 1 98.69 90 LEU B N 1
ATOM 2294 C CA . LEU B 1 90 ? -6.273 2.332 -3.617 1 98.69 90 LEU B CA 1
ATOM 2295 C C . LEU B 1 90 ? -7.758 2.412 -3.273 1 98.69 90 LEU B C 1
ATOM 2297 O O . LEU B 1 90 ? -8.414 1.384 -3.078 1 98.69 90 LEU B O 1
ATOM 2301 N N . ILE B 1 91 ? -8.258 3.664 -3.186 1 98.44 91 ILE B N 1
ATOM 2302 C CA . ILE B 1 91 ? -9.688 3.871 -2.945 1 98.44 91 ILE B CA 1
ATOM 2303 C C . ILE B 1 91 ? -10.242 4.855 -3.969 1 98.44 91 ILE B C 1
ATOM 2305 O O . ILE B 1 91 ? -10.594 5.988 -3.625 1 98.44 91 ILE B O 1
ATOM 2309 N N . PRO B 1 92 ? -10.391 4.371 -5.172 1 97.38 92 PRO B N 1
ATOM 2310 C CA . PRO B 1 92 ? -10.758 5.285 -6.258 1 97.38 92 PRO B CA 1
ATOM 2311 C C . PRO B 1 92 ? -12.156 5.875 -6.078 1 97.38 92 PRO B C 1
ATOM 2313 O O . PRO B 1 92 ? -12.477 6.906 -6.676 1 97.38 92 PRO B O 1
ATOM 2316 N N . GLU B 1 93 ? -12.945 5.336 -5.25 1 96.31 93 GLU B N 1
ATOM 2317 C CA . GLU B 1 93 ? -14.312 5.816 -5.062 1 96.31 93 GLU B CA 1
ATOM 2318 C C . GLU B 1 93 ? -14.375 6.91 -3.998 1 96.31 93 GLU B C 1
ATOM 2320 O O . GLU B 1 93 ? -15.43 7.508 -3.775 1 96.31 93 GLU B O 1
ATOM 2325 N N . ALA B 1 94 ? -13.273 7.188 -3.35 1 98.25 94 ALA B N 1
ATOM 2326 C CA . ALA B 1 94 ? -13.258 8.195 -2.291 1 98.25 94 ALA B CA 1
ATOM 2327 C C . ALA B 1 94 ? -13.547 9.586 -2.854 1 98.25 94 ALA B C 1
ATOM 2329 O O . ALA B 1 94 ? -13.023 9.953 -3.908 1 98.25 94 ALA B O 1
ATOM 2330 N N . SER B 1 95 ? -14.438 10.312 -2.168 1 98.5 95 SER B N 1
ATOM 2331 C CA . SER B 1 95 ? -14.617 11.727 -2.486 1 98.5 95 SER B CA 1
ATOM 2332 C C . SER B 1 95 ? -13.547 12.586 -1.826 1 98.5 95 SER B C 1
ATOM 2334 O O . SER B 1 95 ? -12.852 12.133 -0.92 1 98.5 95 SER B O 1
ATOM 2336 N N . VAL B 1 96 ? -13.391 13.797 -2.369 1 98.75 96 VAL B N 1
ATOM 2337 C CA . VAL B 1 96 ? -12.297 14.625 -1.891 1 98.75 96 VAL B CA 1
ATOM 2338 C C . VAL B 1 96 ? -12.836 15.992 -1.465 1 98.75 96 VAL B C 1
ATOM 2340 O O . VAL B 1 96 ? -13.609 16.609 -2.189 1 98.75 96 VAL B O 1
ATOM 2343 N N . GLY B 1 97 ? -12.57 16.375 -0.251 1 98.62 97 GLY B N 1
ATOM 2344 C CA . GLY B 1 97 ? -12.68 17.766 0.199 1 98.62 97 GLY B CA 1
ATOM 2345 C C . GLY B 1 97 ? -11.336 18.469 0.292 1 98.62 97 GLY B C 1
ATOM 2346 O O . GLY B 1 97 ? -10.289 17.812 0.293 1 98.62 97 GLY B O 1
ATOM 2347 N N . HIS B 1 98 ? -11.391 19.797 0.306 1 98.62 98 HIS B N 1
ATOM 2348 C CA . HIS B 1 98 ? -10.164 20.578 0.394 1 98.62 98 HIS B CA 1
ATOM 2349 C C . HIS B 1 98 ? -10.266 21.641 1.478 1 98.62 98 HIS B C 1
ATOM 2351 O O . HIS B 1 98 ? -11.297 22.297 1.604 1 98.62 98 HIS B O 1
ATOM 2357 N N . VAL B 1 99 ? -9.18 21.703 2.197 1 98.31 99 VAL B N 1
ATOM 2358 C CA . VAL B 1 99 ? -9.133 22.703 3.266 1 98.31 99 VAL B CA 1
ATOM 2359 C C . VAL B 1 99 ? -7.832 23.5 3.18 1 98.31 99 VAL B C 1
ATOM 2361 O O . VAL B 1 99 ? -6.742 22.922 3.17 1 98.31 99 VAL B O 1
ATOM 2364 N N . GLY B 1 100 ? -7.98 24.812 3.094 1 97.88 100 GLY B N 1
ATOM 2365 C CA . GLY B 1 100 ? -6.855 25.734 3.213 1 97.88 100 GLY B CA 1
ATOM 2366 C C . GLY B 1 100 ? -6.844 26.484 4.523 1 97.88 100 GLY B C 1
ATOM 2367 O O . GLY B 1 100 ? -7.812 27.172 4.855 1 97.88 100 GLY B O 1
ATOM 2368 N N . VAL B 1 101 ? -5.75 26.328 5.273 1 95.69 101 VAL B N 1
ATOM 2369 C CA . VAL B 1 101 ? -5.641 26.953 6.586 1 95.69 101 VAL B CA 1
ATOM 2370 C C . VAL B 1 101 ? -4.445 27.906 6.609 1 95.69 101 VAL B C 1
ATOM 2372 O O . VAL B 1 101 ? -3.385 27.594 6.062 1 95.69 101 VAL B O 1
ATOM 2375 N N . GLU B 1 102 ? -4.602 29.062 7.113 1 91.38 102 GLU B N 1
ATOM 2376 C CA . GLU B 1 102 ? -3.514 30.016 7.312 1 91.38 102 GLU B CA 1
ATOM 2377 C C . GLU B 1 102 ? -3.656 30.75 8.641 1 91.38 102 GLU B C 1
ATOM 2379 O O . GLU B 1 102 ? -4.703 30.672 9.289 1 91.38 102 GLU B O 1
ATOM 2384 N N . ARG B 1 103 ? -2.516 31.188 9.078 1 85.75 103 ARG B N 1
ATOM 2385 C CA . ARG B 1 103 ? -2.551 32.031 10.266 1 85.75 103 ARG B CA 1
ATOM 2386 C C . ARG B 1 103 ? -2.818 33.5 9.898 1 85.75 103 ARG B C 1
ATOM 2388 O O . ARG B 1 103 ? -2.197 34.031 8.977 1 85.75 103 ARG B O 1
ATOM 2395 N N . ASP B 1 104 ? -3.82 33.969 10.617 1 82.69 104 ASP B N 1
ATOM 2396 C CA . ASP B 1 104 ? -4.082 35.375 10.406 1 82.69 104 ASP B CA 1
ATOM 2397 C C . ASP B 1 104 ? -2.918 36.25 10.906 1 82.69 104 ASP B C 1
ATOM 2399 O O . ASP B 1 104 ? -2.451 36.062 12.031 1 82.69 104 ASP B O 1
ATOM 2403 N N . HIS B 1 105 ? -2.416 37.125 10.047 1 80.31 105 HIS B N 1
ATOM 2404 C CA . HIS B 1 105 ? -1.223 37.906 10.367 1 80.31 105 HIS B CA 1
ATOM 2405 C C . HIS B 1 105 ? -1.495 38.906 11.492 1 80.31 105 HIS B C 1
ATOM 2407 O O . HIS B 1 105 ? -0.571 39.312 12.203 1 80.31 105 HIS B O 1
ATOM 2413 N N . VAL B 1 106 ? -2.756 39.312 11.789 1 81 106 VAL B N 1
ATOM 2414 C CA . VAL B 1 106 ? -3.119 40.344 12.773 1 81 106 VAL B CA 1
ATOM 2415 C C . VAL B 1 106 ? -3.514 39.656 14.086 1 81 106 VAL B C 1
ATOM 2417 O O . VAL B 1 106 ? -2.891 39.875 15.125 1 81 106 VAL B O 1
ATOM 2420 N N . SER B 1 107 ? -4.422 38.75 14.07 1 77.94 107 SER B N 1
ATOM 2421 C CA . SER B 1 107 ? -4.98 38.125 15.266 1 77.94 107 SER B CA 1
ATOM 2422 C C . SER B 1 107 ? -4.18 36.875 15.672 1 77.94 107 SER B C 1
ATOM 2424 O O . SER B 1 107 ? -4.324 36.375 16.781 1 77.94 107 SER B O 1
ATOM 2426 N N . LEU B 1 108 ? -3.379 36.438 14.781 1 80.19 108 LEU B N 1
ATOM 2427 C CA . LEU B 1 108 ? -2.543 35.281 14.961 1 80.19 108 LEU B CA 1
ATOM 2428 C C . LEU B 1 108 ? -3.398 34.031 15.148 1 80.19 108 LEU B C 1
ATOM 2430 O O . LEU B 1 108 ? -2.902 32.969 15.602 1 80.19 108 LEU B O 1
ATOM 2434 N N . ARG B 1 109 ? -4.695 34.156 14.82 1 83 109 ARG B N 1
ATOM 2435 C CA . ARG B 1 109 ? -5.605 33.031 14.898 1 83 109 ARG B CA 1
ATOM 2436 C C . ARG B 1 109 ? -5.672 32.281 13.562 1 83 109 ARG B C 1
ATOM 2438 O O . ARG B 1 109 ? -5.566 32.906 12.5 1 83 109 ARG B O 1
ATOM 2445 N N . PRO B 1 110 ? -5.855 30.984 13.703 1 89.12 110 PRO B N 1
ATOM 2446 C CA . PRO B 1 110 ? -6.008 30.25 12.445 1 89.12 110 PRO B CA 1
ATOM 2447 C C . PRO B 1 110 ? -7.316 30.562 11.727 1 89.12 110 PRO B C 1
ATOM 2449 O O . PRO B 1 110 ? -8.328 30.859 12.375 1 89.12 110 PRO B O 1
ATOM 2452 N N . ARG B 1 111 ? -7.25 30.672 10.375 1 92.38 111 ARG B N 1
ATOM 2453 C CA . ARG B 1 111 ? -8.438 30.875 9.547 1 92.38 111 ARG B CA 1
ATOM 2454 C C . ARG B 1 111 ? -8.391 29.984 8.305 1 92.38 111 ARG B C 1
ATOM 2456 O O . ARG B 1 111 ? -7.312 29.641 7.82 1 92.38 111 ARG B O 1
ATOM 2463 N N . PHE B 1 112 ? -9.617 29.688 7.82 1 94.81 112 PHE B N 1
ATOM 2464 C CA . PHE B 1 112 ? -9.719 28.984 6.551 1 94.81 112 PHE B CA 1
ATOM 2465 C C . PHE B 1 112 ? -9.719 29.953 5.383 1 94.81 112 PHE B C 1
ATOM 2467 O O . PHE B 1 112 ? -10.594 30.812 5.281 1 94.81 112 PHE B O 1
ATOM 2474 N N . TYR B 1 113 ? -8.75 29.875 4.543 1 96.06 113 TYR B N 1
ATOM 2475 C CA . TYR B 1 113 ? -8.828 30.656 3.314 1 96.06 113 TYR B CA 1
ATOM 2476 C C . TYR B 1 113 ? -9.547 29.875 2.219 1 96.06 113 TYR B C 1
ATOM 2478 O O . TYR B 1 113 ? -9.938 30.453 1.2 1 96.06 113 TYR B O 1
ATOM 2486 N N . TYR B 1 114 ? -9.773 28.547 2.453 1 97.44 114 TYR B N 1
ATOM 2487 C CA . TYR B 1 114 ? -10.531 27.672 1.562 1 97.44 114 TYR B CA 1
ATOM 2488 C C . TYR B 1 114 ? -11.148 26.516 2.334 1 97.44 114 TYR B C 1
ATOM 2490 O O . TYR B 1 114 ? -10.492 25.906 3.182 1 97.44 114 TYR B O 1
ATOM 2498 N N . TYR B 1 115 ? -12.445 26.266 2.111 1 98.06 115 TYR B N 1
ATOM 2499 C CA . TYR B 1 115 ? -13.148 25.156 2.74 1 98.06 115 TYR B CA 1
ATOM 2500 C C . TYR B 1 115 ? -14.258 24.641 1.842 1 98.06 115 TYR B C 1
ATOM 2502 O O . TYR B 1 115 ? -15.289 25.297 1.666 1 98.06 115 TYR B O 1
ATOM 2510 N N . LYS B 1 116 ? -14.039 23.531 1.229 1 98.31 116 LYS B N 1
ATOM 2511 C CA . LYS B 1 116 ? -15.039 22.875 0.389 1 98.31 116 LYS B CA 1
ATOM 2512 C C . LYS B 1 116 ? -15 21.359 0.591 1 98.31 116 LYS B C 1
ATOM 2514 O O . LYS B 1 116 ? -13.977 20.719 0.336 1 98.31 116 LYS B O 1
ATOM 2519 N N . THR B 1 117 ? -16.062 20.844 1.115 1 98.12 117 THR B N 1
ATOM 2520 C CA . THR B 1 117 ? -16.156 19.391 1.327 1 98.12 117 THR B CA 1
ATOM 2521 C C . THR B 1 117 ? -17.469 18.844 0.768 1 98.12 117 THR B C 1
ATOM 2523 O O . THR B 1 117 ? -18.453 19.578 0.672 1 98.12 117 THR B O 1
ATOM 2526 N N . PRO B 1 118 ? -17.422 17.594 0.36 1 98.12 118 PRO B N 1
ATOM 2527 C CA . PRO B 1 118 ? -18.703 16.922 0.16 1 98.12 118 PRO B CA 1
ATOM 2528 C C . PRO B 1 118 ? -19.453 16.688 1.469 1 98.12 118 PRO B C 1
ATOM 2530 O O . PRO B 1 118 ? -19.047 17.188 2.518 1 98.12 118 PRO B O 1
ATOM 2533 N N . ALA B 1 119 ? -20.578 16.016 1.309 1 97.5 119 ALA B N 1
ATOM 2534 C CA . ALA B 1 119 ? -21.281 15.641 2.525 1 97.5 119 ALA B CA 1
ATOM 2535 C C . ALA B 1 119 ? -20.422 14.734 3.408 1 97.5 119 ALA B C 1
ATOM 2537 O O . ALA B 1 119 ? -19.828 13.781 2.922 1 97.5 119 ALA B O 1
ATOM 2538 N N . LEU B 1 120 ? -20.406 15.023 4.691 1 98.31 120 LEU B N 1
ATOM 2539 C CA . LEU B 1 120 ? -19.5 14.312 5.582 1 98.31 120 LEU B CA 1
ATOM 2540 C C . LEU B 1 120 ? -20.281 13.477 6.602 1 98.31 120 LEU B C 1
ATOM 2542 O O . LEU B 1 120 ? -19.688 12.648 7.305 1 98.31 120 LEU B O 1
ATOM 2546 N N . LYS B 1 121 ? -21.562 13.727 6.652 1 97.81 121 LYS B N 1
ATOM 2547 C CA . LYS B 1 121 ? -22.359 13.016 7.641 1 97.81 121 LYS B CA 1
ATOM 2548 C C . LYS B 1 121 ? -22.25 11.5 7.461 1 97.81 121 LYS B C 1
ATOM 2550 O O . LYS B 1 121 ? -22.406 10.992 6.352 1 97.81 121 LYS B O 1
ATOM 2555 N N . ASP B 1 122 ? -21.828 10.773 8.477 1 96.56 122 ASP B N 1
ATOM 2556 C CA . ASP B 1 122 ? -21.766 9.32 8.57 1 96.56 122 ASP B CA 1
ATOM 2557 C C . ASP B 1 122 ? -20.641 8.766 7.711 1 96.56 122 ASP B C 1
ATOM 2559 O O . ASP B 1 122 ? -20.516 7.551 7.551 1 96.56 122 ASP B O 1
ATOM 2563 N N . ALA B 1 123 ? -19.797 9.641 7.172 1 98.19 123 ALA B N 1
ATOM 2564 C CA . ALA B 1 123 ? -18.641 9.219 6.379 1 98.19 123 ALA B CA 1
ATOM 2565 C C . ALA B 1 123 ? -17.422 8.961 7.266 1 98.19 123 ALA B C 1
ATOM 2567 O O . ALA B 1 123 ? -17.391 9.383 8.422 1 98.19 123 ALA B O 1
ATOM 2568 N N . GLU B 1 124 ? -16.578 8.203 6.758 1 98.12 124 GLU B N 1
ATOM 2569 C CA . GLU B 1 124 ? -15.227 8.141 7.305 1 98.12 124 GLU B CA 1
ATOM 2570 C C . GLU B 1 124 ? -14.312 9.164 6.641 1 98.12 124 GLU B C 1
ATOM 2572 O O . GLU B 1 124 ? -14.125 9.141 5.422 1 98.12 124 GLU B O 1
ATOM 2577 N N . VAL B 1 125 ? -13.758 10.055 7.445 1 98.75 125 VAL B N 1
ATOM 2578 C CA . VAL B 1 125 ? -13 11.18 6.914 1 98.75 125 VAL B CA 1
ATOM 2579 C C . VAL B 1 125 ? -11.516 11.008 7.234 1 98.75 125 VAL B C 1
ATOM 2581 O O . VAL B 1 125 ? -11.141 10.789 8.391 1 98.75 125 VAL B O 1
ATOM 2584 N N . TRP B 1 126 ? -10.688 11.07 6.207 1 98.88 126 TRP B N 1
ATOM 2585 C CA . TRP B 1 126 ? -9.242 11.008 6.352 1 98.88 126 TRP B CA 1
ATOM 2586 C C . TRP B 1 126 ? -8.602 12.359 6.039 1 98.88 126 TRP B C 1
ATOM 2588 O O . TRP B 1 126 ? -8.633 12.82 4.895 1 98.88 126 TRP B O 1
ATOM 2598 N N . VAL B 1 127 ? -8.039 12.961 7.074 1 98.94 127 VAL B N 1
ATOM 2599 C CA . VAL B 1 127 ? -7.359 14.234 6.898 1 98.94 127 VAL B CA 1
ATOM 2600 C C . VAL B 1 127 ? -5.891 14 6.559 1 98.94 127 VAL B C 1
ATOM 2602 O O . VAL B 1 127 ? -5.188 13.281 7.273 1 98.94 127 VAL B O 1
ATOM 2605 N N . LEU B 1 128 ? -5.473 14.594 5.445 1 98.94 128 LEU B N 1
ATOM 2606 C CA . LEU B 1 128 ? -4.129 14.375 4.93 1 98.94 128 LEU B CA 1
ATOM 2607 C C . LEU B 1 128 ? -3.252 15.602 5.145 1 98.94 128 LEU B C 1
ATOM 2609 O O . LEU B 1 128 ? -3.465 16.641 4.516 1 98.94 128 LEU B O 1
ATOM 2613 N N . ASP B 1 129 ? -2.309 15.508 6.062 1 98.31 129 ASP B N 1
ATOM 2614 C CA . ASP B 1 129 ? -1.347 16.547 6.402 1 98.31 129 ASP B CA 1
ATOM 2615 C C . ASP B 1 129 ? 0.055 15.969 6.578 1 98.31 129 ASP B C 1
ATOM 2617 O O . ASP B 1 129 ? 0.399 15.477 7.652 1 98.31 129 ASP B O 1
ATOM 2621 N N . PRO B 1 130 ? 0.902 16.141 5.586 1 98.56 130 PRO B N 1
ATOM 2622 C CA . PRO B 1 130 ? 2.189 15.438 5.617 1 98.56 130 PRO B CA 1
ATOM 2623 C C . PRO B 1 130 ? 3.006 15.758 6.867 1 98.56 130 PRO B C 1
ATOM 2625 O O . P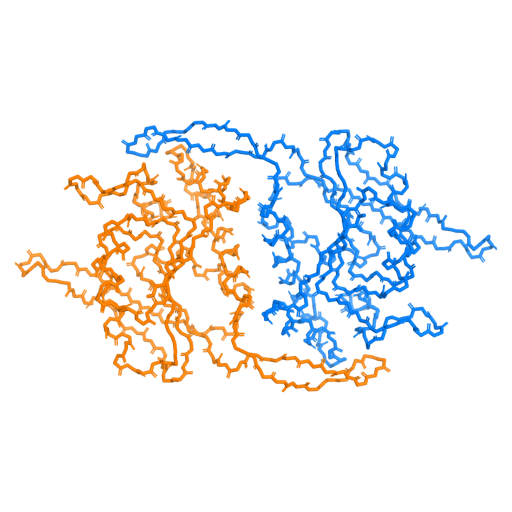RO B 1 130 ? 3.736 14.906 7.367 1 98.56 130 PRO B O 1
ATOM 2628 N N . MET B 1 131 ? 2.877 16.969 7.32 1 98.5 131 MET B N 1
ATOM 2629 C CA . MET B 1 131 ? 3.732 17.422 8.414 1 98.5 131 MET B CA 1
ATOM 2630 C C . MET B 1 131 ? 2.898 17.828 9.617 1 98.5 131 MET B C 1
ATOM 2632 O O . MET B 1 131 ? 2.271 18.891 9.609 1 98.5 131 MET B O 1
ATOM 2636 N N . LEU B 1 132 ? 2.918 17 10.68 1 98.38 132 LEU B N 1
ATOM 2637 C CA . LEU B 1 132 ? 2.287 17.359 11.945 1 98.38 132 LEU B CA 1
ATOM 2638 C C . LEU B 1 132 ? 3.297 18 12.891 1 98.38 132 LEU B C 1
ATOM 2640 O O . LEU B 1 132 ? 3.842 17.328 13.773 1 98.38 132 LEU B O 1
ATOM 2644 N N . ALA B 1 133 ? 3.436 19.266 12.688 1 97.88 133 ALA B N 1
ATOM 2645 C CA . ALA B 1 133 ? 4.43 20 13.461 1 97.88 133 ALA B CA 1
ATOM 2646 C C . ALA B 1 133 ? 3.852 20.484 14.781 1 97.88 133 ALA B C 1
ATOM 2648 O O . ALA B 1 133 ? 3.945 19.797 15.797 1 97.88 133 ALA B O 1
ATOM 2649 N N . THR B 1 134 ? 3.246 21.641 14.805 1 96.31 134 THR B N 1
ATOM 2650 C CA . THR B 1 134 ? 2.703 22.188 16.047 1 96.31 134 THR B CA 1
ATOM 2651 C C . THR B 1 134 ? 1.328 21.594 16.344 1 96.31 134 THR B C 1
ATOM 2653 O O . THR B 1 134 ? 0.872 21.625 17.484 1 96.31 134 THR B O 1
ATOM 2656 N N . GLY B 1 135 ? 0.685 21.188 15.344 1 96.69 135 GLY B N 1
ATOM 2657 C CA . GLY B 1 135 ? -0.651 20.625 15.469 1 96.69 135 GLY B CA 1
ATOM 2658 C C . GLY B 1 135 ? -1.751 21.656 15.258 1 96.69 135 GLY B C 1
ATOM 2659 O O . GLY B 1 135 ? -2.934 21.297 15.234 1 96.69 135 GLY B O 1
ATOM 2660 N N . GLY B 1 136 ? -1.368 22.891 15.047 1 95.12 136 GLY B N 1
ATOM 2661 C CA . GLY B 1 136 ? -2.34 23.969 14.938 1 95.12 136 GLY B CA 1
ATOM 2662 C C . GLY B 1 136 ? -3.283 23.797 13.766 1 95.12 136 GLY B C 1
ATOM 2663 O O . GLY B 1 136 ? -4.504 23.859 13.93 1 95.12 136 GLY B O 1
ATOM 2664 N N . SER B 1 137 ? -2.74 23.594 12.531 1 95.69 137 SER B N 1
ATOM 2665 C CA . SER B 1 137 ? -3.551 23.453 11.32 1 95.69 137 SER B CA 1
ATOM 2666 C C . SER B 1 137 ? -4.492 22.266 11.422 1 95.69 137 SER B C 1
ATOM 2668 O O . SER B 1 137 ? -5.676 22.359 11.094 1 95.69 137 SER B O 1
ATOM 2670 N N . LEU B 1 138 ? -3.971 21.172 11.938 1 97.75 138 LEU B N 1
ATOM 2671 C CA . LEU B 1 138 ? -4.777 19.953 12.07 1 97.75 138 LEU B CA 1
ATOM 2672 C C . LEU B 1 138 ? -5.871 20.156 13.117 1 97.75 138 LEU B C 1
ATOM 2674 O O . LEU B 1 138 ? -7.02 19.766 12.898 1 97.75 138 LEU B O 1
ATOM 2678 N N . ASP B 1 139 ? -5.496 20.734 14.234 1 97.88 139 ASP B N 1
ATOM 2679 C CA . ASP B 1 139 ? -6.453 21.031 15.297 1 97.88 139 ASP B CA 1
ATOM 2680 C C . ASP B 1 139 ? -7.633 21.844 14.766 1 97.88 139 ASP B C 1
ATOM 2682 O O . ASP B 1 139 ? -8.789 21.469 14.953 1 97.88 139 ASP B O 1
ATOM 2686 N N . PHE B 1 140 ? -7.289 22.891 14.086 1 97.75 140 PHE B N 1
ATOM 2687 C CA . PHE B 1 140 ? -8.297 23.781 13.539 1 97.75 140 PHE B CA 1
ATOM 2688 C C . PHE B 1 140 ? -9.18 23.062 12.539 1 97.75 140 PHE B C 1
ATOM 2690 O O . PHE B 1 140 ? -10.406 23.203 12.57 1 97.75 140 PHE B O 1
ATOM 2697 N N . THR B 1 141 ? -8.641 22.25 11.68 1 98.5 141 THR B N 1
ATOM 2698 C CA . THR B 1 141 ? -9.344 21.5 10.656 1 98.5 141 THR B CA 1
ATOM 2699 C C . THR B 1 141 ? -10.281 20.469 11.289 1 98.5 141 THR B C 1
ATOM 2701 O O . THR B 1 141 ? -11.453 20.375 10.922 1 98.5 141 THR B O 1
ATOM 2704 N N . LEU B 1 142 ? -9.797 19.734 12.234 1 98.56 142 LEU B N 1
ATOM 2705 C CA . LEU B 1 142 ? -10.57 18.703 12.898 1 98.56 142 LEU B CA 1
ATOM 2706 C C . LEU B 1 142 ? -11.789 19.297 13.594 1 98.56 142 LEU B C 1
ATOM 2708 O O . LEU B 1 142 ? -12.883 18.719 13.547 1 98.56 142 LEU B O 1
ATOM 2712 N N . GLY B 1 143 ? -11.578 20.453 14.258 1 98.12 143 GLY B N 1
ATOM 2713 C CA . GLY B 1 143 ? -12.703 21.125 14.883 1 98.12 143 GLY B CA 1
ATOM 2714 C C . GLY B 1 143 ? -13.836 21.406 13.914 1 98.12 143 GLY B C 1
ATOM 2715 O O . GLY B 1 143 ? -15 21.156 14.219 1 98.12 143 GLY B O 1
ATOM 2716 N N . LYS B 1 144 ? -13.5 21.906 12.75 1 98.25 144 LYS B N 1
ATOM 2717 C CA . LYS B 1 144 ? -14.5 22.25 11.734 1 98.25 144 LYS B CA 1
ATOM 2718 C C . LYS B 1 144 ? -15.164 20.984 11.18 1 98.25 144 LYS B C 1
ATOM 2720 O O . LYS B 1 144 ? -16.391 20.953 11.023 1 98.25 144 LYS B O 1
ATOM 2725 N N . LEU B 1 145 ? -14.391 19.953 10.914 1 98.56 145 LEU B N 1
ATOM 2726 C CA . LEU B 1 145 ? -14.914 18.719 10.32 1 98.56 145 LEU B CA 1
ATOM 2727 C C . LEU B 1 145 ? -15.906 18.047 11.25 1 98.56 145 LEU B C 1
ATOM 2729 O O . LEU B 1 145 ? -16.891 17.469 10.797 1 98.56 145 LEU B O 1
ATOM 2733 N N . LYS B 1 146 ? -15.711 18.141 12.523 1 98.06 146 LYS B N 1
ATOM 2734 C CA . LYS B 1 146 ? -16.562 17.484 13.516 1 98.06 146 LYS B CA 1
ATOM 2735 C C . LYS B 1 146 ? -17.953 18.078 13.531 1 98.06 146 LYS B C 1
ATOM 2737 O O . LYS B 1 146 ? -18.922 17.422 13.914 1 98.06 146 LYS B O 1
ATOM 2742 N N . GLU B 1 147 ? -18.031 19.344 13.078 1 97.94 147 GLU B N 1
ATOM 2743 C CA . GLU B 1 147 ? -19.344 20 13.016 1 97.94 147 GLU B CA 1
ATOM 2744 C C . GLU B 1 147 ? -20.281 19.281 12.047 1 97.94 147 GLU B C 1
ATOM 2746 O O . GLU B 1 147 ? -21.5 19.391 12.156 1 97.94 147 GLU B O 1
ATOM 2751 N N . HIS B 1 148 ? -19.75 18.516 11.117 1 98.19 148 HIS B N 1
ATOM 2752 C CA . HIS B 1 148 ? -20.547 17.844 10.086 1 98.19 148 HIS B CA 1
ATOM 2753 C C . HIS B 1 148 ? -20.953 16.453 10.523 1 98.19 148 HIS B C 1
ATOM 2755 O O . HIS B 1 148 ? -21.578 15.711 9.758 1 98.19 148 HIS B O 1
ATOM 2761 N N . LYS B 1 149 ? -20.5 16.031 11.672 1 97.81 149 LYS B N 1
ATOM 2762 C CA . LYS B 1 149 ? -20.875 14.781 12.32 1 97.81 149 LYS B CA 1
ATOM 2763 C C . LYS B 1 149 ? -20.469 13.578 11.477 1 97.81 149 LYS B C 1
ATOM 2765 O O . LYS B 1 149 ? -21.281 12.695 11.211 1 97.81 149 LYS B O 1
ATOM 2770 N N . PRO B 1 150 ? -19.219 13.492 11.047 1 98.38 150 PRO B N 1
ATOM 2771 C CA . PRO B 1 150 ? -18.734 12.266 10.414 1 98.38 150 PRO B CA 1
ATOM 2772 C C . PRO B 1 150 ? -18.766 11.07 11.359 1 98.38 150 PRO B C 1
ATOM 2774 O O . PRO B 1 150 ? -18.812 11.242 12.586 1 98.38 150 PRO B O 1
ATOM 2777 N N . ALA B 1 151 ? -18.844 9.844 10.75 1 97.62 151 ALA B N 1
ATOM 2778 C CA . ALA B 1 151 ? -18.828 8.633 11.562 1 97.62 151 ALA B CA 1
ATOM 2779 C C . ALA B 1 151 ? -17.5 8.477 12.297 1 97.62 151 ALA B C 1
ATOM 2781 O O . ALA B 1 151 ? -17.453 8.023 13.438 1 97.62 151 ALA B O 1
ATOM 2782 N N . MET B 1 152 ? -16.422 8.891 11.594 1 96.94 152 MET B N 1
ATOM 2783 C CA . MET B 1 152 ? -15.086 8.805 12.156 1 96.94 152 MET B CA 1
ATOM 2784 C C . MET B 1 152 ? -14.117 9.711 11.391 1 96.94 152 MET B C 1
ATOM 2786 O O . MET B 1 152 ? -14.336 10.008 10.219 1 96.94 152 MET B O 1
ATOM 2790 N N . ILE B 1 153 ? -13.078 10.125 12.141 1 98.19 153 ILE B N 1
ATOM 2791 C CA . ILE B 1 153 ? -12.016 10.922 11.531 1 98.19 153 ILE B CA 1
ATOM 2792 C C . ILE B 1 153 ? -10.664 10.289 11.844 1 98.19 153 ILE B C 1
ATOM 2794 O O . ILE B 1 153 ? -10.406 9.883 12.977 1 98.19 153 ILE B O 1
ATOM 2798 N N . ARG B 1 154 ? -9.867 10.156 10.805 1 98.38 154 ARG B N 1
ATOM 2799 C CA . ARG B 1 154 ? -8.461 9.781 10.922 1 98.38 154 ARG B CA 1
ATOM 2800 C C . ARG B 1 154 ? -7.555 10.891 10.406 1 98.38 154 ARG B C 1
ATOM 2802 O O . ARG B 1 154 ? -7.871 11.539 9.406 1 98.38 154 ARG B O 1
ATOM 2809 N N . ALA B 1 155 ? -6.496 11.109 11.125 1 98.81 155 ALA B N 1
ATOM 2810 C CA . ALA B 1 155 ? -5.484 12.062 10.68 1 98.81 155 ALA B CA 1
ATOM 2811 C C . ALA B 1 155 ? -4.207 11.344 10.25 1 98.81 155 ALA B C 1
ATOM 2813 O O . ALA B 1 155 ? -3.672 10.516 10.992 1 98.81 155 ALA B O 1
ATOM 2814 N N . ILE B 1 156 ? -3.736 11.688 9.031 1 98.81 156 ILE B N 1
ATOM 2815 C CA . ILE B 1 156 ? -2.6 10.984 8.445 1 98.81 156 ILE B CA 1
ATOM 2816 C C . ILE B 1 156 ? -1.464 11.969 8.18 1 98.81 156 ILE B C 1
ATOM 2818 O O . ILE B 1 156 ? -1.658 12.992 7.516 1 98.81 156 ILE B O 1
ATOM 2822 N N . SER B 1 157 ? -0.322 11.656 8.734 1 98.81 157 SER B N 1
ATOM 2823 C CA . SER B 1 157 ? 0.872 12.469 8.523 1 98.81 157 SER B CA 1
ATOM 2824 C C . SER B 1 157 ? 2.074 11.602 8.164 1 98.81 157 SER B C 1
ATOM 2826 O O . SER B 1 157 ? 2.143 10.438 8.555 1 98.81 157 SER B O 1
ATOM 2828 N N . VAL B 1 158 ? 2.938 12.172 7.41 1 98.81 158 VAL B N 1
ATOM 2829 C CA . VAL B 1 158 ? 4.195 11.492 7.113 1 98.81 158 VAL B CA 1
ATOM 2830 C C . VAL B 1 158 ? 5.16 11.648 8.289 1 98.81 158 VAL B C 1
ATOM 2832 O O . VAL B 1 158 ? 5.617 10.656 8.859 1 98.81 158 VAL B O 1
ATOM 2835 N N . LEU B 1 159 ? 5.387 12.883 8.688 1 98.81 159 LEU B N 1
ATOM 2836 C CA . LEU B 1 159 ? 6.207 13.164 9.859 1 98.81 159 LEU B CA 1
ATOM 2837 C C . LEU B 1 159 ? 5.391 13.867 10.938 1 98.81 159 LEU B C 1
ATOM 2839 O O . LEU B 1 159 ? 4.621 14.781 10.641 1 98.81 159 LEU B O 1
ATOM 2843 N N . ALA B 1 160 ? 5.562 13.422 12.148 1 98.75 160 ALA B N 1
ATOM 2844 C CA . ALA B 1 160 ? 4.934 14.078 13.297 1 98.75 160 ALA B CA 1
ATOM 2845 C C . ALA B 1 160 ? 5.969 14.43 14.359 1 98.75 160 ALA B C 1
ATOM 2847 O O . ALA B 1 160 ? 6.941 13.703 14.555 1 98.75 160 ALA B O 1
ATOM 2848 N N . ALA B 1 161 ? 5.773 15.555 14.961 1 98.62 161 ALA B N 1
ATOM 2849 C CA . ALA B 1 161 ? 6.539 15.914 16.141 1 98.62 161 ALA B CA 1
ATOM 2850 C C . ALA B 1 161 ? 5.754 15.625 17.422 1 98.62 161 ALA B C 1
ATOM 2852 O O . ALA B 1 161 ? 4.527 15.766 17.453 1 98.62 161 ALA B O 1
ATOM 2853 N N . PRO B 1 162 ? 6.438 15.242 18.516 1 98.31 162 PRO B N 1
ATOM 2854 C CA . PRO B 1 162 ? 5.742 14.961 19.781 1 98.31 162 PRO B CA 1
ATOM 2855 C C . PRO B 1 162 ? 4.855 16.125 20.219 1 98.31 162 PRO B C 1
ATOM 2857 O O . PRO B 1 162 ? 3.771 15.906 20.766 1 98.31 162 PRO B O 1
ATOM 2860 N N . GLU B 1 163 ? 5.281 17.344 20.031 1 98 163 GLU B N 1
ATOM 2861 C CA . GLU B 1 163 ? 4.512 18.516 20.406 1 98 163 GLU B CA 1
ATOM 2862 C C . GLU B 1 163 ? 3.166 18.562 19.688 1 98 163 GLU B C 1
ATOM 2864 O O . GLU B 1 163 ? 2.131 18.812 20.312 1 98 163 GLU B O 1
ATOM 2869 N N . GLY B 1 164 ? 3.234 18.297 18.406 1 98 164 GLY B N 1
ATOM 2870 C CA . GLY B 1 164 ? 2.01 18.266 17.625 1 98 164 GLY B CA 1
ATOM 2871 C C . GLY B 1 164 ? 1.072 17.141 18.016 1 98 164 GLY B C 1
ATOM 2872 O O . GLY B 1 164 ? -0.143 17.328 18.078 1 98 164 GLY B O 1
ATOM 2873 N N . LEU B 1 165 ? 1.631 15.961 18.188 1 98.31 165 LEU B N 1
ATOM 2874 C CA . LEU B 1 165 ? 0.84 14.812 18.609 1 98.31 165 LEU B CA 1
ATOM 2875 C C . LEU B 1 165 ? 0.121 15.094 19.922 1 98.31 165 LEU B C 1
ATOM 2877 O O . LEU B 1 165 ? -1.084 14.859 20.047 1 98.31 165 LEU B O 1
ATOM 2881 N N . ARG B 1 166 ? 0.826 15.633 20.875 1 97.75 166 ARG B N 1
ATOM 2882 C CA . ARG B 1 166 ? 0.235 15.953 22.172 1 97.75 166 ARG B CA 1
ATOM 2883 C C . ARG B 1 166 ? -0.891 16.969 22.031 1 97.75 166 ARG B C 1
ATOM 2885 O O . ARG B 1 166 ? -1.948 16.828 22.641 1 97.75 166 ARG B O 1
ATOM 2892 N N . HIS B 1 167 ? -0.591 17.969 21.266 1 97.5 167 HIS B N 1
ATOM 2893 C CA . HIS B 1 167 ? -1.571 19.016 21.031 1 97.5 167 HIS B CA 1
ATOM 2894 C C . HIS B 1 167 ? -2.873 18.453 20.469 1 97.5 167 HIS B C 1
ATOM 2896 O O . HIS B 1 167 ? -3.949 18.703 21.031 1 97.5 167 HIS B O 1
ATOM 2902 N N . VAL B 1 168 ? -2.811 17.672 19.438 1 98 168 VAL B N 1
ATOM 2903 C CA . VAL B 1 168 ? -3.994 17.172 18.75 1 98 168 VAL B CA 1
ATOM 2904 C C . VAL B 1 168 ? -4.684 16.109 19.594 1 98 168 VAL B C 1
ATOM 2906 O O . VAL B 1 168 ? -5.914 16.078 19.672 1 98 168 VAL B O 1
ATOM 2909 N N . GLU B 1 169 ? -3.91 15.273 20.25 1 97.44 169 GLU B N 1
ATOM 2910 C CA . GLU B 1 169 ? -4.496 14.242 21.094 1 97.44 169 GLU B CA 1
ATOM 2911 C C . GLU B 1 169 ? -5.289 14.867 22.25 1 97.44 169 GLU B C 1
ATOM 2913 O O . GLU B 1 169 ? -6.34 14.352 22.625 1 97.44 169 GLU B O 1
ATOM 2918 N N . LYS B 1 170 ? -4.801 15.93 22.797 1 97.19 170 LYS B N 1
ATOM 2919 C CA . LYS B 1 170 ? -5.484 16.625 23.891 1 97.19 170 LYS B CA 1
ATOM 2920 C C . LYS B 1 170 ? -6.773 17.266 23.406 1 97.19 170 LYS B C 1
ATOM 2922 O O . LYS B 1 170 ? -7.809 17.188 24.062 1 97.19 170 LYS B O 1
ATOM 2927 N N . ALA B 1 171 ? -6.68 17.875 22.297 1 97.25 171 ALA B N 1
ATOM 2928 C CA . ALA B 1 171 ? -7.812 18.641 21.781 1 97.25 171 ALA B CA 1
ATOM 2929 C C . ALA B 1 171 ? -8.852 17.719 21.156 1 97.25 171 ALA B C 1
ATOM 2931 O O . ALA B 1 171 ? -10.047 18.031 21.141 1 97.25 171 ALA B O 1
ATOM 2932 N N . HIS B 1 172 ? -8.414 16.609 20.578 1 97.75 172 HIS B N 1
ATOM 2933 C CA . HIS B 1 172 ? -9.266 15.68 19.828 1 97.75 172 HIS B CA 1
ATOM 2934 C C . HIS B 1 172 ? -8.961 14.234 20.203 1 97.75 172 HIS B C 1
ATOM 2936 O O . HIS B 1 172 ? -8.477 13.461 19.375 1 97.75 172 HIS B O 1
ATOM 2942 N N . SER B 1 173 ? -9.43 13.859 21.328 1 96 173 SER B N 1
ATOM 2943 C CA . SER B 1 173 ? -9.125 12.531 21.844 1 96 173 SER B CA 1
ATOM 2944 C C . SER B 1 173 ? -9.867 11.445 21.078 1 96 173 SER B C 1
ATOM 2946 O O . SER B 1 173 ? -9.539 10.266 21.188 1 96 173 SER B O 1
ATOM 2948 N N . ASP B 1 174 ? -10.789 11.836 20.297 1 96.38 174 ASP B N 1
ATOM 2949 C CA . ASP B 1 174 ? -11.633 10.898 19.547 1 96.38 174 ASP B CA 1
ATOM 2950 C C . ASP B 1 174 ? -11.086 10.664 18.141 1 96.38 174 ASP B C 1
ATOM 2952 O O . ASP B 1 174 ? -11.656 9.883 17.375 1 96.38 174 ASP B O 1
ATOM 2956 N N . VAL B 1 175 ? -9.984 11.273 17.797 1 97.5 175 VAL B N 1
ATOM 2957 C CA . VAL B 1 175 ? -9.414 11.156 16.469 1 97.5 175 VAL B CA 1
ATOM 2958 C C . VAL B 1 175 ? -8.188 10.242 16.5 1 97.5 175 VAL B C 1
ATOM 2960 O O . VAL B 1 175 ? -7.332 10.383 17.375 1 97.5 175 VAL B O 1
ATOM 2963 N N . GLN B 1 176 ? -8.164 9.305 15.602 1 97 176 GLN B N 1
ATOM 2964 C CA . GLN B 1 176 ? -6.984 8.453 15.461 1 97 176 GLN B CA 1
ATOM 2965 C C . GLN B 1 176 ? -5.934 9.109 14.562 1 97 176 GLN B C 1
ATOM 2967 O O . GLN B 1 176 ? -6.25 9.562 13.461 1 97 176 GLN B O 1
ATOM 2972 N N . ILE B 1 177 ? -4.719 9.141 15.062 1 98.56 177 ILE B N 1
ATOM 2973 C CA . ILE B 1 177 ? -3.623 9.742 14.305 1 98.56 177 ILE B CA 1
ATOM 2974 C C . ILE B 1 177 ? -2.695 8.641 13.789 1 98.56 177 ILE B C 1
ATOM 2976 O O . ILE B 1 177 ? -2.342 7.719 14.531 1 98.56 177 ILE B O 1
ATOM 2980 N N . TYR B 1 178 ? -2.371 8.711 12.484 1 98.75 178 TYR B N 1
ATOM 2981 C CA . TYR B 1 178 ? -1.401 7.828 11.852 1 98.75 178 TYR B CA 1
ATOM 2982 C C . TYR B 1 178 ? -0.183 8.609 11.367 1 98.75 178 TYR B C 1
ATOM 2984 O O . TYR B 1 178 ? -0.32 9.625 10.688 1 98.75 178 TYR B O 1
ATOM 2992 N N . ALA B 1 179 ? 0.967 8.156 11.766 1 98.81 179 ALA B N 1
ATOM 2993 C CA . ALA B 1 179 ? 2.209 8.797 11.344 1 98.81 179 ALA B CA 1
ATOM 2994 C C . ALA B 1 179 ? 3.182 7.777 10.758 1 98.81 179 ALA B C 1
ATOM 2996 O O . ALA B 1 179 ? 3.383 6.703 11.328 1 98.81 179 ALA B O 1
ATOM 2997 N N . ALA B 1 180 ? 3.75 8.133 9.594 1 98.69 180 ALA B N 1
ATOM 2998 C CA . ALA B 1 180 ? 4.762 7.246 9.031 1 98.69 180 ALA B CA 1
ATOM 2999 C C . ALA B 1 180 ? 6.023 7.238 9.883 1 98.69 180 ALA B C 1
ATOM 3001 O O . ALA B 1 180 ? 6.699 6.211 9.992 1 98.69 180 ALA B O 1
ATOM 3002 N N . ALA B 1 181 ? 6.324 8.406 10.461 1 98.69 181 ALA B N 1
ATOM 3003 C CA . ALA B 1 181 ? 7.449 8.539 11.375 1 98.69 181 ALA B CA 1
ATOM 3004 C C . ALA B 1 181 ? 7.18 9.609 12.43 1 98.69 181 ALA B C 1
ATOM 3006 O O . ALA B 1 181 ? 6.402 10.539 12.188 1 98.69 181 ALA B O 1
ATOM 3007 N N . ILE B 1 182 ? 7.801 9.477 13.57 1 98.5 182 ILE B N 1
ATOM 3008 C CA . ILE B 1 182 ? 7.762 10.469 14.641 1 98.5 182 ILE B CA 1
ATOM 3009 C C . ILE B 1 182 ? 9.172 10.992 14.906 1 98.5 182 ILE B C 1
ATOM 3011 O O . ILE B 1 182 ? 10.062 10.234 15.273 1 98.5 182 ILE B O 1
ATOM 3015 N N . ASP B 1 183 ? 9.312 12.234 14.688 1 98.56 183 ASP B N 1
ATOM 3016 C CA . ASP B 1 183 ? 10.633 12.852 14.836 1 98.56 183 ASP B CA 1
ATOM 3017 C C . ASP B 1 183 ? 10.836 13.352 16.266 1 98.56 183 ASP B C 1
ATOM 3019 O O . ASP B 1 183 ? 10.039 13.055 17.156 1 98.56 183 ASP B O 1
ATOM 3023 N N . ASN B 1 184 ? 11.883 14.086 16.5 1 98.38 184 ASN B N 1
ATOM 3024 C CA . ASN B 1 184 ? 12.383 14.336 17.844 1 98.38 184 ASN B CA 1
ATOM 3025 C C . ASN B 1 184 ? 11.641 15.492 18.516 1 98.38 184 ASN B C 1
ATOM 3027 O O . ASN B 1 184 ? 11.258 15.391 19.672 1 98.38 184 ASN B O 1
ATOM 3031 N N . LYS B 1 185 ? 11.555 16.578 17.766 1 98.44 185 LYS B N 1
ATOM 3032 C CA . LYS B 1 185 ? 11.023 17.797 18.359 1 98.44 185 LYS B CA 1
ATOM 3033 C C . LYS B 1 185 ? 10.836 18.891 17.312 1 98.44 185 LYS B C 1
ATOM 3035 O O . LYS B 1 185 ? 11.172 18.688 16.141 1 98.44 185 LYS B O 1
ATOM 3040 N N . LEU B 1 186 ? 10.344 20.016 17.781 1 98.38 186 LEU B N 1
ATOM 3041 C CA . LEU B 1 186 ? 10.281 21.234 16.984 1 98.38 186 LEU B CA 1
ATOM 3042 C C . LEU B 1 186 ? 11.438 22.172 17.312 1 98.38 186 LEU B C 1
ATOM 3044 O O . LEU B 1 186 ? 11.844 22.266 18.484 1 98.38 186 LEU B O 1
ATOM 3048 N N . ASN B 1 187 ? 11.938 22.844 16.312 1 97.56 187 ASN B N 1
ATOM 3049 C CA . ASN B 1 187 ? 12.859 23.938 16.625 1 97.56 187 ASN B CA 1
ATOM 3050 C C . ASN B 1 187 ? 12.109 25.219 16.938 1 97.56 187 ASN B C 1
ATOM 3052 O O . ASN B 1 187 ? 10.875 25.234 17 1 97.56 187 ASN B O 1
ATOM 3056 N N . ASN B 1 188 ? 12.844 26.266 17.141 1 96.06 188 ASN B N 1
ATOM 3057 C CA . ASN B 1 188 ? 12.266 27.531 17.578 1 96.06 188 ASN B CA 1
ATOM 3058 C C . ASN B 1 188 ? 11.406 28.156 16.469 1 96.06 188 ASN B C 1
ATOM 3060 O O . ASN B 1 188 ? 10.594 29.047 16.75 1 96.06 188 ASN B O 1
ATOM 3064 N N . LYS B 1 189 ? 11.594 27.672 15.305 1 94.88 189 LYS B N 1
ATOM 3065 C CA . LYS B 1 189 ? 10.828 28.203 14.18 1 94.88 189 LYS B CA 1
ATOM 3066 C C . LYS B 1 189 ? 9.617 27.328 13.875 1 94.88 189 LYS B C 1
ATOM 3068 O O . LYS B 1 189 ? 8.906 27.562 12.891 1 94.88 189 LYS B O 1
ATOM 3073 N N . GLY B 1 190 ? 9.43 26.188 14.594 1 95.31 190 GLY B N 1
ATOM 3074 C CA . GLY B 1 190 ? 8.273 25.312 14.414 1 95.31 190 GLY B CA 1
ATOM 3075 C C . GLY B 1 190 ? 8.508 24.203 13.406 1 95.31 190 GLY B C 1
ATOM 3076 O O . GLY B 1 190 ? 7.562 23.531 13 1 95.31 190 GLY B O 1
ATOM 3077 N N . TYR B 1 191 ? 9.781 24.078 12.93 1 97.31 191 TYR B N 1
ATOM 3078 C CA . TYR B 1 191 ? 10.109 22.984 12.031 1 97.31 191 TYR B CA 1
ATOM 3079 C C . TYR B 1 191 ? 10.359 21.688 12.805 1 97.31 191 TYR B C 1
ATOM 3081 O O . TYR B 1 191 ? 10.906 21.719 13.906 1 97.31 191 TYR B O 1
ATOM 3089 N N . ILE B 1 192 ? 9.969 20.625 12.172 1 98.56 192 ILE B N 1
ATOM 3090 C CA . ILE B 1 192 ? 10.211 19.312 12.742 1 98.56 192 ILE B CA 1
ATOM 3091 C C . ILE B 1 192 ? 11.68 18.938 12.578 1 98.56 192 ILE B C 1
ATOM 3093 O O . ILE B 1 192 ? 12.258 19.125 11.5 1 98.56 192 ILE B O 1
ATOM 3097 N N . LEU B 1 193 ? 12.32 18.453 13.641 1 98.75 193 LEU B N 1
ATOM 3098 C CA . LEU B 1 193 ? 13.711 18 13.602 1 98.75 193 LEU B CA 1
ATOM 3099 C C . LEU B 1 193 ? 13.797 16.484 13.789 1 98.75 193 LEU B C 1
ATOM 3101 O O . LEU B 1 193 ? 13.258 15.945 14.758 1 98.75 193 LEU B O 1
ATOM 3105 N N . PRO B 1 194 ? 14.609 15.75 12.93 1 98.5 194 PRO B N 1
ATOM 3106 C CA . PRO B 1 194 ? 15.422 16.281 11.828 1 98.5 194 PRO B CA 1
ATOM 3107 C C . PRO B 1 194 ? 14.578 16.734 10.641 1 98.5 194 PRO B C 1
ATOM 3109 O O . PRO B 1 194 ? 15.016 17.578 9.852 1 98.5 194 PRO B O 1
ATOM 3112 N N . GLY B 1 195 ? 13.398 16.141 10.539 1 98.38 195 GLY B N 1
ATOM 3113 C CA . GLY B 1 195 ? 12.422 16.594 9.562 1 98.38 195 GLY B CA 1
ATOM 3114 C C . GLY B 1 195 ? 12.891 16.438 8.125 1 98.38 195 GLY B C 1
ATOM 3115 O O . GLY B 1 195 ? 13.742 15.594 7.84 1 98.38 195 GLY B O 1
ATOM 3116 N N . LEU B 1 196 ? 12.18 17.125 7.246 1 98.25 196 LEU B N 1
ATOM 3117 C CA . LEU B 1 196 ? 12.516 17.094 5.824 1 98.25 196 LEU B CA 1
ATOM 3118 C C . LEU B 1 196 ? 12.344 18.469 5.195 1 98.25 196 LEU B C 1
ATOM 3120 O O . LEU B 1 196 ? 12.273 18.594 3.969 1 98.25 196 LEU B O 1
ATOM 3124 N N . GLY B 1 197 ? 12.234 19.484 6.059 1 96.69 197 GLY B N 1
ATOM 3125 C CA . GLY B 1 197 ? 11.961 20.828 5.559 1 96.69 197 GLY B CA 1
ATOM 3126 C C . GLY B 1 197 ? 10.484 21.078 5.316 1 96.69 197 GLY B C 1
ATOM 3127 O O . GLY B 1 197 ? 9.633 20.562 6.035 1 96.69 197 GLY B O 1
ATOM 3128 N N . ASP B 1 198 ? 10.18 22 4.422 1 96.19 198 ASP B N 1
ATOM 3129 C CA . ASP B 1 198 ? 8.805 22.297 4.047 1 96.19 198 ASP B CA 1
ATOM 3130 C C . ASP B 1 198 ? 8.305 21.344 2.967 1 96.19 198 ASP B C 1
ATOM 3132 O O . ASP B 1 198 ? 8.727 21.422 1.812 1 96.19 198 ASP B O 1
ATOM 3136 N N . ALA B 1 199 ? 7.41 20.516 3.316 1 96.94 199 ALA B N 1
ATOM 3137 C CA . ALA B 1 199 ? 6.934 19.469 2.422 1 96.94 199 ALA B CA 1
ATOM 3138 C C . ALA B 1 199 ? 6.285 20.062 1.175 1 96.94 199 ALA B C 1
ATOM 3140 O O . ALA B 1 199 ? 6.441 19.531 0.072 1 96.94 199 ALA B O 1
ATOM 3141 N N . GLY B 1 200 ? 5.527 21.109 1.353 1 96.75 200 GLY B N 1
ATOM 3142 C CA . GLY B 1 200 ? 4.898 21.75 0.206 1 96.75 200 GLY B CA 1
ATOM 3143 C C . GLY B 1 200 ? 5.902 22.312 -0.789 1 96.75 200 GLY B C 1
ATOM 3144 O O . GLY B 1 200 ? 5.777 22.078 -1.994 1 96.75 200 GLY B O 1
ATOM 3145 N N . ASP B 1 201 ? 6.91 23.016 -0.296 1 96.56 201 ASP B N 1
ATOM 3146 C CA . ASP B 1 201 ? 7.93 23.609 -1.158 1 96.56 201 ASP B CA 1
ATOM 3147 C C . ASP B 1 201 ? 8.703 22.531 -1.907 1 96.56 201 ASP B C 1
ATOM 3149 O O . ASP B 1 201 ? 8.977 22.656 -3.102 1 96.56 201 ASP B O 1
ATOM 3153 N N . ARG B 1 202 ? 9 21.484 -1.21 1 97.25 202 ARG B N 1
ATOM 3154 C CA . ARG B 1 202 ? 9.789 20.406 -1.802 1 97.25 202 ARG B CA 1
ATOM 3155 C C . ARG B 1 202 ? 8.969 19.625 -2.824 1 97.25 202 ARG B C 1
ATOM 3157 O O . ARG B 1 202 ? 9.508 19.188 -3.84 1 97.25 202 ARG B O 1
ATOM 3164 N N . TYR B 1 203 ? 7.668 19.516 -2.561 1 97.5 203 TYR B N 1
ATOM 3165 C CA . TYR B 1 203 ? 6.785 18.766 -3.447 1 97.5 203 TYR B CA 1
ATOM 3166 C C . TYR B 1 203 ? 6.496 19.547 -4.719 1 97.5 203 TYR B C 1
ATOM 3168 O O . TYR B 1 203 ? 6.531 19 -5.82 1 97.5 203 TYR B O 1
ATOM 3176 N N . PHE B 1 204 ? 6.301 20.844 -4.598 1 96.75 204 PHE B N 1
ATOM 3177 C CA . PHE B 1 204 ? 5.82 21.641 -5.719 1 96.75 204 PHE B CA 1
ATOM 3178 C C . PHE B 1 204 ? 6.957 22.438 -6.34 1 96.75 204 PHE B C 1
ATOM 3180 O O . PHE B 1 204 ? 6.742 23.203 -7.289 1 96.75 204 PHE B O 1
ATOM 3187 N N . ASN B 1 205 ? 8.141 22.266 -5.832 1 95.56 205 ASN B N 1
ATOM 3188 C CA . ASN B 1 205 ? 9.289 23.031 -6.32 1 95.56 205 ASN B CA 1
ATOM 3189 C C . ASN B 1 205 ? 9.031 24.531 -6.293 1 95.56 205 ASN B C 1
ATOM 3191 O O . ASN B 1 205 ? 9.18 25.203 -7.312 1 95.56 205 ASN B O 1
ATOM 3195 N N . SER B 1 206 ? 8.703 25 -5.125 1 90.75 206 SER B N 1
ATOM 3196 C CA . SER B 1 206 ? 8.352 26.406 -4.949 1 90.75 206 SER B CA 1
ATOM 3197 C C . SER B 1 206 ? 9.109 27.016 -3.775 1 90.75 206 SER B C 1
ATOM 3199 O O . SER B 1 206 ? 9.609 26.297 -2.912 1 90.75 206 SER B O 1
#

pLDDT: mean 96.99, std 4.4, range [58.12, 98.94]

Radius of gyration: 22.7 Å; Cα contacts (8 Å, |Δi|>4): 981; chains: 2; bounding box: 46×77×47 Å

Foldseek 3Di:
DDEDEQQPPVVLVVLVVLLQDPPNALVSNLVSLLVNLLVVLVVVCVD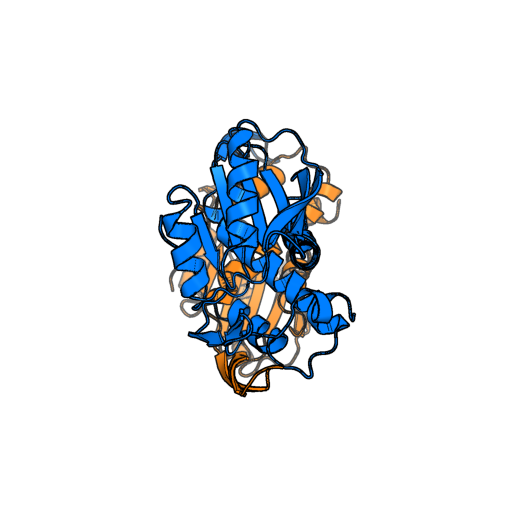ADWDKDWDQDPVGIDIDIDGPFAEEEEEEPDLLVSNPNSNCVVVVRHHYWYWYWDQDPVVRAIDTPDGGTDQQAQHEYEYGDAEQFQQRSVLVVVVVSCVSPHVAYEYEYAEHEPNSVVVNCVSCVRYYYYYHYYAYHADPVRAGVVHNPDSSCSNVVD/DDEDEQQPPVVLVVLVVLLQDPPNALVSNLVSLLVNLLVLLVVVCPDADWDKDWDQDPVGIDIDIDGPFAEEEEEEPDLLVSNPNSNCVVVVRHHYWYWYWDQDPVVRAIDTPDTDTDQQAQHEYEYGDAEQFQQRSVLVVVVVSCVSPHVAYEYEYAEHEPNSVVVNCVSCVRYYYYYHYYAYHADPVRAGVVHNPDSSCSNVVD